Protein AF-0000000075729571 (afdb_homodimer)

Radius of gyration: 26.58 Å; Cα contacts (8 Å, |Δi|>4): 534; chains: 2; bounding box: 59×70×58 Å

Organism: Trichomonas vaginalis (strain ATCC PRA-98 / G3) (NCBI:txid412133)

Solvent-accessible surface area (backbone atoms only — not comparable to full-atom values): 22741 Å² total; per-residue (Å²): 131,53,71,37,44,52,48,18,50,52,28,42,75,31,68,35,37,69,61,11,36,52,26,44,56,55,50,44,71,50,87,68,65,67,49,75,66,40,51,50,43,45,53,55,36,47,48,50,38,50,49,49,50,53,49,24,46,51,47,48,50,53,51,32,53,54,33,51,76,70,65,38,62,69,61,30,53,54,42,51,53,48,45,50,51,49,49,51,52,46,45,52,50,40,51,50,51,43,48,35,38,65,69,28,62,66,68,39,75,66,54,69,70,55,48,38,49,49,33,39,49,42,19,52,40,41,44,56,40,36,75,75,36,97,50,67,65,62,61,29,51,49,32,37,48,55,23,44,52,52,24,66,74,73,44,57,57,28,36,48,70,42,38,43,40,34,42,54,46,17,47,42,26,40,75,70,67,63,33,56,66,62,13,49,52,43,31,49,52,40,33,54,46,16,55,62,50,34,70,80,45,56,69,73,60,24,53,56,23,46,56,50,40,50,51,35,49,52,49,49,52,63,72,69,102,131,54,70,37,44,52,50,19,49,51,28,42,74,31,68,36,36,69,61,10,35,52,26,42,57,53,48,46,72,49,87,70,65,69,49,74,66,42,50,50,42,46,54,55,36,47,48,52,39,50,48,47,51,53,49,25,46,51,47,48,48,54,51,32,53,54,33,51,77,70,65,39,62,70,60,30,55,54,42,50,54,49,44,50,52,49,49,51,52,46,45,51,51,39,52,52,51,42,49,36,36,64,70,27,63,66,67,38,75,65,56,69,70,55,50,38,50,49,34,41,49,42,18,51,41,43,45,57,41,36,75,78,35,101,51,67,65,64,60,29,51,50,34,36,47,53,24,44,53,52,25,66,74,73,44,57,57,27,36,49,68,42,38,42,41,34,43,53,45,16,47,43,25,39,73,70,67,62,33,55,66,60,12,50,52,43,30,49,53,41,34,54,46,15,54,61,49,34,69,78,44,56,69,73,62,24,52,55,25,45,57,49,40,50,52,34,49,50,50,51,54,63,73,68,103

Structure (mmCIF, N/CA/C/O backbone):
data_AF-0000000075729571-model_v1
#
loop_
_entity.id
_entity.type
_entity.pdbx_descr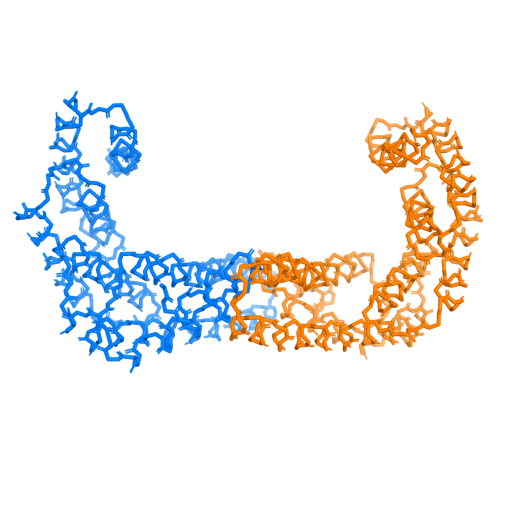iption
1 polymer '14-3-3 protein'
#
loop_
_atom_site.group_PDB
_atom_site.id
_atom_site.type_symbol
_atom_site.label_atom_id
_atom_site.label_alt_id
_atom_site.label_comp_id
_atom_site.label_asym_id
_atom_site.label_entity_id
_atom_site.label_seq_id
_atom_site.pdbx_PDB_ins_code
_atom_site.Cartn_x
_atom_site.Cartn_y
_atom_site.Cartn_z
_atom_site.occupancy
_atom_site.B_iso_or_equiv
_atom_site.auth_seq_id
_atom_site.auth_comp_id
_atom_site.auth_asym_id
_atom_site.auth_atom_id
_atom_site.pdbx_PDB_model_num
ATOM 1 N N . MET A 1 1 ? 19.75 15.914 8.508 1 77.75 1 MET A N 1
ATOM 2 C CA . MET A 1 1 ? 18.531 15.148 8.711 1 77.75 1 MET A CA 1
ATOM 3 C C . MET A 1 1 ? 18.703 14.117 9.812 1 77.75 1 MET A C 1
ATOM 5 O O . MET A 1 1 ? 19.75 13.461 9.891 1 77.75 1 MET A O 1
ATOM 9 N N . ASN A 1 2 ? 17.766 14.148 10.734 1 87 2 ASN A N 1
ATOM 10 C CA . ASN A 1 2 ? 17.734 13.219 11.852 1 87 2 ASN A CA 1
ATOM 11 C C . ASN A 1 2 ? 17.656 11.766 11.383 1 87 2 ASN A C 1
ATOM 13 O O . ASN A 1 2 ? 17.031 11.477 10.367 1 87 2 ASN A O 1
ATOM 17 N N . LYS A 1 3 ? 18.312 10.914 12.086 1 90.44 3 LYS A N 1
ATOM 18 C CA . LYS A 1 3 ? 18.359 9.5 11.727 1 90.44 3 LYS A CA 1
ATOM 19 C C . LYS A 1 3 ? 16.938 8.938 11.578 1 90.44 3 LYS A C 1
ATOM 21 O O . LYS A 1 3 ? 16.656 8.188 10.633 1 90.44 3 LYS A O 1
ATOM 26 N N . HIS A 1 4 ? 16.047 9.312 12.461 1 94.06 4 HIS A N 1
ATOM 27 C CA . HIS A 1 4 ? 14.68 8.797 12.438 1 94.06 4 HIS A CA 1
ATOM 28 C C . HIS A 1 4 ? 13.891 9.375 11.266 1 94.06 4 HIS A C 1
ATOM 30 O O . HIS A 1 4 ? 13.07 8.68 10.664 1 94.06 4 HIS A O 1
ATOM 36 N N . SER A 1 5 ? 14.195 10.594 10.922 1 95.38 5 SER A N 1
ATOM 37 C CA . SER A 1 5 ? 13.562 11.195 9.75 1 95.38 5 SER A CA 1
ATOM 38 C C . SER A 1 5 ? 14.023 10.516 8.461 1 95.38 5 SER A C 1
ATOM 40 O O . SER A 1 5 ? 13.211 10.227 7.582 1 95.38 5 SER A O 1
ATOM 42 N N . PHE A 1 6 ? 15.344 10.297 8.438 1 96.25 6 PHE A N 1
ATOM 43 C CA . PHE A 1 6 ? 15.922 9.617 7.285 1 96.25 6 PHE A CA 1
ATOM 44 C C . PHE A 1 6 ? 15.297 8.234 7.102 1 96.25 6 PHE A C 1
ATOM 46 O O . PHE A 1 6 ? 14.828 7.906 6.016 1 96.25 6 PHE A O 1
ATOM 53 N N . LEU A 1 7 ? 15.188 7.445 8.141 1 96 7 LEU A N 1
ATOM 54 C CA . LEU A 1 7 ? 14.633 6.098 8.086 1 96 7 LEU A CA 1
ATOM 55 C C . LEU A 1 7 ? 13.141 6.133 7.773 1 96 7 LEU A C 1
ATOM 57 O O . LEU A 1 7 ? 12.641 5.305 7.008 1 96 7 LEU A O 1
ATOM 61 N N . ALA A 1 8 ? 12.43 7.074 8.359 1 97.12 8 ALA A N 1
ATOM 62 C CA . ALA A 1 8 ? 11 7.223 8.086 1 97.12 8 ALA A CA 1
ATOM 63 C C . ALA A 1 8 ? 10.742 7.418 6.594 1 97.12 8 ALA A C 1
ATOM 65 O O . ALA A 1 8 ? 9.828 6.809 6.031 1 97.12 8 ALA A O 1
ATOM 66 N N . ARG A 1 9 ? 11.562 8.195 5.992 1 96.56 9 ARG A N 1
ATOM 67 C CA . ARG A 1 9 ? 11.422 8.461 4.566 1 96.56 9 ARG A CA 1
ATOM 68 C C . ARG A 1 9 ? 11.711 7.215 3.738 1 96.56 9 ARG A C 1
ATOM 70 O O . ARG A 1 9 ? 11 6.922 2.773 1 96.56 9 ARG A O 1
ATOM 77 N N . VAL A 1 10 ? 12.734 6.527 4.152 1 96.94 10 VAL A N 1
ATOM 78 C CA . VAL A 1 10 ? 13.117 5.309 3.443 1 96.94 10 VAL A CA 1
ATOM 79 C C . VAL A 1 10 ? 11.992 4.281 3.555 1 96.94 10 VAL A C 1
ATOM 81 O O . VAL A 1 10 ? 11.57 3.699 2.551 1 96.94 10 VAL A O 1
ATOM 84 N N . TYR A 1 11 ? 11.461 4.109 4.742 1 96.62 11 TYR A N 1
ATOM 85 C CA . TYR A 1 11 ? 10.398 3.133 4.961 1 96.62 11 TYR A CA 1
ATOM 86 C C . TYR A 1 11 ? 9.133 3.535 4.227 1 96.62 11 TYR A C 1
ATOM 88 O O . TYR A 1 11 ? 8.43 2.686 3.668 1 96.62 11 TYR A O 1
ATOM 96 N N . HIS A 1 12 ? 8.898 4.805 4.211 1 97.38 12 HIS A N 1
ATOM 97 C CA . HIS A 1 12 ? 7.738 5.305 3.48 1 97.38 12 HIS A CA 1
ATOM 98 C C . HIS A 1 12 ? 7.859 5.012 1.988 1 97.38 12 HIS A C 1
ATOM 100 O O . HIS A 1 12 ? 6.914 4.508 1.373 1 97.38 12 HIS A O 1
ATOM 106 N N . THR A 1 13 ? 9.031 5.27 1.463 1 96.19 13 THR A N 1
ATOM 107 C CA . THR A 1 13 ? 9.281 5.035 0.045 1 96.19 13 THR A CA 1
ATOM 108 C C . THR A 1 13 ? 9.188 3.547 -0.28 1 96.19 13 THR A C 1
ATOM 110 O O . THR A 1 13 ? 8.742 3.168 -1.367 1 96.19 13 THR A O 1
ATOM 113 N N . ALA A 1 14 ? 9.508 2.748 0.701 1 95.75 14 ALA A N 1
ATOM 114 C CA . ALA A 1 14 ? 9.5 1.297 0.532 1 95.75 14 ALA A CA 1
ATOM 115 C C . ALA A 1 14 ? 8.094 0.733 0.735 1 95.75 14 ALA A C 1
ATOM 117 O O . ALA A 1 14 ? 7.883 -0.478 0.634 1 95.75 14 ALA A O 1
ATOM 118 N N . GLY A 1 15 ? 7.141 1.57 1.052 1 94.12 15 GLY A N 1
ATOM 119 C CA . GLY A 1 15 ? 5.77 1.128 1.232 1 94.12 15 GLY A CA 1
ATOM 120 C C . GLY A 1 15 ? 5.504 0.553 2.611 1 94.12 15 GLY A C 1
ATOM 121 O O . GLY A 1 15 ? 4.496 -0.122 2.826 1 94.12 15 GLY A O 1
ATOM 122 N N . LEU A 1 16 ? 6.453 0.75 3.496 1 94.38 16 LEU A N 1
ATOM 123 C CA . LEU A 1 16 ? 6.34 0.238 4.855 1 94.38 16 LEU A CA 1
ATOM 124 C C . LEU A 1 16 ? 5.816 1.315 5.801 1 94.38 16 LEU A C 1
ATOM 126 O O . LEU A 1 16 ? 6.535 1.76 6.699 1 94.38 16 LEU A O 1
ATOM 130 N N . THR A 1 17 ? 4.543 1.588 5.715 1 95.56 17 THR A N 1
ATOM 131 C CA . THR A 1 17 ? 3.914 2.746 6.344 1 95.56 17 THR A CA 1
ATOM 132 C C . THR A 1 17 ? 3.932 2.611 7.863 1 95.56 17 THR A C 1
ATOM 134 O O . THR A 1 17 ? 4.117 3.598 8.578 1 95.56 17 THR A O 1
ATOM 137 N N . THR A 1 18 ? 3.77 1.419 8.391 1 94.44 18 THR A N 1
ATOM 138 C CA . THR A 1 18 ? 3.773 1.207 9.836 1 94.44 18 THR A CA 1
ATOM 139 C C . THR A 1 18 ? 5.145 1.528 10.43 1 94.44 18 THR A C 1
ATOM 141 O O . THR A 1 18 ? 5.246 2.279 11.398 1 94.44 18 THR A O 1
ATOM 144 N N . LYS A 1 19 ? 6.109 1.019 9.789 1 93.88 19 LYS A N 1
ATOM 145 C CA . LYS A 1 19 ? 7.469 1.254 10.258 1 93.88 19 LYS A CA 1
ATOM 146 C C . LYS A 1 19 ? 7.844 2.73 10.148 1 93.88 19 LYS A C 1
ATOM 148 O O . LYS A 1 19 ? 8.531 3.27 11.016 1 93.88 19 LYS A O 1
ATOM 153 N N . ALA A 1 20 ? 7.398 3.32 9.031 1 97 20 ALA A N 1
ATOM 154 C CA . ALA A 1 20 ? 7.66 4.746 8.844 1 97 20 ALA A CA 1
ATOM 155 C C . ALA A 1 20 ? 7.051 5.566 9.977 1 97 20 ALA A C 1
ATOM 157 O O . ALA A 1 20 ? 7.711 6.445 10.539 1 97 20 ALA A O 1
ATOM 158 N N . ALA A 1 21 ? 5.863 5.223 10.328 1 96.94 21 ALA A N 1
ATOM 159 C CA . ALA A 1 21 ? 5.172 5.938 11.391 1 96.94 21 ALA A CA 1
ATOM 160 C C . ALA A 1 21 ? 5.859 5.719 12.734 1 96.94 21 ALA A C 1
ATOM 162 O O . ALA A 1 21 ? 5.934 6.633 13.562 1 96.94 21 ALA A O 1
ATOM 163 N N . ASP A 1 22 ? 6.363 4.527 12.961 1 95.44 22 ASP A N 1
ATOM 164 C CA . ASP A 1 22 ? 7.094 4.227 14.195 1 95.44 22 ASP A CA 1
ATOM 165 C C . ASP A 1 22 ? 8.328 5.113 14.328 1 95.44 22 ASP A C 1
ATOM 167 O O . ASP A 1 22 ? 8.648 5.578 15.422 1 95.44 22 ASP A O 1
ATOM 171 N N . GLU A 1 23 ? 9.008 5.285 13.195 1 95.44 23 GLU A N 1
ATOM 172 C CA . GLU A 1 23 ? 10.195 6.141 13.219 1 95.44 23 GLU A CA 1
ATOM 173 C C . GLU A 1 23 ? 9.828 7.582 13.555 1 95.44 23 GLU A C 1
ATOM 175 O O . GLU A 1 23 ? 10.586 8.273 14.234 1 95.44 23 GLU A O 1
ATOM 180 N N . VAL A 1 24 ? 8.688 8.031 13.07 1 95.69 24 VAL A N 1
ATOM 181 C CA . VAL A 1 24 ? 8.227 9.383 13.367 1 95.69 24 VAL A CA 1
ATOM 182 C C . VAL A 1 24 ? 7.91 9.508 14.852 1 95.69 24 VAL A C 1
ATOM 184 O O . VAL A 1 24 ? 8.195 10.539 15.469 1 95.69 24 VAL A O 1
ATOM 187 N N . SER A 1 25 ? 7.375 8.484 15.445 1 94.69 25 SER A N 1
ATOM 188 C CA . SER A 1 25 ? 7.109 8.484 16.875 1 94.69 25 SER A CA 1
ATOM 189 C C . SER A 1 25 ? 8.398 8.633 17.672 1 94.69 25 SER A C 1
ATOM 191 O O . SER A 1 25 ? 8.422 9.305 18.719 1 94.69 25 SER A O 1
ATOM 193 N N . LYS A 1 26 ? 9.406 8.031 17.188 1 93.44 26 LYS A N 1
ATOM 194 C CA . LYS A 1 26 ? 10.703 8.148 17.844 1 93.44 26 LYS A CA 1
ATOM 195 C C . LYS A 1 26 ? 11.273 9.555 17.703 1 93.44 26 LYS A C 1
ATOM 197 O O . LYS A 1 26 ? 11.953 10.055 18.594 1 93.44 26 LYS A O 1
ATOM 202 N N . LEU A 1 27 ? 11 10.109 16.516 1 91.94 27 LEU A N 1
ATOM 203 C CA . LEU A 1 27 ? 11.43 11.484 16.266 1 91.94 27 LEU A CA 1
ATOM 204 C C . LEU A 1 27 ? 10.828 12.438 17.297 1 91.94 27 LEU A C 1
ATOM 206 O O . LEU A 1 27 ? 11.492 13.383 17.719 1 91.94 27 LEU A O 1
ATOM 210 N N . ALA A 1 28 ? 9.656 12.172 17.75 1 91.12 28 ALA A N 1
ATOM 211 C CA . ALA A 1 28 ? 8.945 13.016 18.719 1 91.12 28 ALA A CA 1
ATOM 212 C C . ALA A 1 28 ? 9.625 12.977 20.078 1 91.12 28 ALA A C 1
ATOM 214 O O . ALA A 1 28 ? 9.477 13.898 20.891 1 91.12 28 ALA A O 1
ATOM 215 N N . LEU A 1 29 ? 10.398 11.945 20.344 1 90.56 29 LEU A N 1
ATOM 216 C CA . LEU A 1 29 ? 11.031 11.75 21.656 1 90.56 29 LEU A CA 1
ATOM 217 C C . LEU A 1 29 ? 12.359 12.492 21.719 1 90.56 29 LEU A C 1
ATOM 219 O O . LEU A 1 29 ? 12.93 12.648 22.812 1 90.56 29 LEU A O 1
ATOM 223 N N . LEU A 1 30 ? 12.781 12.938 20.578 1 88.44 30 LEU A N 1
ATOM 224 C CA . LEU A 1 30 ? 14.062 13.641 20.562 1 88.44 30 LEU A CA 1
ATOM 225 C C . LEU A 1 30 ? 13.906 15.078 21.047 1 88.44 30 LEU A C 1
ATOM 227 O O . LEU A 1 30 ? 12.836 15.672 20.891 1 88.44 30 LEU A O 1
ATOM 231 N N . ARG A 1 31 ? 15.016 15.641 21.547 1 85.12 31 ARG A N 1
ATOM 232 C CA . ARG A 1 31 ? 14.977 16.984 22.141 1 85.12 31 ARG A CA 1
ATOM 233 C C . ARG A 1 31 ? 15.289 18.047 21.094 1 85.12 31 ARG A C 1
ATOM 235 O O . ARG A 1 31 ? 14.852 19.188 21.219 1 85.12 31 ARG A O 1
ATOM 242 N N . ASP A 1 32 ? 15.867 17.672 20.047 1 86.69 32 ASP A N 1
ATOM 243 C CA . ASP A 1 32 ? 16.344 18.625 19.047 1 86.69 32 ASP A CA 1
ATOM 244 C C . ASP A 1 32 ? 15.18 19.219 18.25 1 86.69 32 ASP A C 1
ATOM 246 O O . ASP A 1 32 ? 14.141 18.562 18.078 1 86.69 32 ASP A O 1
ATOM 250 N N . ALA A 1 33 ? 15.43 20.438 17.797 1 87.81 33 ALA A N 1
ATOM 251 C CA . ALA A 1 33 ? 14.469 21.062 16.891 1 87.81 33 ALA A CA 1
ATOM 252 C C . ALA A 1 33 ? 14.391 20.312 15.57 1 87.81 33 ALA A C 1
ATOM 254 O O . ALA A 1 33 ? 15.383 19.75 15.102 1 87.81 33 ALA A O 1
ATOM 255 N N . LEU A 1 34 ? 13.156 20.391 15.031 1 89.75 34 LEU A N 1
ATOM 256 C CA . LEU A 1 34 ? 12.961 19.75 13.742 1 89.75 34 LEU A CA 1
ATOM 257 C C . LEU A 1 34 ? 13.367 20.672 12.602 1 89.75 34 LEU A C 1
ATOM 259 O O . LEU A 1 34 ? 13.117 21.875 12.648 1 89.75 34 LEU A O 1
ATOM 263 N N . THR A 1 35 ? 14.047 20.062 11.664 1 89.81 35 THR A N 1
ATOM 264 C CA . THR A 1 35 ? 14.305 20.797 10.43 1 89.81 35 THR A CA 1
ATOM 265 C C . THR A 1 35 ? 13.07 20.812 9.539 1 89.81 35 THR A C 1
ATOM 267 O O . THR A 1 35 ? 12.141 20.031 9.742 1 89.81 35 THR A O 1
ATOM 270 N N . PRO A 1 36 ? 13.023 21.672 8.547 1 87.88 36 PRO A N 1
ATOM 271 C CA . PRO A 1 36 ? 11.898 21.656 7.602 1 87.88 36 PRO A CA 1
ATOM 272 C C . PRO A 1 36 ? 11.711 20.297 6.938 1 87.88 36 PRO A C 1
ATOM 274 O O . PRO A 1 36 ? 10.57 19.875 6.695 1 87.88 36 PRO A O 1
ATOM 277 N N . GLU A 1 37 ? 12.758 19.656 6.754 1 90.81 37 GLU A N 1
ATOM 278 C CA . GLU A 1 37 ? 12.688 18.328 6.156 1 90.81 37 GLU A CA 1
ATOM 279 C C . GLU A 1 37 ? 12.078 17.328 7.125 1 90.81 37 GLU A C 1
ATOM 281 O O . GLU A 1 37 ? 11.305 16.453 6.719 1 90.81 37 GLU A O 1
ATOM 286 N N . ASP A 1 38 ? 12.43 17.469 8.367 1 93.31 38 ASP A N 1
ATOM 287 C CA . ASP A 1 38 ? 11.852 16.609 9.398 1 93.31 38 ASP A CA 1
ATOM 288 C C . ASP A 1 38 ? 10.336 16.812 9.5 1 93.31 38 ASP A C 1
ATOM 290 O O . ASP A 1 38 ? 9.578 15.844 9.555 1 93.31 38 ASP A O 1
ATOM 294 N N . GLU A 1 39 ? 9.992 18.062 9.438 1 91.38 39 GLU A N 1
ATOM 295 C CA . GLU A 1 39 ? 8.586 18.406 9.555 1 91.38 39 GLU A CA 1
ATOM 296 C C . GLU A 1 39 ? 7.781 17.844 8.383 1 91.38 39 GLU A C 1
ATOM 298 O O . GLU A 1 39 ? 6.695 17.297 8.578 1 91.38 39 GLU A O 1
ATOM 303 N N . ALA A 1 40 ? 8.344 17.984 7.266 1 91.56 40 ALA A N 1
ATOM 304 C CA . ALA A 1 40 ? 7.707 17.438 6.074 1 91.56 40 ALA A CA 1
ATOM 305 C C . ALA A 1 40 ? 7.562 15.922 6.172 1 91.56 40 ALA A C 1
ATOM 307 O O . ALA A 1 40 ? 6.535 15.359 5.785 1 91.56 40 ALA A O 1
ATOM 308 N N . THR A 1 41 ? 8.594 15.273 6.688 1 95.31 41 THR A N 1
ATOM 309 C CA . THR A 1 41 ? 8.578 13.828 6.863 1 95.31 41 THR A CA 1
ATOM 310 C C . THR A 1 41 ? 7.477 13.414 7.836 1 95.31 41 THR A C 1
ATOM 312 O O . THR A 1 41 ? 6.727 12.477 7.566 1 95.31 41 THR A O 1
ATOM 315 N N . VAL A 1 42 ? 7.359 14.172 8.906 1 95.38 42 VAL A N 1
ATOM 316 C CA . VAL A 1 42 ? 6.328 13.883 9.891 1 95.38 42 VAL A CA 1
ATOM 317 C C . VAL A 1 42 ? 4.949 13.969 9.234 1 95.38 42 VAL A C 1
ATOM 319 O O . VAL A 1 42 ? 4.137 13.047 9.367 1 95.38 42 VAL A O 1
ATOM 322 N N . SER A 1 43 ? 4.762 14.984 8.516 1 95.5 43 SER A N 1
ATOM 323 C CA . SER A 1 43 ? 3.465 15.242 7.898 1 95.5 43 SER A CA 1
ATOM 324 C C . SER A 1 43 ? 3.121 14.156 6.879 1 95.5 43 SER A C 1
ATOM 326 O O . SER A 1 43 ? 2.037 13.578 6.926 1 95.5 43 SER A O 1
ATOM 328 N N . VAL A 1 44 ? 4.047 13.828 6.023 1 96.5 44 VAL A N 1
ATOM 329 C CA . VAL A 1 44 ? 3.807 12.906 4.918 1 96.5 44 VAL A CA 1
ATOM 330 C C . VAL A 1 44 ? 3.604 11.492 5.453 1 96.5 44 VAL A C 1
ATOM 332 O O . VAL A 1 44 ? 2.674 10.797 5.043 1 96.5 44 VAL A O 1
ATOM 335 N N . VAL A 1 45 ? 4.402 11.07 6.363 1 97.69 45 VAL A N 1
ATOM 336 C CA . VAL A 1 45 ? 4.422 9.695 6.852 1 97.69 45 VAL A CA 1
ATOM 337 C C . VAL A 1 45 ? 3.189 9.438 7.715 1 97.69 45 VAL A C 1
ATOM 339 O O . VAL A 1 45 ? 2.525 8.406 7.566 1 97.69 45 VAL A O 1
ATOM 342 N N . THR A 1 46 ? 2.898 10.383 8.609 1 97.38 46 THR A N 1
ATOM 343 C CA . THR A 1 46 ? 1.734 10.195 9.469 1 97.38 46 THR A CA 1
ATOM 344 C C . THR A 1 46 ? 0.45 10.195 8.641 1 97.38 46 THR A C 1
ATOM 346 O O . THR A 1 46 ? -0.437 9.367 8.875 1 97.38 46 THR A O 1
ATOM 349 N N . LYS A 1 47 ? 0.417 11.047 7.719 1 96.94 47 LYS A N 1
ATOM 350 C CA . LYS A 1 47 ? -0.75 11.102 6.844 1 96.94 47 LYS A CA 1
ATOM 351 C C . LYS A 1 47 ? -0.941 9.781 6.102 1 96.94 47 LYS A C 1
ATOM 353 O O . LYS A 1 47 ? -2.061 9.273 6.008 1 96.94 47 LYS A O 1
ATOM 358 N N . ALA A 1 48 ? 0.113 9.25 5.602 1 97.31 48 ALA A N 1
ATOM 359 C CA . ALA A 1 48 ? 0.038 8.008 4.832 1 97.31 48 ALA A CA 1
ATOM 360 C C . ALA A 1 48 ? -0.489 6.863 5.688 1 97.31 48 ALA A C 1
ATOM 362 O O . ALA A 1 48 ? -1.327 6.078 5.234 1 97.31 48 ALA A O 1
ATOM 363 N N . ARG A 1 49 ? 0.007 6.75 6.871 1 97.62 49 ARG A N 1
ATOM 364 C CA . ARG A 1 49 ? -0.404 5.672 7.766 1 97.62 49 ARG A CA 1
ATOM 365 C C . ARG A 1 49 ? -1.87 5.816 8.156 1 97.62 49 ARG A C 1
ATOM 367 O O . ARG A 1 49 ? -2.623 4.84 8.141 1 97.62 49 ARG A O 1
ATOM 374 N N . ILE A 1 50 ? -2.236 6.984 8.461 1 97.88 50 ILE A N 1
ATOM 375 C CA . ILE A 1 50 ? -3.609 7.258 8.875 1 97.88 50 ILE A CA 1
ATOM 376 C C . ILE A 1 50 ? -4.555 7.02 7.695 1 97.88 50 ILE A C 1
ATOM 378 O O . ILE A 1 50 ? -5.598 6.379 7.848 1 97.88 50 ILE A O 1
ATOM 382 N N . ASP A 1 51 ? -4.141 7.492 6.57 1 97.06 51 ASP A N 1
ATOM 383 C CA . ASP A 1 51 ? -4.961 7.316 5.379 1 97.06 51 ASP A CA 1
ATOM 384 C C . ASP A 1 51 ? -5.156 5.836 5.055 1 97.06 51 ASP A C 1
ATOM 386 O O . ASP A 1 51 ? -6.234 5.43 4.621 1 97.06 51 ASP A O 1
ATOM 390 N N . GLN A 1 52 ? -4.133 5.09 5.234 1 96.75 52 GLN A N 1
ATOM 391 C CA . GLN A 1 52 ? -4.227 3.652 4.996 1 96.75 52 GLN A CA 1
ATOM 392 C C . GLN A 1 52 ? -5.297 3.016 5.875 1 96.75 52 GLN A C 1
ATOM 394 O O . GLN A 1 52 ? -6.113 2.227 5.395 1 96.75 52 GLN A O 1
ATOM 399 N N . LEU A 1 53 ? -5.34 3.344 7.125 1 97.25 53 LEU A N 1
ATOM 400 C CA . LEU A 1 53 ? -6.297 2.764 8.062 1 97.25 53 LEU A CA 1
ATOM 401 C C . LEU A 1 53 ? -7.707 3.279 7.785 1 97.25 53 LEU A C 1
ATOM 403 O O . LEU A 1 53 ? -8.672 2.516 7.848 1 97.25 53 LEU A O 1
ATOM 407 N N . ARG A 1 54 ? -7.801 4.523 7.434 1 97.56 54 ARG A N 1
ATOM 408 C CA . ARG A 1 54 ? -9.109 5.102 7.129 1 97.56 54 ARG A CA 1
ATOM 409 C C . ARG A 1 54 ? -9.695 4.484 5.863 1 97.56 54 ARG A C 1
ATOM 411 O O . ARG A 1 54 ? -10.891 4.191 5.809 1 97.56 54 ARG A O 1
ATOM 418 N N . LYS A 1 55 ? -8.836 4.328 4.91 1 97.12 55 LYS A N 1
ATOM 419 C CA . LYS A 1 55 ? -9.281 3.682 3.682 1 97.12 55 LYS A CA 1
ATOM 420 C C . LYS A 1 55 ? -9.75 2.254 3.949 1 97.12 55 LYS A C 1
ATOM 422 O O . LYS A 1 55 ? -10.805 1.841 3.457 1 97.12 55 LYS A O 1
ATOM 427 N N . ALA A 1 56 ? -8.992 1.51 4.715 1 97.06 56 ALA A N 1
ATOM 428 C CA . ALA A 1 56 ? -9.367 0.143 5.07 1 97.06 56 ALA A CA 1
ATOM 429 C C . ALA A 1 56 ? -10.719 0.111 5.781 1 97.06 56 ALA A C 1
ATOM 431 O O . ALA A 1 56 ? -11.578 -0.712 5.453 1 97.06 56 ALA A O 1
ATOM 432 N N . ARG A 1 57 ? -10.898 1 6.691 1 97.25 57 ARG A N 1
ATOM 433 C CA . ARG A 1 57 ? -12.156 1.082 7.434 1 97.25 57 ARG A CA 1
ATOM 434 C C . ARG A 1 57 ? -13.336 1.302 6.492 1 97.25 57 ARG A C 1
ATOM 436 O O . ARG A 1 57 ? -14.367 0.644 6.621 1 97.25 57 ARG A O 1
ATOM 443 N N . ARG A 1 58 ? -13.164 2.166 5.598 1 97.06 58 ARG A N 1
ATOM 444 C CA . ARG A 1 58 ? -14.234 2.504 4.672 1 97.06 58 ARG A CA 1
ATOM 445 C C . ARG A 1 58 ? -14.586 1.314 3.781 1 97.06 58 ARG A C 1
ATOM 447 O O . ARG A 1 58 ? -15.766 1.014 3.572 1 97.06 58 ARG A O 1
ATOM 454 N N . ILE A 1 59 ? -13.57 0.656 3.297 1 97.5 59 ILE A N 1
ATOM 455 C CA . ILE A 1 59 ? -13.797 -0.486 2.416 1 97.5 59 ILE A CA 1
ATOM 456 C C . ILE A 1 59 ? -14.523 -1.592 3.178 1 97.5 59 ILE A C 1
ATOM 458 O O . ILE A 1 59 ? -15.484 -2.172 2.672 1 97.5 59 ILE A O 1
ATOM 462 N N . ILE A 1 60 ? -14.078 -1.848 4.379 1 97.38 60 ILE A N 1
ATOM 463 C CA . ILE A 1 60 ? -14.688 -2.902 5.18 1 97.38 60 ILE A CA 1
ATOM 464 C C . ILE A 1 60 ? -16.141 -2.545 5.484 1 97.38 60 ILE A C 1
ATOM 466 O O . ILE A 1 60 ? -17.016 -3.414 5.469 1 97.38 60 ILE A O 1
ATOM 470 N N . GLN A 1 61 ? -16.359 -1.298 5.703 1 96.75 61 GLN A N 1
ATOM 471 C CA . GLN A 1 61 ? -17.719 -0.837 5.977 1 96.75 61 GLN A CA 1
ATOM 472 C C . GLN A 1 61 ? -18.625 -1.075 4.781 1 96.75 61 GLN A C 1
ATOM 474 O O . GLN A 1 61 ? -19.766 -1.525 4.941 1 96.75 61 GLN A O 1
ATOM 479 N N . VAL A 1 62 ? -18.172 -0.745 3.629 1 97.12 62 VAL A N 1
ATOM 480 C CA . VAL A 1 62 ? -18.953 -0.922 2.406 1 97.12 62 VAL A CA 1
ATOM 481 C C . VAL A 1 62 ? -19.281 -2.402 2.207 1 97.12 62 VAL A C 1
ATOM 483 O O . VAL A 1 62 ? -20.406 -2.76 1.891 1 97.12 62 VAL A O 1
ATOM 486 N N . VAL A 1 63 ? -18.297 -3.299 2.412 1 97.5 63 VAL A N 1
ATOM 487 C CA . VAL A 1 63 ? -18.484 -4.734 2.23 1 97.5 63 VAL A CA 1
ATOM 488 C C . VAL A 1 63 ? -19.438 -5.27 3.307 1 97.5 63 VAL A C 1
ATOM 490 O O . VAL A 1 63 ? -20.281 -6.121 3.029 1 97.5 63 VAL A O 1
ATOM 493 N N . GLU A 1 64 ? -19.25 -4.793 4.52 1 97.31 64 GLU A N 1
ATOM 494 C CA . GLU A 1 64 ? -20.141 -5.184 5.617 1 97.31 64 GLU A CA 1
ATOM 495 C C . GLU A 1 64 ? -21.594 -4.906 5.273 1 97.31 64 GLU A C 1
ATOM 497 O O . GLU A 1 64 ? -22.453 -5.773 5.445 1 97.31 64 GLU A O 1
ATOM 502 N N . GLU A 1 65 ? -21.859 -3.74 4.758 1 97.44 65 GLU A N 1
ATOM 503 C CA . GLU A 1 65 ? -23.219 -3.348 4.387 1 97.44 65 GLU A CA 1
ATOM 504 C C . GLU A 1 65 ? -23.75 -4.215 3.252 1 97.44 65 GLU A C 1
ATOM 506 O O . GLU A 1 65 ? -24.922 -4.617 3.268 1 97.44 65 GLU A O 1
ATOM 511 N N . ARG A 1 66 ? -22.922 -4.457 2.291 1 97.44 66 ARG A N 1
ATOM 512 C CA . ARG A 1 66 ? -23.312 -5.305 1.167 1 97.44 66 ARG A CA 1
ATOM 513 C C . ARG A 1 66 ? -23.672 -6.707 1.639 1 97.44 66 ARG A C 1
ATOM 515 O O . ARG A 1 66 ? -24.703 -7.25 1.229 1 97.44 66 ARG A O 1
ATOM 522 N N . GLU A 1 67 ? -22.875 -7.285 2.557 1 97.25 67 GLU A N 1
ATOM 523 C CA . GLU A 1 67 ? -23.141 -8.625 3.07 1 97.25 67 GLU A CA 1
ATOM 524 C C . GLU A 1 67 ? -24.359 -8.648 3.984 1 97.25 67 GLU A C 1
ATOM 526 O O . GLU A 1 67 ? -25.094 -9.641 4.031 1 97.25 67 GLU A O 1
ATOM 531 N N . GLU A 1 68 ? -24.547 -7.586 4.688 1 97.12 68 GLU A N 1
ATOM 532 C CA . GLU A 1 68 ? -25.734 -7.453 5.516 1 97.12 68 GLU A CA 1
ATOM 533 C C . GLU A 1 68 ? -27 -7.488 4.668 1 97.12 68 GLU A C 1
ATOM 535 O O . GLU A 1 68 ? -27.969 -8.18 5.012 1 97.12 68 GLU A O 1
ATOM 540 N N . ASN A 1 69 ? -26.984 -6.809 3.537 1 97.69 69 ASN A N 1
ATOM 541 C CA . ASN A 1 69 ? -28.109 -6.766 2.617 1 97.69 69 ASN A CA 1
ATOM 542 C C . ASN A 1 69 ? -28.375 -8.133 1.999 1 97.69 69 ASN A C 1
ATOM 544 O O . ASN A 1 69 ? -29.516 -8.445 1.639 1 97.69 69 ASN A O 1
ATOM 548 N N . LYS A 1 70 ? -27.406 -9.023 1.924 1 96.69 70 LYS A N 1
ATOM 549 C CA . LYS A 1 70 ? -27.531 -10.375 1.373 1 96.69 70 LYS A CA 1
ATOM 550 C C . LYS A 1 70 ? -27.922 -11.375 2.457 1 96.69 70 LYS A C 1
ATOM 552 O O . LYS A 1 70 ? -28.125 -12.555 2.174 1 96.69 70 LYS A O 1
ATOM 557 N N . GLY A 1 71 ? -27.969 -10.961 3.654 1 95.88 71 GLY A N 1
ATOM 558 C CA . GLY A 1 71 ? -28.359 -11.812 4.766 1 95.88 71 GLY A CA 1
ATOM 559 C C . GLY A 1 71 ? -27.266 -12.766 5.203 1 95.88 71 GLY A C 1
ATOM 560 O O . GLY A 1 71 ? -27.547 -13.812 5.785 1 95.88 71 GLY A O 1
ATOM 561 N N . LYS A 1 72 ? -26.031 -12.438 4.895 1 95 72 LYS A N 1
ATOM 562 C CA . LYS A 1 72 ? -24.906 -13.297 5.281 1 95 72 LYS A CA 1
ATOM 563 C C . LYS A 1 72 ? -24.422 -12.961 6.691 1 95 72 LYS A C 1
ATOM 565 O O . LYS A 1 72 ? -23.359 -12.352 6.859 1 95 72 LYS A O 1
ATOM 570 N N . VAL A 1 73 ? -24.969 -13.484 7.68 1 94.94 73 VAL A N 1
ATOM 571 C CA . VAL A 1 73 ? -24.844 -13.109 9.086 1 94.94 73 VAL A CA 1
ATOM 572 C C . VAL A 1 73 ? -23.422 -13.391 9.57 1 94.94 73 VAL A C 1
ATOM 574 O O . VAL A 1 73 ? -22.812 -12.547 10.219 1 94.94 73 VAL A O 1
ATOM 577 N N . ASN A 1 74 ? -22.859 -14.484 9.234 1 94.5 74 ASN A N 1
ATOM 578 C CA . ASN A 1 74 ? -21.531 -14.859 9.703 1 94.5 74 ASN A CA 1
ATOM 579 C C . ASN A 1 74 ? -20.453 -13.945 9.133 1 94.5 74 ASN A C 1
ATOM 581 O O . ASN A 1 74 ? -19.531 -13.547 9.844 1 94.5 74 ASN A O 1
ATOM 585 N N . ARG A 1 75 ? -20.578 -13.609 7.895 1 94.81 75 ARG A N 1
ATOM 586 C CA . ARG A 1 75 ? -19.641 -12.688 7.27 1 94.81 75 ARG A CA 1
ATOM 587 C C . ARG A 1 75 ? -19.703 -11.305 7.91 1 94.81 75 ARG A C 1
ATOM 589 O O . ARG A 1 75 ? -18.672 -10.68 8.156 1 94.81 75 ARG A O 1
ATOM 596 N N . VAL A 1 76 ? -20.922 -10.906 8.219 1 96.88 76 VAL A N 1
ATOM 597 C CA . VAL A 1 76 ? -21.141 -9.586 8.812 1 96.88 76 VAL A CA 1
ATOM 598 C C . VAL A 1 76 ? -20.469 -9.531 10.188 1 96.88 76 VAL A C 1
ATOM 600 O O . VAL A 1 76 ? -19.812 -8.539 10.516 1 96.88 76 VAL A O 1
ATOM 603 N N . ILE A 1 77 ? -20.547 -10.555 10.953 1 96.62 77 ILE A N 1
ATOM 604 C CA . ILE A 1 77 ? -19.953 -10.609 12.281 1 96.62 77 ILE A CA 1
ATOM 605 C C . ILE A 1 77 ? -18.438 -10.508 12.18 1 96.62 77 ILE A C 1
ATOM 607 O O . ILE A 1 77 ? -17.812 -9.727 12.898 1 96.62 77 ILE A O 1
ATOM 611 N N . SER A 1 78 ? -17.828 -11.227 11.234 1 95.06 78 SER A N 1
ATOM 612 C CA . SER A 1 78 ? -16.391 -11.211 11.039 1 95.06 78 SER A CA 1
ATOM 613 C C . SER A 1 78 ? -15.906 -9.836 10.594 1 95.06 78 SER A C 1
ATOM 615 O O . SER A 1 78 ? -14.883 -9.344 11.086 1 95.06 78 SER A O 1
ATOM 617 N N . LEU A 1 79 ? -16.641 -9.289 9.719 1 96.81 79 LEU A N 1
ATOM 618 C CA . LEU A 1 79 ? -16.266 -7.984 9.188 1 96.81 79 LEU A CA 1
ATOM 619 C C . LEU A 1 79 ? -16.375 -6.91 10.266 1 96.81 79 LEU A C 1
ATOM 621 O O . LEU A 1 79 ? -15.523 -6.023 10.359 1 96.81 79 LEU A O 1
ATOM 625 N N . ARG A 1 80 ? -17.375 -6.992 11.086 1 96.44 80 ARG A N 1
ATOM 626 C CA . ARG A 1 80 ? -17.562 -6.035 12.172 1 96.44 80 ARG A CA 1
ATOM 627 C C . ARG A 1 80 ? -16.438 -6.145 13.195 1 96.44 80 ARG A C 1
ATOM 629 O O . ARG A 1 80 ? -15.93 -5.129 13.68 1 96.44 80 ARG A O 1
ATOM 636 N N . ASP A 1 81 ? -16.094 -7.32 13.453 1 95.62 81 ASP A N 1
ATOM 637 C CA . ASP A 1 81 ? -14.977 -7.543 14.375 1 95.62 81 ASP A CA 1
ATOM 638 C C . ASP A 1 81 ? -13.688 -6.938 13.836 1 95.62 81 ASP A C 1
ATOM 640 O O . ASP A 1 81 ? -12.922 -6.316 14.578 1 95.62 81 ASP A O 1
ATOM 644 N N . PHE A 1 82 ? -13.516 -7.121 12.656 1 93.75 82 PHE A N 1
ATOM 645 C CA . PHE A 1 82 ? -12.297 -6.605 12.039 1 93.75 82 PHE A CA 1
ATOM 646 C C . PHE A 1 82 ? -12.336 -5.082 11.961 1 93.75 82 PHE A C 1
ATOM 648 O O . PHE A 1 82 ? -11.32 -4.418 12.18 1 93.75 82 PHE A O 1
ATOM 655 N N . LYS A 1 83 ? -13.469 -4.574 11.57 1 96.31 83 LYS A N 1
ATOM 656 C CA . LYS A 1 83 ? -13.641 -3.125 11.531 1 96.31 83 LYS A CA 1
ATOM 657 C C . LYS A 1 83 ? -13.328 -2.498 12.883 1 96.31 83 LYS A C 1
ATOM 659 O O . LYS A 1 83 ? -12.641 -1.474 12.961 1 96.31 83 LYS A O 1
ATOM 664 N N . ASN A 1 84 ? -13.75 -3.15 13.914 1 96.81 84 ASN A N 1
ATOM 665 C CA . ASN A 1 84 ? -13.477 -2.67 15.266 1 96.81 84 ASN A CA 1
ATOM 666 C C . ASN A 1 84 ? -11.984 -2.674 15.578 1 96.81 84 ASN A C 1
ATOM 668 O O . ASN A 1 84 ? -11.477 -1.749 16.219 1 96.81 84 ASN A O 1
ATOM 672 N N . LYS A 1 85 ? -11.328 -3.682 15.125 1 95.38 85 LYS A N 1
ATOM 673 C CA . LYS A 1 85 ? -9.883 -3.758 15.344 1 95.38 85 LYS A CA 1
ATOM 674 C C . LYS A 1 85 ? -9.156 -2.633 14.609 1 95.38 85 LYS A C 1
ATOM 676 O O . LYS A 1 85 ? -8.227 -2.033 15.156 1 95.38 85 LYS A O 1
ATOM 681 N N . ILE A 1 86 ? -9.594 -2.344 13.43 1 96.62 86 ILE A N 1
ATOM 682 C CA . ILE A 1 86 ? -9.008 -1.263 12.641 1 96.62 86 ILE A CA 1
ATOM 683 C C . ILE A 1 86 ? -9.273 0.074 13.336 1 96.62 86 ILE A C 1
ATOM 685 O O . ILE A 1 86 ? -8.375 0.915 13.43 1 96.62 86 ILE A O 1
ATOM 689 N N . GLU A 1 87 ? -10.461 0.251 13.812 1 97.12 87 GLU A N 1
ATOM 690 C CA . GLU A 1 87 ? -10.812 1.491 14.5 1 97.12 87 GLU A CA 1
ATOM 691 C C . GLU A 1 87 ? -10.008 1.668 15.781 1 97.12 87 GLU A C 1
ATOM 693 O O . GLU A 1 87 ? -9.586 2.779 16.109 1 97.12 87 GLU A O 1
ATOM 698 N N . ASP A 1 88 ? -9.781 0.583 16.438 1 97.19 88 ASP A N 1
ATOM 699 C CA . ASP A 1 88 ? -8.961 0.639 17.641 1 97.19 88 ASP A CA 1
ATOM 700 C C . ASP A 1 88 ? -7.527 1.042 17.312 1 97.19 88 ASP A C 1
ATOM 702 O O . ASP A 1 88 ? -6.934 1.867 18.016 1 97.19 88 ASP A O 1
ATOM 706 N N . GLU A 1 89 ? -7.027 0.435 16.312 1 96.12 89 GLU A N 1
ATOM 707 C CA . GLU A 1 89 ? -5.672 0.772 15.875 1 96.12 89 GLU A CA 1
ATOM 708 C C . GLU A 1 89 ? -5.582 2.23 15.438 1 96.12 89 GLU A C 1
ATOM 710 O O . GLU A 1 89 ? -4.629 2.932 15.781 1 96.12 89 GLU A O 1
ATOM 715 N N . LEU A 1 90 ? -6.562 2.668 14.719 1 97.06 90 LEU A N 1
ATOM 716 C CA . LEU A 1 90 ? -6.617 4.047 14.242 1 97.06 90 LEU A CA 1
ATOM 717 C C . LEU A 1 90 ? -6.703 5.023 15.406 1 97.06 90 LEU A C 1
ATOM 719 O O . LEU A 1 90 ? -5.969 6.012 15.453 1 97.06 90 LEU A O 1
ATOM 723 N N . ALA A 1 91 ? -7.52 4.734 16.344 1 96.62 91 ALA A N 1
ATOM 724 C CA . ALA A 1 91 ? -7.684 5.598 17.516 1 96.62 91 ALA A CA 1
ATOM 725 C C . ALA A 1 91 ? -6.387 5.707 18.297 1 96.62 91 ALA A C 1
ATOM 727 O O . ALA A 1 91 ? -5.996 6.797 18.734 1 96.62 91 ALA A O 1
ATOM 728 N N . THR A 1 92 ? -5.754 4.578 18.453 1 96.88 92 THR A N 1
ATOM 729 C CA . THR A 1 92 ? -4.484 4.555 19.172 1 96.88 92 THR A CA 1
ATOM 730 C C . THR A 1 92 ? -3.443 5.418 18.469 1 96.88 92 THR A C 1
ATOM 732 O O . THR A 1 92 ? -2.76 6.223 19.094 1 96.88 92 THR A O 1
ATOM 735 N N . LEU A 1 93 ? -3.412 5.273 17.172 1 96.88 93 LEU A N 1
ATOM 736 C CA . LEU A 1 93 ? -2.449 6.016 16.375 1 96.88 93 LEU A CA 1
ATOM 737 C C . LEU A 1 93 ? -2.734 7.512 16.422 1 96.88 93 LEU A C 1
ATOM 739 O O . LEU A 1 93 ? -1.818 8.32 16.594 1 96.88 93 LEU A O 1
ATOM 743 N N . LEU A 1 94 ? -3.971 7.859 16.297 1 97 94 LEU A N 1
ATOM 744 C CA . LEU A 1 94 ? -4.375 9.258 16.312 1 97 94 LEU A CA 1
ATOM 745 C C . LEU A 1 94 ? -4.043 9.906 17.656 1 97 94 LEU A C 1
ATOM 747 O O . LEU A 1 94 ? -3.465 10.992 17.703 1 97 94 LEU A O 1
ATOM 751 N N . ASN A 1 95 ? -4.32 9.188 18.688 1 96.06 95 ASN A N 1
ATOM 752 C CA . ASN A 1 95 ? -4.012 9.711 20.016 1 96.06 95 ASN A CA 1
ATOM 753 C C . ASN A 1 95 ? -2.51 9.883 20.219 1 96.06 95 ASN A C 1
ATOM 755 O O . ASN A 1 95 ? -2.064 10.867 20.812 1 96.06 95 ASN A O 1
ATOM 759 N N . GLN A 1 96 ? -1.83 8.961 19.734 1 96.56 96 GLN A N 1
ATOM 760 C CA . GLN A 1 96 ? -0.375 9.023 19.844 1 96.56 96 GLN A CA 1
ATOM 761 C C . GLN A 1 96 ? 0.174 10.25 19.109 1 96.56 96 GLN A C 1
ATOM 763 O O . GLN A 1 96 ? 1.023 10.961 19.641 1 96.56 96 GLN A O 1
ATOM 768 N N . PHE A 1 97 ? -0.322 10.555 17.938 1 96.81 97 PHE A N 1
ATOM 769 C CA . PHE A 1 97 ? 0.207 11.664 17.141 1 96.81 97 PHE A CA 1
ATOM 770 C C . PHE A 1 97 ? -0.285 12.992 17.688 1 96.81 97 PHE A C 1
ATOM 772 O O . PHE A 1 97 ? 0.45 13.984 17.688 1 96.81 97 PHE A O 1
ATOM 779 N N . ILE A 1 98 ? -1.505 13.016 18.203 1 96.5 98 ILE A N 1
ATOM 780 C CA . ILE A 1 98 ? -2.006 14.234 18.828 1 96.5 98 ILE A CA 1
ATOM 781 C C . ILE A 1 98 ? -1.154 14.57 20.047 1 96.5 98 ILE A C 1
ATOM 783 O O . ILE A 1 98 ? -0.749 15.727 20.234 1 96.5 98 ILE A O 1
ATOM 787 N N . THR A 1 99 ? -0.853 13.555 20.797 1 96.69 99 THR A N 1
ATOM 788 C CA . THR A 1 99 ? -0.026 13.742 21.984 1 96.69 99 THR A CA 1
ATOM 789 C C . THR A 1 99 ? 1.377 14.203 21.609 1 96.69 99 THR A C 1
ATOM 791 O O . THR A 1 99 ? 1.932 15.109 22.219 1 96.69 99 THR A O 1
ATOM 794 N N . ALA A 1 100 ? 1.923 13.617 20.578 1 95.62 100 ALA A N 1
ATOM 795 C CA . ALA A 1 100 ? 3.246 14.008 20.109 1 95.62 100 ALA A CA 1
ATOM 796 C C . ALA A 1 100 ? 3.252 15.453 19.625 1 95.62 100 ALA A C 1
ATOM 798 O O . ALA A 1 100 ? 4.207 16.188 19.859 1 95.62 100 ALA A O 1
ATOM 799 N N . ILE A 1 101 ? 2.197 15.852 18.969 1 96.06 101 ILE A N 1
ATOM 800 C CA . ILE A 1 101 ? 2.086 17.219 18.484 1 96.06 101 ILE A CA 1
ATOM 801 C C . ILE A 1 101 ? 2.045 18.188 19.656 1 96.06 101 ILE A C 1
ATOM 803 O O . ILE A 1 101 ? 2.812 19.156 19.703 1 96.06 101 ILE A O 1
ATOM 807 N N . ASP A 1 102 ? 1.324 17.875 20.625 1 95.5 102 ASP A N 1
ATOM 808 C CA . ASP A 1 102 ? 1.122 18.781 21.766 1 95.5 102 ASP A CA 1
ATOM 809 C C . ASP A 1 102 ? 2.375 18.844 22.641 1 95.5 102 ASP A C 1
ATOM 811 O O . ASP A 1 102 ? 2.758 19.922 23.094 1 95.5 102 ASP A O 1
ATOM 815 N N . ASN A 1 103 ? 3.023 17.719 22.766 1 93.75 103 ASN A N 1
ATOM 816 C CA . ASN A 1 103 ? 4.043 17.641 23.812 1 93.75 103 ASN A CA 1
ATOM 817 C C . ASN A 1 103 ? 5.449 17.75 23.234 1 93.75 103 ASN A C 1
ATOM 819 O O . ASN A 1 103 ? 6.41 18.016 23.953 1 93.75 103 ASN A O 1
ATOM 823 N N . ALA A 1 104 ? 5.469 17.609 21.969 1 92.5 104 ALA A N 1
ATOM 824 C CA . ALA A 1 104 ? 6.816 17.594 21.406 1 92.5 104 ALA A CA 1
ATOM 825 C C . ALA A 1 104 ? 6.93 18.562 20.234 1 92.5 104 ALA A C 1
ATOM 827 O O . ALA A 1 104 ? 7.684 19.531 20.297 1 92.5 104 ALA A O 1
ATOM 828 N N . PHE A 1 105 ? 6.098 18.5 19.297 1 93.19 105 PHE A N 1
ATOM 829 C CA . PHE A 1 105 ? 6.305 19.219 18.047 1 93.19 105 PHE A CA 1
ATOM 830 C C . PHE A 1 105 ? 5.941 20.688 18.219 1 93.19 105 PHE A C 1
ATOM 832 O O . PHE A 1 105 ? 6.609 21.562 17.656 1 93.19 105 PHE A O 1
ATOM 839 N N . LEU A 1 106 ? 4.965 20.984 19.062 1 94 106 LEU A N 1
ATOM 840 C CA . LEU A 1 106 ? 4.535 22.375 19.25 1 94 106 LEU A CA 1
ATOM 841 C C . LEU A 1 106 ? 5.336 23.047 20.359 1 94 106 LEU A C 1
ATOM 843 O O . LEU A 1 106 ? 5.289 24.266 20.5 1 94 106 LEU A O 1
ATOM 847 N N . THR A 1 107 ? 6.086 22.266 21.062 1 91.94 107 THR A N 1
ATOM 848 C CA . THR A 1 107 ? 6.82 22.844 22.188 1 91.94 107 THR A CA 1
ATOM 849 C C . THR A 1 107 ? 8.258 23.156 21.781 1 91.94 107 THR A C 1
ATOM 851 O O . THR A 1 107 ? 8.953 23.906 22.484 1 91.94 107 THR A O 1
ATOM 854 N N . LYS A 1 108 ? 8.664 22.703 20.641 1 87.38 108 LYS A N 1
ATOM 855 C CA . LYS A 1 108 ? 10 22.984 20.125 1 87.38 108 LYS A CA 1
ATOM 856 C C . LYS A 1 108 ? 10.008 24.234 19.266 1 87.38 108 LYS A C 1
ATOM 858 O O . LYS A 1 108 ? 8.984 24.594 18.672 1 87.38 108 LYS A O 1
ATOM 863 N N . PRO A 1 109 ? 11.148 24.938 19.281 1 85.19 109 PRO A N 1
ATOM 864 C CA . PRO A 1 109 ? 11.234 26.094 18.375 1 85.19 109 PRO A CA 1
ATOM 865 C C . PRO A 1 109 ? 11.031 25.719 16.906 1 85.19 109 PRO A C 1
ATOM 867 O O . PRO A 1 109 ? 11.648 24.766 16.438 1 85.19 109 PRO A O 1
ATOM 870 N N . THR A 1 110 ? 10.086 26.375 16.281 1 85.88 110 THR A N 1
ATOM 871 C CA . THR A 1 110 ? 9.797 26.094 14.883 1 85.88 110 THR A CA 1
ATOM 872 C C . THR A 1 110 ? 9.336 27.375 14.172 1 85.88 110 THR A C 1
ATOM 874 O O . THR A 1 110 ? 9.031 28.375 14.82 1 85.88 110 THR A O 1
ATOM 877 N N . SER A 1 111 ? 9.461 27.359 12.844 1 90.12 111 SER A N 1
ATOM 878 C CA . SER A 1 111 ? 8.945 28.469 12.047 1 90.12 111 SER A CA 1
ATOM 879 C C . SER A 1 111 ? 7.426 28.562 12.172 1 90.12 111 SER A C 1
ATOM 881 O O . SER A 1 111 ? 6.762 27.609 12.562 1 90.12 111 SER A O 1
ATOM 883 N N . GLU A 1 112 ? 6.941 29.703 11.867 1 93.38 112 GLU A N 1
ATOM 884 C CA . GLU A 1 112 ? 5.504 29.922 11.984 1 93.38 112 GLU A CA 1
ATOM 885 C C . GLU A 1 112 ? 4.727 29 11.047 1 93.38 112 GLU A C 1
ATOM 887 O O . GLU A 1 112 ? 3.744 28.375 11.453 1 93.38 112 GLU A O 1
ATOM 892 N N . PRO A 1 113 ? 5.145 28.781 9.781 1 94.31 113 PRO A N 1
ATOM 893 C CA . PRO A 1 113 ? 4.438 27.844 8.914 1 94.31 113 PRO A CA 1
ATOM 894 C C . PRO A 1 113 ? 4.441 26.422 9.469 1 94.31 113 PRO A C 1
ATOM 896 O O . PRO A 1 113 ? 3.445 25.703 9.352 1 94.31 113 PRO A O 1
ATOM 899 N N . SER A 1 114 ? 5.488 26.109 10.109 1 93.38 114 SER A N 1
ATOM 900 C CA . SER A 1 114 ? 5.582 24.781 10.703 1 93.38 114 SER A CA 1
ATOM 901 C C . SER A 1 114 ? 4.637 24.625 11.891 1 93.38 114 SER A C 1
ATOM 903 O O . SER A 1 114 ? 3.984 23.594 12.047 1 93.38 114 SER A O 1
ATOM 905 N N . ARG A 1 115 ? 4.625 25.641 12.641 1 95.38 115 ARG A N 1
ATOM 906 C CA . ARG A 1 115 ? 3.701 25.641 13.773 1 95.38 115 ARG A CA 1
ATOM 907 C C . ARG A 1 115 ? 2.258 25.484 13.305 1 95.38 115 ARG A C 1
ATOM 909 O O . ARG A 1 115 ? 1.503 24.688 13.859 1 95.38 115 ARG A O 1
ATOM 916 N N . ILE A 1 116 ? 1.915 26.172 12.281 1 97.56 116 ILE A N 1
ATOM 917 C CA . ILE A 1 116 ? 0.564 26.125 11.734 1 97.56 116 ILE A CA 1
ATOM 918 C C . ILE A 1 116 ? 0.279 24.75 11.156 1 97.56 116 ILE A C 1
ATOM 920 O O . ILE A 1 116 ? -0.833 24.234 11.289 1 97.56 116 ILE A O 1
ATOM 924 N N . LEU A 1 117 ? 1.293 24.203 10.57 1 97.12 117 LEU A N 1
ATOM 925 C CA . LEU A 1 117 ? 1.164 22.844 10.039 1 97.12 117 LEU A CA 1
ATOM 926 C C . LEU A 1 117 ? 0.794 21.859 11.141 1 97.12 117 LEU A C 1
ATOM 928 O O . LEU A 1 117 ? -0.121 21.047 10.977 1 97.12 117 LEU A O 1
ATOM 932 N N . PHE A 1 118 ? 1.415 21.938 12.234 1 97.19 118 PHE A N 1
ATOM 933 C CA . PHE A 1 118 ? 1.158 21.016 13.336 1 97.19 118 PHE A CA 1
ATOM 934 C C . PHE A 1 118 ? -0.217 21.266 13.945 1 97.19 118 PHE A C 1
ATOM 936 O O . PHE A 1 118 ? -0.899 20.328 14.359 1 97.19 118 PHE A O 1
ATOM 943 N N . LEU A 1 119 ? -0.596 22.5 13.977 1 98 119 LEU A N 1
ATOM 944 C CA . LEU A 1 119 ? -1.94 22.812 14.445 1 98 119 LEU A CA 1
ATOM 945 C C . LEU A 1 119 ? -2.994 22.219 13.523 1 98 119 LEU A C 1
ATOM 947 O O . LEU A 1 119 ? -4 21.672 13.992 1 98 119 LEU A O 1
ATOM 951 N N . LYS A 1 120 ? -2.76 22.328 12.242 1 98.38 120 LYS A N 1
ATOM 952 C CA . LYS A 1 120 ? -3.664 21.719 11.266 1 98.38 120 LYS A CA 1
ATOM 953 C C . LYS A 1 120 ? -3.756 20.203 11.469 1 98.38 120 LYS A C 1
ATOM 955 O O . LYS A 1 120 ? -4.852 19.641 11.477 1 98.38 120 LYS A O 1
ATOM 960 N N . MET A 1 121 ? -2.633 19.594 11.641 1 98 121 MET A N 1
ATOM 961 C CA . MET A 1 121 ? -2.582 18.141 11.844 1 98 121 MET A CA 1
ATOM 962 C C . MET A 1 121 ? -3.377 17.734 13.078 1 98 121 MET A C 1
ATOM 964 O O . MET A 1 121 ? -4.129 16.766 13.039 1 98 121 MET A O 1
ATOM 968 N N . LYS A 1 122 ? -3.152 18.469 14.133 1 97.62 122 LYS A N 1
ATOM 969 C CA . LYS A 1 122 ? -3.887 18.188 15.359 1 97.62 122 LYS A CA 1
ATOM 970 C C . LYS A 1 122 ? -5.395 18.266 15.133 1 97.62 122 LYS A C 1
ATOM 972 O O . LYS A 1 122 ? -6.137 17.391 15.578 1 97.62 122 LYS A O 1
ATOM 977 N N . ALA A 1 123 ? -5.82 19.266 14.422 1 98.25 123 ALA A N 1
ATOM 978 C CA . ALA A 1 123 ? -7.242 19.438 14.125 1 98.25 123 ALA A CA 1
ATOM 979 C C . ALA A 1 123 ? -7.75 18.281 13.258 1 98.25 123 ALA A C 1
ATOM 981 O O . ALA A 1 123 ? -8.789 17.688 13.547 1 98.25 123 ALA A O 1
ATOM 982 N N . ASP A 1 124 ? -7.012 17.969 12.258 1 97.88 124 ASP A N 1
ATOM 983 C CA . ASP A 1 124 ? -7.395 16.891 11.359 1 97.88 124 ASP A CA 1
ATOM 984 C C . ASP A 1 124 ? -7.5 15.555 12.102 1 97.88 124 ASP A C 1
ATOM 986 O O . ASP A 1 124 ? -8.484 14.836 11.953 1 97.88 124 ASP A O 1
ATOM 990 N N . TYR A 1 125 ? -6.508 15.281 12.891 1 97.25 125 TYR A N 1
ATOM 991 C CA . TYR A 1 125 ? -6.473 14 13.594 1 97.25 125 TYR A CA 1
ATOM 992 C C . TYR A 1 125 ? -7.555 13.938 14.664 1 97.25 125 TYR A C 1
ATOM 994 O O . TYR A 1 125 ? -8.133 12.875 14.906 1 97.25 125 TYR A O 1
ATOM 1002 N N . SER A 1 126 ? -7.852 15.062 15.25 1 96.12 126 SER A N 1
ATOM 1003 C CA . SER A 1 126 ? -8.969 15.133 16.188 1 96.12 126 SER A CA 1
ATOM 1004 C C . SER A 1 126 ? -10.297 14.852 15.484 1 96.12 126 SER A C 1
ATOM 1006 O O . SER A 1 126 ? -11.164 14.18 16.031 1 96.12 126 SER A O 1
ATOM 1008 N N . ARG A 1 127 ? -10.398 15.375 14.344 1 96.5 127 ARG A N 1
ATOM 1009 C CA . ARG A 1 127 ? -11.609 15.133 13.57 1 96.5 127 ARG A CA 1
ATOM 1010 C C . ARG A 1 127 ? -11.766 13.648 13.242 1 96.5 127 ARG A C 1
ATOM 1012 O O . ARG A 1 127 ? -12.852 13.086 13.391 1 96.5 127 ARG A O 1
ATOM 1019 N N . TYR A 1 128 ? -10.664 13.023 12.805 1 96.19 128 TYR A N 1
ATOM 1020 C CA . TYR A 1 128 ? -10.711 11.609 12.484 1 96.19 128 TYR A CA 1
ATOM 1021 C C . TYR A 1 128 ? -11.07 10.781 13.711 1 96.19 128 TYR A C 1
ATOM 1023 O O . TYR A 1 128 ? -11.828 9.805 13.609 1 96.19 128 TYR A O 1
ATOM 1031 N N . LEU A 1 129 ? -10.523 11.188 14.828 1 94.88 129 LEU A N 1
ATOM 1032 C CA . LEU A 1 129 ? -10.828 10.508 16.078 1 94.88 129 LEU A CA 1
ATOM 1033 C C . LEU A 1 129 ? -12.305 10.633 16.422 1 94.88 129 LEU A C 1
ATOM 1035 O O . LEU A 1 129 ? -12.938 9.664 16.859 1 94.88 129 LEU A O 1
ATOM 1039 N N . ALA A 1 130 ? -12.891 11.742 16.156 1 93 130 ALA A N 1
ATOM 1040 C CA . ALA A 1 130 ? -14.297 12 16.453 1 93 130 ALA A CA 1
ATOM 1041 C C . ALA A 1 130 ? -15.203 11.148 15.57 1 93 130 ALA A C 1
ATOM 1043 O O . ALA A 1 130 ? -16.312 10.789 15.977 1 93 130 ALA A O 1
ATOM 1044 N N . GLU A 1 131 ? -14.758 10.812 14.43 1 90.69 131 GLU A N 1
ATOM 1045 C CA . GLU A 1 131 ? -15.539 10 13.5 1 90.69 131 GLU A CA 1
ATOM 1046 C C . GLU A 1 131 ? -15.695 8.57 14.016 1 90.69 131 GLU A C 1
ATOM 1048 O O . GLU A 1 131 ? -16.656 7.887 13.68 1 90.69 131 GLU A O 1
ATOM 1053 N N . ILE A 1 132 ? -14.695 8.172 14.789 1 91.62 132 ILE A N 1
ATOM 1054 C CA . ILE A 1 132 ? -14.75 6.762 15.172 1 91.62 132 ILE A CA 1
ATOM 1055 C C . ILE A 1 132 ? -15.078 6.645 16.656 1 91.62 132 ILE A C 1
ATOM 1057 O O . ILE A 1 132 ? -15.445 5.566 17.141 1 91.62 132 ILE A O 1
ATOM 1061 N N . SER A 1 133 ? -14.641 7.707 17.328 1 84.31 133 SER A N 1
ATOM 1062 C CA . SER A 1 133 ? -14.875 7.684 18.766 1 84.31 133 SER A CA 1
ATOM 1063 C C . SER A 1 133 ? -15.891 8.742 19.188 1 84.31 133 SER A C 1
ATOM 1065 O O . SER A 1 133 ? -16.062 9.75 18.484 1 84.31 133 SER A O 1
ATOM 1067 N N . LYS A 1 134 ? -17.062 8.531 19.594 1 72.25 134 LYS A N 1
ATOM 1068 C CA . LYS A 1 134 ? -18.047 9.5 20.062 1 72.25 134 LYS A CA 1
ATOM 1069 C C . LYS A 1 134 ? -17.391 10.617 20.859 1 72.25 134 LYS A C 1
ATOM 1071 O O . LYS A 1 134 ? -17.734 10.859 22.016 1 72.25 134 LYS A O 1
ATOM 1076 N N . MET A 1 135 ? -16.188 11.203 20.266 1 72.31 135 MET A N 1
ATOM 1077 C CA . MET A 1 135 ? -15.477 12.289 20.938 1 72.31 135 MET A CA 1
ATOM 1078 C C . MET A 1 135 ? -16.234 13.602 20.797 1 72.31 135 MET A C 1
ATOM 1080 O O . MET A 1 135 ? -17.109 13.727 19.938 1 72.31 135 MET A O 1
ATOM 1084 N N . ASN A 1 136 ? -15.719 14.539 21.625 1 81.25 136 ASN A N 1
ATOM 1085 C CA . ASN A 1 136 ? -16.297 15.875 21.766 1 81.25 136 ASN A CA 1
ATOM 1086 C C . ASN A 1 136 ? -16.062 16.719 20.516 1 81.25 136 ASN A C 1
ATOM 1088 O O . ASN A 1 136 ? -14.938 17.141 20.266 1 81.25 136 ASN A O 1
ATOM 1092 N N . VAL A 1 137 ? -16.938 16.984 19.797 1 91.81 137 VAL A N 1
ATOM 1093 C CA . VAL A 1 137 ? -16.969 17.734 18.547 1 91.81 137 VAL A CA 1
ATOM 1094 C C . VAL A 1 137 ? -16.516 19.156 18.797 1 91.81 137 VAL A C 1
ATOM 1096 O O . VAL A 1 137 ? -15.891 19.781 17.938 1 91.81 137 VAL A O 1
ATOM 1099 N N . GLN A 1 138 ? -16.688 19.609 19.984 1 94.38 138 GLN A N 1
ATOM 1100 C CA . GLN A 1 138 ? -16.297 20.969 20.312 1 94.38 138 GLN A CA 1
ATOM 1101 C C . GLN A 1 138 ? -14.773 21.109 20.344 1 94.38 138 GLN A C 1
ATOM 1103 O O . GLN A 1 138 ? -14.234 22.156 19.953 1 94.38 138 GLN A O 1
ATOM 1108 N N . SER A 1 139 ? -14.156 20.156 20.844 1 94.19 139 SER A N 1
ATOM 1109 C CA . SER A 1 139 ? -12.695 20.188 20.891 1 94.19 139 SER A CA 1
ATOM 1110 C C . SER A 1 139 ? -12.102 20.219 19.484 1 94.19 139 SER A C 1
ATOM 1112 O O . SER A 1 139 ? -11.078 20.859 19.25 1 94.19 139 SER A O 1
ATOM 1114 N N . VAL A 1 140 ? -12.742 19.531 18.578 1 96.81 140 VAL A N 1
ATOM 1115 C CA . VAL A 1 140 ? -12.312 19.531 17.188 1 96.81 140 VAL A CA 1
ATOM 1116 C C . VAL A 1 140 ? -12.477 20.938 16.594 1 96.81 140 VAL A C 1
ATOM 1118 O O . VAL A 1 140 ? -11.562 21.453 15.953 1 96.81 140 VAL A O 1
ATOM 1121 N N . GLU A 1 141 ? -13.602 21.5 16.875 1 97.38 141 GLU A N 1
ATOM 1122 C CA . GLU A 1 141 ? -13.883 22.844 16.375 1 97.38 141 GLU A CA 1
ATOM 1123 C C . GLU A 1 141 ? -12.844 23.844 16.875 1 97.38 141 GLU A C 1
ATOM 1125 O O . GLU A 1 141 ? -12.344 24.672 16.094 1 97.38 141 GLU A O 1
ATOM 1130 N N . ASN A 1 142 ? -12.586 23.703 18.125 1 97.69 142 ASN A N 1
ATOM 1131 C CA . ASN A 1 142 ? -11.602 24.594 18.719 1 97.69 142 ASN A CA 1
ATOM 1132 C C . ASN A 1 142 ? -10.227 24.422 18.078 1 97.69 142 ASN A C 1
ATOM 1134 O O . ASN A 1 142 ? -9.516 25.406 17.844 1 97.69 142 ASN A O 1
ATOM 1138 N N . ALA A 1 143 ? -9.875 23.203 17.812 1 97.62 143 ALA A N 1
ATOM 1139 C CA . ALA A 1 143 ? -8.586 22.938 17.188 1 97.62 143 ALA A CA 1
ATOM 1140 C C . ALA A 1 143 ? -8.492 23.562 15.805 1 97.62 143 ALA A C 1
ATOM 1142 O 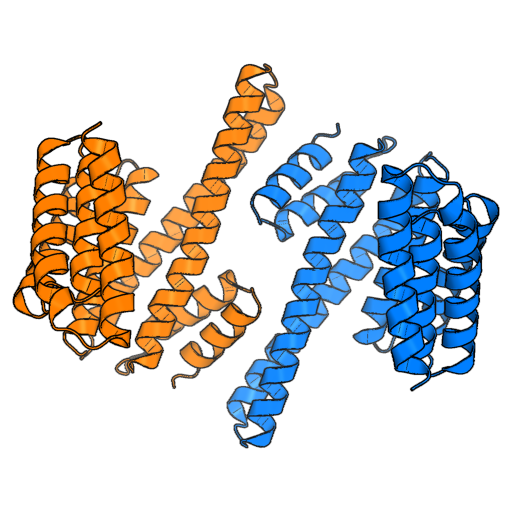O . ALA A 1 143 ? -7.48 24.172 15.461 1 97.62 143 ALA A O 1
ATOM 1143 N N . TYR A 1 144 ? -9.562 23.438 15.055 1 98.56 144 TYR A N 1
ATOM 1144 C CA . TYR A 1 144 ? -9.586 24.047 13.734 1 98.56 144 TYR A CA 1
ATOM 1145 C C . TYR A 1 144 ? -9.555 25.578 13.836 1 98.56 144 TYR A C 1
ATOM 1147 O O . TYR A 1 144 ? -8.891 26.25 13.047 1 98.56 144 TYR A O 1
ATOM 1155 N N . GLN A 1 145 ? -10.273 26.109 14.805 1 98.38 145 GLN A N 1
ATOM 1156 C CA . GLN A 1 145 ? -10.32 27.547 14.984 1 98.38 145 GLN A CA 1
ATOM 1157 C C . GLN A 1 145 ? -8.938 28.109 15.297 1 98.38 145 GLN A C 1
ATOM 1159 O O . GLN A 1 145 ? -8.531 29.125 14.711 1 98.38 145 GLN A O 1
ATOM 1164 N N . VAL A 1 146 ? -8.266 27.484 16.141 1 98.44 146 VAL A N 1
ATOM 1165 C CA . VAL A 1 146 ? -6.93 27.906 16.531 1 98.44 146 VAL A CA 1
ATOM 1166 C C . VAL A 1 146 ? -6 27.844 15.32 1 98.44 146 VAL A C 1
ATOM 1168 O O . VAL A 1 146 ? -5.27 28.812 15.039 1 98.44 146 VAL A O 1
ATOM 1171 N N . ALA A 1 147 ? -6.035 26.781 14.57 1 98.69 147 ALA A N 1
ATOM 1172 C CA . ALA A 1 147 ? -5.191 26.609 13.391 1 98.69 147 ALA A CA 1
ATOM 1173 C C . ALA A 1 147 ? -5.516 27.672 12.336 1 98.69 147 ALA A C 1
ATOM 1175 O O . ALA A 1 147 ? -4.613 28.281 11.766 1 98.69 147 ALA A O 1
ATOM 1176 N N . TYR A 1 148 ? -6.785 27.875 12.133 1 98.62 148 TYR A N 1
ATOM 1177 C CA . TYR A 1 148 ? -7.219 28.781 11.078 1 98.62 148 TYR A CA 1
ATOM 1178 C C . TYR A 1 148 ? -6.875 30.219 11.422 1 98.62 148 TYR A C 1
ATOM 1180 O O . TYR A 1 148 ? -6.422 30.984 10.562 1 98.62 148 TYR A O 1
ATOM 1188 N N . GLU A 1 149 ? -7.074 30.594 12.656 1 98.44 149 GLU A N 1
ATOM 1189 C CA . GLU A 1 149 ? -6.73 31.953 13.086 1 98.44 149 GLU A CA 1
ATOM 1190 C C . GLU A 1 149 ? -5.23 32.219 12.969 1 98.44 149 GLU A C 1
ATOM 1192 O O . GLU A 1 149 ? -4.812 33.25 12.492 1 98.44 149 GLU A O 1
ATOM 1197 N N . ALA A 1 150 ? -4.473 31.25 13.352 1 98.31 150 ALA A N 1
ATOM 1198 C CA . ALA A 1 150 ? -3.025 31.375 13.219 1 98.31 150 ALA A CA 1
ATOM 1199 C C . ALA A 1 150 ? -2.627 31.531 11.75 1 98.31 150 ALA A C 1
ATOM 1201 O O . ALA A 1 150 ? -1.771 32.344 11.422 1 98.31 150 ALA A O 1
ATOM 1202 N N . ALA A 1 151 ? -3.248 30.797 10.914 1 98.62 151 ALA A N 1
ATOM 1203 C CA . ALA A 1 151 ? -2.945 30.844 9.484 1 98.62 151 ALA A CA 1
ATOM 1204 C C . ALA A 1 151 ? -3.346 32.188 8.898 1 98.62 151 ALA A C 1
ATOM 1206 O O . ALA A 1 151 ? -2.607 32.781 8.094 1 98.62 151 ALA A O 1
ATOM 1207 N N . ARG A 1 152 ? -4.457 32.719 9.289 1 98.19 152 ARG A N 1
ATOM 1208 C CA . ARG A 1 152 ? -4.953 33.969 8.758 1 98.19 152 ARG A CA 1
ATOM 1209 C C . ARG A 1 152 ? -4.062 35.125 9.188 1 98.19 152 ARG A C 1
ATOM 1211 O O . ARG A 1 152 ? -3.928 36.125 8.461 1 98.19 152 ARG A O 1
ATOM 1218 N N . GLN A 1 153 ? -3.426 34.969 10.273 1 97.94 153 GLN A N 1
ATOM 1219 C CA . GLN A 1 153 ? -2.578 36.031 10.805 1 97.94 153 GLN A CA 1
ATOM 1220 C C . GLN A 1 153 ? -1.198 36 10.156 1 97.94 153 GLN A C 1
ATOM 1222 O O . GLN A 1 153 ? -0.575 37.062 9.984 1 97.94 153 GLN A O 1
ATOM 1227 N N . SER A 1 154 ? -0.789 34.844 9.711 1 97.62 154 SER A N 1
ATOM 1228 C CA . SER A 1 154 ? 0.632 34.75 9.398 1 97.62 154 SER A CA 1
ATOM 1229 C C . SER A 1 154 ? 0.853 34.406 7.926 1 97.62 154 SER A C 1
ATOM 1231 O O . SER A 1 154 ? 1.96 34.562 7.406 1 97.62 154 SER A O 1
ATOM 1233 N N . LEU A 1 155 ? -0.13 33.906 7.266 1 97.69 155 LEU A N 1
ATOM 1234 C CA . LEU A 1 155 ? 0.059 33.438 5.898 1 97.69 155 LEU A CA 1
ATOM 1235 C C . LEU A 1 155 ? -0.837 34.188 4.926 1 97.69 155 LEU A C 1
ATOM 1237 O O . LEU A 1 155 ? -1.934 34.625 5.293 1 97.69 155 LEU A O 1
ATOM 1241 N N . GLY A 1 156 ? -0.38 34.312 3.705 1 97.19 156 GLY A N 1
ATOM 1242 C CA . GLY A 1 156 ? -1.192 34.938 2.662 1 97.19 156 GLY A CA 1
ATOM 1243 C C . GLY A 1 156 ? -2.451 34.156 2.352 1 97.19 156 GLY A C 1
ATOM 1244 O O . GLY A 1 156 ? -2.502 32.938 2.574 1 97.19 156 GLY A O 1
ATOM 1245 N N . PRO A 1 157 ? -3.406 34.812 1.8 1 97.94 157 PRO A N 1
ATOM 1246 C CA . PRO A 1 157 ? -4.707 34.188 1.575 1 97.94 157 PRO A CA 1
ATOM 1247 C C . PRO A 1 157 ? -4.641 33.031 0.587 1 97.94 157 PRO A C 1
ATOM 1249 O O . PRO A 1 157 ? -5.48 32.125 0.628 1 97.94 157 PRO A O 1
ATOM 1252 N N . ALA A 1 158 ? -3.668 33 -0.248 1 98.12 158 ALA A N 1
ATOM 1253 C CA . ALA A 1 158 ? -3.58 31.938 -1.251 1 98.12 158 ALA A CA 1
ATOM 1254 C C . ALA A 1 158 ? -2.645 30.828 -0.792 1 98.12 158 ALA A C 1
ATOM 1256 O O . ALA A 1 158 ? -2.502 29.812 -1.474 1 98.12 158 ALA A O 1
ATOM 1257 N N . HIS A 1 159 ? -2.01 31.031 0.284 1 97.31 159 HIS A N 1
ATOM 1258 C CA . HIS A 1 159 ? -1.071 30.016 0.743 1 97.31 159 HIS A CA 1
ATOM 1259 C C . HIS A 1 159 ? -1.767 28.672 0.936 1 97.31 159 HIS A C 1
ATOM 1261 O O . HIS A 1 159 ? -2.783 28.594 1.629 1 97.31 159 HIS A O 1
ATOM 1267 N N . PRO A 1 160 ? -1.198 27.656 0.446 1 96.88 160 PRO A N 1
ATOM 1268 C CA . PRO A 1 160 ? -1.893 26.375 0.453 1 96.88 160 PRO A CA 1
ATOM 1269 C C . PRO A 1 160 ? -2.189 25.859 1.864 1 96.88 160 PRO A C 1
ATOM 1271 O O . PRO A 1 160 ? -3.211 25.219 2.088 1 96.88 160 PRO A O 1
ATOM 1274 N N . LEU A 1 161 ? -1.404 26.125 2.795 1 97.38 161 LEU A N 1
ATOM 1275 C CA . LEU A 1 161 ? -1.641 25.719 4.176 1 97.38 161 LEU A CA 1
ATOM 1276 C C . LEU A 1 161 ? -2.871 26.406 4.746 1 97.38 161 LEU A C 1
ATOM 1278 O O . LEU A 1 161 ? -3.68 25.781 5.438 1 97.38 161 LEU A O 1
ATOM 1282 N N . ARG A 1 162 ? -3.006 27.688 4.492 1 98.5 162 ARG A N 1
ATOM 1283 C CA . ARG A 1 162 ? -4.152 28.453 4.961 1 98.5 162 ARG A CA 1
ATOM 1284 C C . ARG A 1 162 ? -5.441 27.984 4.301 1 98.5 162 ARG A C 1
ATOM 1286 O O . ARG A 1 162 ? -6.434 27.703 4.98 1 98.5 162 ARG A O 1
ATOM 1293 N N . THR A 1 163 ? -5.332 27.844 2.951 1 98.62 163 THR A N 1
ATOM 1294 C CA . THR A 1 163 ? -6.523 27.391 2.238 1 98.62 163 THR A CA 1
ATOM 1295 C C . THR A 1 163 ? -6.852 25.938 2.592 1 98.62 163 THR A C 1
ATOM 1297 O O . THR A 1 163 ? -8.023 25.562 2.637 1 98.62 163 THR A O 1
ATOM 1300 N N . GLY A 1 164 ? -5.828 25.188 2.859 1 98.44 164 GLY A N 1
ATOM 1301 C CA . GLY A 1 164 ? -6.039 23.797 3.25 1 98.44 164 GLY A CA 1
ATOM 1302 C C . GLY A 1 164 ? -6.754 23.656 4.582 1 98.44 164 GLY A C 1
ATOM 1303 O O . GLY A 1 164 ? -7.605 22.781 4.746 1 98.44 164 GLY A O 1
ATOM 1304 N N . ILE A 1 165 ? -6.426 24.453 5.531 1 98.75 165 ILE A N 1
ATOM 1305 C CA . ILE A 1 165 ? -7.102 24.469 6.824 1 98.75 165 ILE A CA 1
ATOM 1306 C C . ILE A 1 165 ? -8.57 24.844 6.637 1 98.75 165 ILE A C 1
ATOM 1308 O O . ILE A 1 165 ? -9.461 24.219 7.199 1 98.75 165 ILE A O 1
ATOM 1312 N N . ALA A 1 166 ? -8.781 25.859 5.828 1 98.75 166 ALA A N 1
ATOM 1313 C CA . ALA A 1 166 ? -10.148 26.297 5.562 1 98.75 166 ALA A CA 1
ATOM 1314 C C . ALA A 1 166 ? -10.969 25.188 4.922 1 98.75 166 ALA A C 1
ATOM 1316 O O . ALA A 1 166 ? -12.133 24.984 5.273 1 98.75 166 ALA A O 1
ATOM 1317 N N . LEU A 1 167 ? -10.336 24.531 4.016 1 98.69 167 LEU A N 1
ATOM 1318 C CA . LEU A 1 167 ? -11 23.422 3.346 1 98.69 167 LEU A CA 1
ATOM 1319 C C . LEU A 1 167 ? -11.461 22.375 4.359 1 98.69 167 LEU A C 1
ATOM 1321 O O . LEU A 1 167 ? -12.641 22.031 4.402 1 98.69 167 LEU A O 1
ATOM 1325 N N . ASN A 1 168 ? -10.578 21.922 5.164 1 98.44 168 ASN A N 1
ATOM 1326 C CA . ASN A 1 168 ? -10.883 20.875 6.121 1 98.44 168 ASN A CA 1
ATOM 1327 C C . ASN A 1 168 ? -11.852 21.359 7.199 1 98.44 168 ASN A C 1
ATOM 1329 O O . ASN A 1 168 ? -12.719 20.609 7.648 1 98.44 168 ASN A O 1
ATOM 1333 N N . PHE A 1 169 ? -11.695 22.562 7.605 1 98.69 169 PHE A N 1
ATOM 1334 C CA . PHE A 1 169 ? -12.594 23.172 8.586 1 98.69 169 PHE A CA 1
ATOM 1335 C C . PHE A 1 169 ? -14.016 23.234 8.055 1 98.69 169 PHE A C 1
ATOM 1337 O O . PHE A 1 169 ? -14.969 22.891 8.758 1 98.69 169 PHE A O 1
ATOM 1344 N N . SER A 1 170 ? -14.117 23.609 6.793 1 98.62 170 SER A N 1
ATOM 1345 C CA . SER A 1 170 ? -15.438 23.641 6.168 1 98.62 170 SER A CA 1
ATOM 1346 C C . SER A 1 170 ? -16.047 22.25 6.078 1 98.62 170 SER A C 1
ATOM 1348 O O . SER A 1 170 ? -17.25 22.078 6.27 1 98.62 170 SER A O 1
ATOM 1350 N N . VAL A 1 171 ? -15.266 21.297 5.789 1 97.62 171 VAL A N 1
ATOM 1351 C CA . VAL A 1 171 ? -15.75 19.922 5.727 1 97.62 171 VAL A CA 1
ATOM 1352 C C . VAL A 1 171 ? -16.219 19.484 7.109 1 97.62 171 VAL A C 1
ATOM 1354 O O . VAL A 1 171 ? -17.234 18.797 7.234 1 97.62 171 VAL A O 1
ATOM 1357 N N . PHE A 1 172 ? -15.492 19.812 8.148 1 97.5 172 PHE A N 1
ATOM 1358 C CA . PHE A 1 172 ? -15.898 19.516 9.516 1 97.5 172 PHE A CA 1
ATOM 1359 C C . PHE A 1 172 ? -17.297 20.062 9.797 1 97.5 172 PHE A C 1
ATOM 1361 O O . PHE A 1 172 ? -18.156 19.344 10.297 1 97.5 172 PHE A O 1
ATOM 1368 N N . TYR A 1 173 ? -17.5 21.328 9.422 1 97.5 173 TYR A N 1
ATOM 1369 C CA . TYR A 1 173 ? -18.812 21.938 9.664 1 97.5 173 TYR A CA 1
ATOM 1370 C C . TYR A 1 173 ? -19.891 21.234 8.867 1 97.5 173 TYR A C 1
ATOM 1372 O O . TYR A 1 173 ? -21 21.016 9.375 1 97.5 173 TYR A O 1
ATOM 1380 N N . TYR A 1 174 ? -19.578 20.828 7.727 1 96.38 174 TYR A N 1
ATOM 1381 C CA . TYR A 1 174 ? -20.578 20.219 6.863 1 96.38 174 TYR A CA 1
ATOM 1382 C C . TYR A 1 174 ? -20.891 18.797 7.32 1 96.38 174 TYR A C 1
ATOM 1384 O O . TYR A 1 174 ? -22.062 18.438 7.5 1 96.38 174 TYR A O 1
ATOM 1392 N N . GLU A 1 175 ? -19.875 18.031 7.574 1 92.69 175 GLU A N 1
ATOM 1393 C CA . GLU A 1 175 ? -20.047 16.578 7.738 1 92.69 175 GLU A CA 1
ATOM 1394 C C . GLU A 1 175 ? -20.266 16.219 9.203 1 92.69 175 GLU A C 1
ATOM 1396 O O . GLU A 1 175 ? -20.969 15.25 9.516 1 92.69 175 GLU A O 1
ATOM 1401 N N . ILE A 1 176 ? -19.672 16.938 10.055 1 92.31 176 ILE A N 1
ATOM 1402 C CA . ILE A 1 176 ? -19.656 16.516 11.453 1 92.31 176 ILE A CA 1
ATOM 1403 C C . ILE A 1 176 ? -20.625 17.359 12.266 1 92.31 17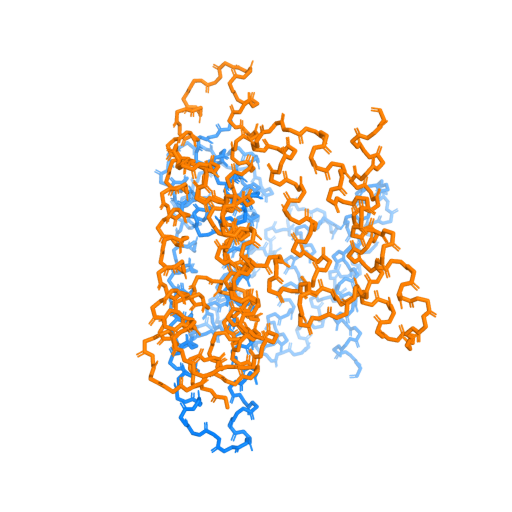6 ILE A C 1
ATOM 1405 O O . ILE A 1 176 ? -21.484 16.828 12.984 1 92.31 176 ILE A O 1
ATOM 1409 N N . ARG A 1 177 ? -20.484 18.703 12.133 1 92.38 177 ARG A N 1
ATOM 1410 C CA . ARG A 1 177 ? -21.344 19.609 12.891 1 92.38 177 ARG A CA 1
ATOM 1411 C C . ARG A 1 177 ? -22.719 19.75 12.227 1 92.38 177 ARG A C 1
ATOM 1413 O O . ARG A 1 177 ? -23.641 20.281 12.828 1 92.38 177 ARG A O 1
ATOM 1420 N N . ALA A 1 178 ? -22.859 19.328 10.984 1 92.75 178 ALA A N 1
ATOM 1421 C CA . ALA A 1 178 ? -24.094 19.438 10.203 1 92.75 178 ALA A CA 1
ATOM 1422 C C . ALA A 1 178 ? -24.547 20.891 10.102 1 92.75 178 ALA A C 1
ATOM 1424 O O . ALA A 1 178 ? -25.734 21.188 10.258 1 92.75 178 ALA A O 1
ATOM 1425 N N . ASN A 1 179 ? -23.672 21.75 10.031 1 96.19 179 ASN A N 1
ATOM 1426 C CA . ASN A 1 179 ? -23.906 23.188 9.836 1 96.19 179 ASN A CA 1
ATOM 1427 C C . ASN A 1 179 ? -23.484 23.625 8.438 1 96.19 179 ASN A C 1
ATOM 1429 O O . ASN A 1 179 ? -22.391 24.172 8.25 1 96.19 179 ASN A O 1
ATOM 1433 N N . ARG A 1 180 ? -24.359 23.453 7.547 1 96.94 180 ARG A N 1
ATOM 1434 C CA . ARG A 1 180 ? -24.125 23.719 6.133 1 96.94 180 ARG A CA 1
ATOM 1435 C C . ARG A 1 180 ? -23.781 25.188 5.906 1 96.94 180 ARG A C 1
ATOM 1437 O O . ARG A 1 180 ? -22.891 25.516 5.125 1 96.94 180 ARG A O 1
ATOM 1444 N N . GLU A 1 181 ? -24.453 26.031 6.594 1 97.62 181 GLU A N 1
ATOM 1445 C CA . GLU A 1 181 ? -24.266 27.469 6.418 1 97.62 181 GLU A CA 1
ATOM 1446 C C . GLU A 1 181 ? -22.844 27.891 6.82 1 97.62 181 GLU A C 1
ATOM 1448 O O . GLU A 1 181 ? -22.188 28.625 6.086 1 97.62 181 GLU A O 1
ATOM 1453 N N . ALA A 1 182 ? -22.453 27.438 7.934 1 97.69 182 ALA A N 1
ATOM 1454 C CA . ALA A 1 182 ? -21.109 27.75 8.391 1 97.69 182 ALA A CA 1
ATOM 1455 C C . ALA A 1 182 ? -20.062 27.172 7.449 1 97.69 182 ALA A C 1
ATOM 1457 O O . ALA A 1 182 ? -19.031 27.812 7.184 1 97.69 182 ALA A O 1
ATOM 1458 N N . ALA A 1 183 ? -20.281 25.953 6.945 1 98.44 183 ALA A N 1
ATOM 1459 C CA . ALA A 1 183 ? -19.375 25.312 5.996 1 98.44 183 ALA A CA 1
ATOM 1460 C C . ALA A 1 183 ? -19.203 26.156 4.734 1 98.44 183 ALA A C 1
ATOM 1462 O O . ALA A 1 183 ? -18.078 26.453 4.316 1 98.44 183 ALA A O 1
ATOM 1463 N N . ILE A 1 184 ? -20.344 26.562 4.266 1 98.38 184 ILE A N 1
ATOM 1464 C CA . ILE A 1 184 ? -20.344 27.344 3.025 1 98.38 184 ILE A CA 1
ATOM 1465 C C . ILE A 1 184 ? -19.672 28.688 3.256 1 98.38 184 ILE A C 1
ATOM 1467 O O . ILE A 1 184 ? -18.906 29.156 2.408 1 98.38 184 ILE A O 1
ATOM 1471 N N . ALA A 1 185 ? -19.906 29.328 4.371 1 98.44 185 ALA A N 1
ATOM 1472 C CA . ALA A 1 185 ? -19.328 30.641 4.68 1 98.44 185 ALA A CA 1
ATOM 1473 C C . ALA A 1 185 ? -17.812 30.578 4.711 1 98.44 185 ALA A C 1
ATOM 1475 O O . ALA A 1 185 ? -17.141 31.406 4.098 1 98.44 185 ALA A O 1
ATOM 1476 N N . ILE A 1 186 ? -17.266 29.578 5.355 1 98.31 186 ILE A N 1
ATOM 1477 C CA . ILE A 1 186 ? -15.82 29.422 5.477 1 98.31 186 ILE A CA 1
ATOM 1478 C C . ILE A 1 186 ? -15.227 29.094 4.109 1 98.31 186 ILE A C 1
ATOM 1480 O O . ILE A 1 186 ? -14.227 29.688 3.701 1 98.31 186 ILE A O 1
ATOM 1484 N N . ALA A 1 187 ? -15.812 28.188 3.43 1 98.62 187 ALA A N 1
ATOM 1485 C CA . ALA A 1 187 ? -15.32 27.766 2.121 1 98.62 187 ALA A CA 1
ATOM 1486 C C . ALA A 1 187 ? -15.344 28.922 1.124 1 98.62 187 ALA A C 1
ATOM 1488 O O . ALA A 1 187 ? -14.375 29.125 0.385 1 98.62 187 ALA A O 1
ATOM 1489 N N . LYS A 1 188 ? -16.422 29.641 1.147 1 98.5 188 LYS A N 1
ATOM 1490 C CA . LYS A 1 188 ? -16.578 30.75 0.206 1 98.5 188 LYS A CA 1
ATOM 1491 C C . LYS A 1 188 ? -15.547 31.844 0.47 1 98.5 188 LYS A C 1
ATOM 1493 O O . LYS A 1 188 ? -14.922 32.344 -0.463 1 98.5 188 LYS A O 1
ATOM 1498 N N . SER A 1 189 ? -15.422 32.219 1.677 1 98.38 189 SER A N 1
ATOM 1499 C CA . SER A 1 189 ? -14.43 33.219 2.039 1 98.38 189 SER A CA 1
ATOM 1500 C C . SER A 1 189 ? -13.023 32.812 1.626 1 98.38 189 SER A C 1
ATOM 1502 O O . SER A 1 189 ? -12.289 33.562 1.021 1 98.38 189 SER A O 1
ATOM 1504 N N . ALA A 1 190 ? -12.664 31.578 1.956 1 98.5 190 ALA A N 1
ATOM 1505 C CA . ALA A 1 190 ? -11.344 31.047 1.613 1 98.5 190 ALA A CA 1
ATOM 1506 C C . ALA A 1 190 ? -11.148 31 0.101 1 98.5 190 ALA A C 1
ATOM 1508 O O . ALA A 1 190 ? -10.078 31.344 -0.407 1 98.5 190 ALA A O 1
ATOM 1509 N N . HIS A 1 191 ? -12.172 30.562 -0.595 1 98.62 191 HIS A N 1
ATOM 1510 C CA . HIS A 1 191 ? -12.109 30.484 -2.051 1 98.62 191 HIS A CA 1
ATOM 1511 C C . HIS A 1 191 ? -11.891 31.875 -2.666 1 98.62 191 HIS A C 1
ATOM 1513 O O . HIS A 1 191 ? -10.969 32.062 -3.461 1 98.62 191 HIS A O 1
ATOM 1519 N N . ASP A 1 192 ? -12.75 32.812 -2.264 1 98.38 192 ASP A N 1
ATOM 1520 C CA . ASP A 1 192 ? -12.727 34.125 -2.879 1 98.38 192 ASP A CA 1
ATOM 1521 C C . ASP A 1 192 ? -11.414 34.844 -2.582 1 98.38 192 ASP A C 1
ATOM 1523 O O . ASP A 1 192 ? -10.773 35.375 -3.49 1 98.38 192 ASP A O 1
ATOM 1527 N N . GLU A 1 193 ? -11.008 34.812 -1.36 1 98.31 193 GLU A N 1
ATOM 1528 C CA . GLU A 1 193 ? -9.758 35.469 -0.98 1 98.31 193 GLU A CA 1
ATOM 1529 C C . GLU A 1 193 ? -8.562 34.781 -1.613 1 98.31 193 GLU A C 1
ATOM 1531 O O . GLU A 1 193 ? -7.637 35.438 -2.1 1 98.31 193 GLU A O 1
ATOM 1536 N N . GLY A 1 194 ? -8.578 33.469 -1.562 1 98.25 194 GLY A N 1
ATOM 1537 C CA . GLY A 1 194 ? -7.484 32.688 -2.125 1 98.25 194 GLY A CA 1
ATOM 1538 C C . GLY A 1 194 ? -7.332 32.875 -3.623 1 98.25 194 GLY A C 1
ATOM 1539 O O . GLY A 1 194 ? -6.227 33.094 -4.117 1 98.25 194 GLY A O 1
ATOM 1540 N N . ALA A 1 195 ? -8.477 32.812 -4.281 1 97.81 195 ALA A N 1
ATOM 1541 C CA . ALA A 1 195 ? -8.461 32.969 -5.734 1 97.81 195 ALA A CA 1
ATOM 1542 C C . ALA A 1 195 ? -7.973 34.375 -6.137 1 97.81 195 ALA A C 1
ATOM 1544 O O . ALA A 1 195 ? -7.195 34.5 -7.086 1 97.81 195 ALA A O 1
ATOM 1545 N N . SER A 1 196 ? -8.477 35.312 -5.453 1 97.69 196 SER A N 1
ATOM 1546 C CA . SER A 1 196 ? -8.07 36.688 -5.73 1 97.69 196 SER A CA 1
ATOM 1547 C C . SER A 1 196 ? -6.57 36.875 -5.516 1 97.69 196 SER A C 1
ATOM 1549 O O . SER A 1 196 ? -5.891 37.5 -6.344 1 97.69 196 SER A O 1
ATOM 1551 N N . ALA A 1 197 ? -6.055 36.312 -4.496 1 97.75 197 ALA A N 1
ATOM 1552 C CA . ALA A 1 197 ? -4.645 36.438 -4.156 1 97.75 197 ALA A CA 1
ATOM 1553 C C . ALA A 1 197 ? -3.766 35.625 -5.09 1 97.75 197 ALA A C 1
ATOM 1555 O O . ALA A 1 197 ? -2.621 36 -5.367 1 97.75 197 ALA A O 1
ATOM 1556 N N . ALA A 1 198 ? -4.266 34.562 -5.574 1 96.94 198 ALA A N 1
ATOM 1557 C CA . ALA A 1 198 ? -3.5 33.625 -6.422 1 96.94 198 ALA A CA 1
ATOM 1558 C C . ALA A 1 198 ? -3.195 34.281 -7.777 1 96.94 198 ALA A C 1
ATOM 1560 O O . ALA A 1 198 ? -2.234 33.875 -8.445 1 96.94 198 ALA A O 1
ATOM 1561 N N . LYS A 1 199 ? -3.898 35.281 -8.141 1 95.06 199 LYS A N 1
ATOM 1562 C CA . LYS A 1 199 ? -3.787 35.906 -9.453 1 95.06 199 LYS A CA 1
ATOM 1563 C C . LYS A 1 199 ? -2.42 36.531 -9.641 1 95.06 199 LYS A C 1
ATOM 1565 O O . LYS A 1 199 ? -1.918 36.625 -10.758 1 95.06 199 LYS A O 1
ATOM 1570 N N . VAL A 1 200 ? -1.786 36.938 -8.578 1 94.44 200 VAL A N 1
ATOM 1571 C CA . VAL A 1 200 ? -0.562 37.719 -8.711 1 94.44 200 VAL A CA 1
ATOM 1572 C C . VAL A 1 200 ? 0.647 36.812 -8.391 1 94.44 200 VAL A C 1
ATOM 1574 O O . VAL A 1 200 ? 1.778 37.312 -8.336 1 94.44 200 VAL A O 1
ATOM 1577 N N . LEU A 1 201 ? 0.393 35.562 -8.125 1 95.06 201 LEU A N 1
ATOM 1578 C CA . LEU A 1 201 ? 1.489 34.656 -7.812 1 95.06 201 LEU A CA 1
ATOM 1579 C C . LEU A 1 201 ? 2.199 34.188 -9.078 1 95.06 201 LEU A C 1
ATOM 1581 O O . LEU A 1 201 ? 1.618 34.25 -10.172 1 95.06 201 LEU A O 1
ATOM 1585 N N . GLN A 1 202 ? 3.48 33.812 -8.859 1 93.62 202 GLN A N 1
ATOM 1586 C CA . GLN A 1 202 ? 4.203 33.188 -9.953 1 93.62 202 GLN A CA 1
ATOM 1587 C C . GLN A 1 202 ? 3.574 31.828 -10.312 1 93.62 202 GLN A C 1
ATOM 1589 O O . GLN A 1 202 ? 2.898 31.219 -9.484 1 93.62 202 GLN A O 1
ATOM 1594 N N . GLN A 1 203 ? 3.883 31.359 -11.461 1 92.69 203 GLN A N 1
ATOM 1595 C CA . GLN A 1 203 ? 3.168 30.219 -12.039 1 92.69 203 GLN A CA 1
ATOM 1596 C C . GLN A 1 203 ? 3.256 29 -11.125 1 92.69 203 GLN A C 1
ATOM 1598 O O . GLN A 1 203 ? 2.24 28.375 -10.82 1 92.69 203 GLN A O 1
ATOM 1603 N N . GLU A 1 204 ? 4.43 28.656 -10.648 1 90.5 204 GLU A N 1
ATOM 1604 C CA . GLU A 1 204 ? 4.586 27.469 -9.812 1 90.5 204 GLU A CA 1
ATOM 1605 C C . GLU A 1 204 ? 3.791 27.609 -8.516 1 90.5 204 GLU A C 1
ATOM 1607 O O . GLU A 1 204 ? 3.078 26.672 -8.125 1 90.5 204 GLU A O 1
ATOM 1612 N N . ASP A 1 205 ? 3.869 28.766 -7.875 1 91.94 205 ASP A N 1
ATOM 1613 C CA . ASP A 1 205 ? 3.135 29.031 -6.641 1 91.94 205 ASP A CA 1
ATOM 1614 C C . ASP A 1 205 ? 1.631 29.094 -6.902 1 91.94 205 ASP A C 1
ATOM 1616 O O . ASP A 1 205 ? 0.832 28.641 -6.078 1 91.94 205 ASP A O 1
ATOM 1620 N N . LYS A 1 206 ? 1.369 29.578 -8.039 1 95.38 206 LYS A N 1
ATOM 1621 C CA . LYS A 1 206 ? -0.037 29.672 -8.422 1 95.38 206 LYS A CA 1
ATOM 1622 C C . LYS A 1 206 ? -0.667 28.297 -8.594 1 95.38 206 LYS A C 1
ATOM 1624 O O . LYS A 1 206 ? -1.801 28.078 -8.172 1 95.38 206 LYS A O 1
ATOM 1629 N N . ASP A 1 207 ? 0.012 27.422 -9.211 1 94.62 207 ASP A N 1
ATOM 1630 C CA . ASP A 1 207 ? -0.492 26.062 -9.414 1 94.62 207 ASP A CA 1
ATOM 1631 C C . ASP A 1 207 ? -0.757 25.375 -8.078 1 94.62 207 ASP A C 1
ATOM 1633 O O . ASP A 1 207 ? -1.804 24.75 -7.895 1 94.62 207 ASP A O 1
ATOM 1637 N N . ASP A 1 208 ? 0.119 25.5 -7.203 1 93.44 208 ASP A N 1
ATOM 1638 C CA . ASP A 1 208 ? -0.028 24.906 -5.875 1 93.44 208 ASP A CA 1
ATOM 1639 C C . ASP A 1 208 ? -1.238 25.484 -5.145 1 93.44 208 ASP A C 1
ATOM 1641 O O . ASP A 1 208 ? -2.025 24.75 -4.551 1 93.44 208 ASP A O 1
ATOM 1645 N N . ALA A 1 209 ? -1.346 26.781 -5.215 1 95.5 209 ALA A N 1
ATOM 1646 C CA . ALA A 1 209 ? -2.455 27.469 -4.562 1 95.5 209 ALA A CA 1
ATOM 1647 C C . ALA A 1 209 ? -3.793 27.031 -5.156 1 95.5 209 ALA A C 1
ATOM 1649 O O . ALA A 1 209 ? -4.73 26.703 -4.422 1 95.5 209 ALA A O 1
ATOM 1650 N N . MET A 1 210 ? -3.793 26.922 -6.449 1 97.12 210 MET A N 1
ATOM 1651 C CA . MET A 1 210 ? -5.059 26.672 -7.137 1 97.12 210 MET A CA 1
ATOM 1652 C C . MET A 1 210 ? -5.523 25.234 -6.926 1 97.12 210 MET A C 1
ATOM 1654 O O . MET A 1 210 ? -6.723 24.953 -6.973 1 97.12 210 MET A O 1
ATOM 1658 N N . GLU A 1 211 ? -4.652 24.344 -6.699 1 97.19 211 GLU A N 1
ATOM 1659 C CA . GLU A 1 211 ? -5.043 22.969 -6.43 1 97.19 211 GLU A CA 1
ATOM 1660 C C . GLU A 1 211 ? -6 22.891 -5.242 1 97.19 211 GLU A C 1
ATOM 1662 O O . GLU A 1 211 ? -7.062 22.266 -5.336 1 97.19 211 GLU A O 1
ATOM 1667 N N . VAL A 1 212 ? -5.707 23.531 -4.156 1 97.69 212 VAL A N 1
ATOM 1668 C CA . VAL A 1 212 ? -6.527 23.484 -2.949 1 97.69 212 VAL A CA 1
ATOM 1669 C C . VAL A 1 212 ? -7.793 24.312 -3.156 1 97.69 212 VAL A C 1
ATOM 1671 O O . VAL A 1 212 ? -8.883 23.891 -2.771 1 97.69 212 VAL A O 1
ATOM 1674 N N . ILE A 1 213 ? -7.59 25.438 -3.795 1 98.25 213 ILE A N 1
ATOM 1675 C CA . ILE A 1 213 ? -8.703 26.344 -4.039 1 98.25 213 ILE A CA 1
ATOM 1676 C C . ILE A 1 213 ? -9.758 25.641 -4.902 1 98.25 213 ILE A C 1
ATOM 1678 O O . ILE A 1 213 ? -10.961 25.797 -4.672 1 98.25 213 ILE A O 1
ATOM 1682 N N . ASN A 1 214 ? -9.297 24.906 -5.84 1 98.38 214 ASN A N 1
ATOM 1683 C CA . ASN A 1 214 ? -10.211 24.172 -6.707 1 98.38 214 ASN A CA 1
ATOM 1684 C C . ASN A 1 214 ? -10.977 23.094 -5.938 1 98.38 214 ASN A C 1
ATOM 1686 O O . ASN A 1 214 ? -12.133 22.812 -6.242 1 98.38 214 ASN A O 1
ATOM 1690 N N . LEU A 1 215 ? -10.32 22.547 -5.004 1 98.12 215 LEU A N 1
ATOM 1691 C CA . LEU A 1 215 ? -11.016 21.594 -4.156 1 98.12 215 LEU A CA 1
ATOM 1692 C C . LEU A 1 215 ? -12.125 22.266 -3.355 1 98.12 215 LEU A C 1
ATOM 1694 O O . LEU A 1 215 ? -13.211 21.703 -3.193 1 98.12 215 LEU A O 1
ATOM 1698 N N . ILE A 1 216 ? -11.836 23.406 -2.879 1 98.5 216 ILE A N 1
ATOM 1699 C CA . ILE A 1 216 ? -12.844 24.172 -2.158 1 98.5 216 ILE A CA 1
ATOM 1700 C C . ILE A 1 216 ? -14.016 24.484 -3.084 1 98.5 216 ILE A C 1
ATOM 1702 O O . ILE A 1 216 ? -15.18 24.312 -2.701 1 98.5 216 ILE A O 1
ATOM 1706 N N . ALA A 1 217 ? -13.656 24.875 -4.266 1 98.25 217 ALA A N 1
ATOM 1707 C CA . ALA A 1 217 ? -14.68 25.188 -5.262 1 98.25 217 ALA A CA 1
ATOM 1708 C C . ALA A 1 217 ? -15.57 23.984 -5.535 1 98.25 217 ALA A C 1
ATOM 1710 O O . ALA A 1 217 ? -16.781 24.125 -5.672 1 98.25 217 ALA A O 1
ATOM 1711 N N . GLN A 1 218 ? -15.008 22.906 -5.621 1 98.19 218 GLN A N 1
ATOM 1712 C CA . GLN A 1 218 ? -15.766 21.672 -5.871 1 98.19 218 GLN A CA 1
ATOM 1713 C C . GLN A 1 218 ? -16.734 21.391 -4.734 1 98.19 218 GLN A C 1
ATOM 1715 O O . GLN A 1 218 ? -17.891 21.031 -4.977 1 98.19 218 GLN A O 1
ATOM 1720 N N . ASN A 1 219 ? -16.25 21.547 -3.527 1 97.81 219 ASN A N 1
ATOM 1721 C CA . ASN A 1 219 ? -17.141 21.344 -2.389 1 97.81 219 ASN A CA 1
ATOM 1722 C C . ASN A 1 219 ? -18.297 22.328 -2.406 1 97.81 219 ASN A C 1
ATOM 1724 O O . ASN A 1 219 ? -19.453 21.953 -2.154 1 97.81 219 ASN A O 1
ATOM 1728 N N . LEU A 1 220 ? -17.969 23.547 -2.711 1 97.81 220 LEU A N 1
ATOM 1729 C CA . LEU A 1 220 ? -19 24.594 -2.756 1 97.81 220 LEU A CA 1
ATOM 1730 C C . LEU A 1 220 ? -20.062 24.25 -3.789 1 97.81 220 LEU A C 1
ATOM 1732 O O . LEU A 1 220 ? -21.266 24.406 -3.523 1 97.81 220 LEU A O 1
ATOM 1736 N N . LYS A 1 221 ? -19.625 23.766 -4.871 1 97.44 221 LYS A N 1
ATOM 1737 C CA . LYS A 1 221 ? -20.562 23.375 -5.914 1 97.44 221 LYS A CA 1
ATOM 1738 C C . LYS A 1 221 ? -21.469 22.234 -5.434 1 97.44 221 LYS A C 1
ATOM 1740 O O . LYS A 1 221 ? -22.688 22.266 -5.645 1 97.44 221 LYS A O 1
ATOM 1745 N N . SER A 1 222 ? -20.859 21.359 -4.734 1 96.62 222 SER A N 1
ATOM 1746 C CA . SER A 1 222 ? -21.609 20.203 -4.25 1 96.62 222 SER A CA 1
ATOM 1747 C C . SER A 1 222 ? -22.578 20.594 -3.137 1 96.62 222 SER A C 1
ATOM 1749 O O . SER A 1 222 ? -23.656 20 -3.01 1 96.62 222 SER A O 1
ATOM 1751 N N . TRP A 1 223 ? -22.219 21.547 -2.283 1 96.94 223 TRP A N 1
ATOM 1752 C CA . TRP A 1 223 ? -22.984 21.875 -1.095 1 96.94 223 TRP A CA 1
ATOM 1753 C C . TRP A 1 223 ? -24.109 22.859 -1.435 1 96.94 223 TRP A C 1
ATOM 1755 O O . TRP A 1 223 ? -25.031 23.047 -0.64 1 96.94 223 TRP A O 1
ATOM 1765 N N . THR A 1 224 ? -23.938 23.453 -2.529 1 92.81 224 THR A N 1
ATOM 1766 C CA . THR A 1 224 ? -24.922 24.453 -2.893 1 92.81 224 THR A CA 1
ATOM 1767 C C . THR A 1 224 ? -25.828 23.953 -4.012 1 92.81 224 THR A C 1
ATOM 1769 O O . THR A 1 224 ? -26.734 24.656 -4.457 1 92.81 224 THR A O 1
ATOM 1772 N N . ALA A 1 225 ? -25.656 22.766 -4.523 1 76.38 225 ALA A N 1
ATOM 1773 C CA . ALA A 1 225 ? -26.547 22.141 -5.504 1 76.38 225 ALA A CA 1
ATOM 1774 C C . ALA A 1 225 ? -27.812 21.609 -4.844 1 76.38 225 ALA A C 1
ATOM 1776 O O . ALA A 1 225 ? -27.812 21.312 -3.646 1 76.38 225 ALA A O 1
ATOM 1777 N N . MET B 1 1 ? -17.969 -19.672 -1.686 1 77.56 1 MET B N 1
ATOM 1778 C CA . MET B 1 1 ? -16.641 -19.172 -1.329 1 77.56 1 MET B CA 1
ATOM 1779 C C . MET B 1 1 ? -16.359 -19.375 0.157 1 77.56 1 MET B C 1
ATOM 1781 O O . MET B 1 1 ? -17.25 -19.156 0.992 1 77.56 1 MET B O 1
ATOM 1785 N N . ASN B 1 2 ? -15.203 -19.969 0.41 1 87.06 2 ASN B N 1
ATOM 1786 C CA . ASN B 1 2 ? -14.734 -20.219 1.769 1 87.06 2 ASN B CA 1
ATOM 1787 C C . ASN B 1 2 ? -14.602 -18.922 2.564 1 87.06 2 ASN B C 1
ATOM 1789 O O . ASN B 1 2 ? -14.25 -17.875 2.008 1 87.06 2 ASN B O 1
ATOM 1793 N N . LYS B 1 3 ? -14.914 -19 3.822 1 90.5 3 LYS B N 1
ATOM 1794 C CA . LYS B 1 3 ? -14.852 -17.828 4.695 1 90.5 3 LYS B CA 1
ATOM 1795 C C . LYS B 1 3 ? -13.484 -17.156 4.633 1 90.5 3 LYS B C 1
ATOM 1797 O O . LYS B 1 3 ? -13.383 -15.938 4.566 1 90.5 3 LYS B O 1
ATOM 1802 N N . HIS B 1 4 ? -12.43 -17.953 4.609 1 94.19 4 HIS B N 1
ATOM 1803 C CA . HIS B 1 4 ? -11.07 -17.422 4.598 1 94.19 4 HIS B CA 1
ATOM 1804 C C . HIS B 1 4 ? -10.734 -16.797 3.248 1 94.19 4 HIS B C 1
ATOM 1806 O O . HIS B 1 4 ? -10.039 -15.773 3.186 1 94.19 4 HIS B O 1
ATOM 1812 N N . SER B 1 5 ? -11.281 -17.344 2.201 1 95.44 5 SER B N 1
ATOM 1813 C CA . SER B 1 5 ? -11.102 -16.75 0.877 1 95.44 5 SER B CA 1
ATOM 1814 C C . SER B 1 5 ? -11.812 -15.414 0.764 1 95.44 5 SER B C 1
ATOM 1816 O O . SER B 1 5 ? -11.258 -14.453 0.232 1 95.44 5 SER B O 1
ATOM 1818 N N . PHE B 1 6 ? -13.047 -15.438 1.3 1 96.25 6 PHE B N 1
ATOM 1819 C CA . PHE B 1 6 ? -13.828 -14.211 1.299 1 96.25 6 PHE B CA 1
ATOM 1820 C C . PHE B 1 6 ? -13.102 -13.102 2.057 1 96.25 6 PHE B C 1
ATOM 1822 O O . PHE B 1 6 ? -12.922 -12 1.535 1 96.25 6 PHE B O 1
ATOM 1829 N N . LEU B 1 7 ? -12.586 -13.367 3.238 1 96 7 LEU B N 1
ATOM 1830 C CA . LEU B 1 7 ? -11.898 -12.383 4.066 1 96 7 LEU B CA 1
ATOM 1831 C C . LEU B 1 7 ? -10.578 -11.969 3.434 1 96 7 LEU B C 1
ATOM 1833 O O . LEU B 1 7 ? -10.211 -10.789 3.469 1 96 7 LEU B O 1
ATOM 1837 N N . ALA B 1 8 ? -9.867 -12.906 2.855 1 97.19 8 ALA B N 1
ATOM 1838 C CA . ALA B 1 8 ? -8.609 -12.602 2.174 1 97.19 8 ALA B CA 1
ATOM 1839 C C . ALA B 1 8 ? -8.82 -11.562 1.078 1 97.19 8 ALA B C 1
ATOM 1841 O O . ALA B 1 8 ? -8.039 -10.625 0.947 1 97.19 8 ALA B O 1
ATOM 1842 N N . ARG B 1 9 ? -9.875 -11.719 0.374 1 96.56 9 ARG B N 1
ATOM 1843 C CA . ARG B 1 9 ? -10.18 -10.797 -0.709 1 96.56 9 ARG B CA 1
ATOM 1844 C C . ARG B 1 9 ? -10.523 -9.414 -0.166 1 96.56 9 ARG B C 1
ATOM 1846 O O . ARG B 1 9 ? -10.086 -8.398 -0.717 1 96.56 9 ARG B O 1
ATOM 1853 N N . VAL B 1 10 ? -11.289 -9.422 0.896 1 96.88 10 VAL B N 1
ATOM 1854 C CA . VAL B 1 10 ? -11.68 -8.156 1.512 1 96.88 10 VAL B CA 1
ATOM 1855 C C . VAL B 1 10 ? -10.445 -7.43 2.035 1 96.88 10 VAL B C 1
ATOM 1857 O O . VAL B 1 10 ? -10.258 -6.238 1.769 1 96.88 10 VAL B O 1
ATOM 1860 N N . TYR B 1 11 ? -9.578 -8.148 2.709 1 96.62 11 TYR B N 1
ATOM 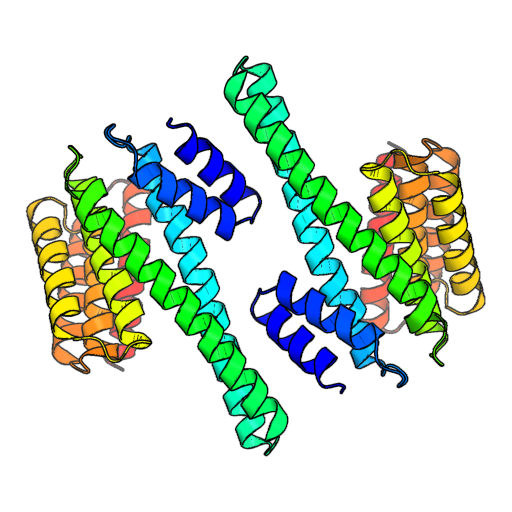1861 C CA . TYR B 1 11 ? -8.375 -7.543 3.275 1 96.62 11 TYR B CA 1
ATOM 1862 C C . TYR B 1 11 ? -7.438 -7.07 2.174 1 96.62 11 TYR B C 1
ATOM 1864 O O . TYR B 1 11 ? -6.82 -6.008 2.289 1 96.62 11 TYR B O 1
ATOM 1872 N N . HIS B 1 12 ? -7.395 -7.828 1.134 1 97.38 12 HIS B N 1
ATOM 1873 C CA . HIS B 1 12 ? -6.574 -7.438 -0.007 1 97.38 12 HIS B CA 1
ATOM 1874 C C . HIS B 1 12 ? -7.074 -6.141 -0.627 1 97.38 12 HIS B C 1
ATOM 1876 O O . HIS B 1 12 ? -6.289 -5.223 -0.88 1 97.38 12 HIS B O 1
ATOM 1882 N N . THR B 1 13 ? -8.367 -6.066 -0.794 1 96.19 13 THR B N 1
ATOM 1883 C CA . THR B 1 13 ? -8.977 -4.879 -1.381 1 96.19 13 THR B CA 1
ATOM 1884 C C . THR B 1 13 ? -8.781 -3.666 -0.472 1 96.19 13 THR B C 1
ATOM 1886 O O . THR B 1 13 ? -8.625 -2.543 -0.953 1 96.19 13 THR B O 1
ATOM 1889 N N . ALA B 1 14 ? -8.695 -3.953 0.799 1 95.75 14 ALA B N 1
ATOM 1890 C CA . ALA B 1 14 ? -8.531 -2.895 1.795 1 95.75 14 ALA B CA 1
ATOM 1891 C C . ALA B 1 14 ? -7.07 -2.496 1.941 1 95.75 14 ALA B C 1
ATOM 1893 O O . ALA B 1 14 ? -6.734 -1.617 2.738 1 95.75 14 ALA B O 1
ATOM 1894 N N . GLY B 1 15 ? -6.184 -3.135 1.227 1 94.12 15 GLY B N 1
ATOM 1895 C CA . GLY B 1 15 ? -4.77 -2.801 1.279 1 94.12 15 GLY B CA 1
ATOM 1896 C C . GLY B 1 15 ? -4.047 -3.441 2.449 1 94.12 15 GLY B C 1
ATOM 1897 O O . GLY B 1 15 ? -2.936 -3.035 2.799 1 94.12 15 GLY B O 1
ATOM 1898 N N . LEU B 1 16 ? -4.723 -4.359 3.096 1 94.31 16 LEU B N 1
ATOM 1899 C CA . LEU B 1 16 ? -4.156 -5.047 4.25 1 94.31 16 LEU B CA 1
ATOM 1900 C C . LEU B 1 16 ? -3.543 -6.383 3.842 1 94.31 16 LEU B C 1
ATOM 1902 O O . LEU B 1 16 ? -4.02 -7.441 4.25 1 94.31 16 LEU B O 1
ATOM 1906 N N . THR B 1 17 ? -2.402 -6.309 3.211 1 95.62 17 THR B N 1
ATOM 1907 C CA . THR B 1 17 ? -1.788 -7.441 2.525 1 95.62 17 THR B CA 1
ATOM 1908 C C . THR B 1 17 ? -1.35 -8.508 3.527 1 95.62 17 THR B C 1
ATOM 1910 O O . THR B 1 17 ? -1.458 -9.703 3.254 1 95.62 17 THR B O 1
ATOM 1913 N N . THR B 1 18 ? -0.874 -8.133 4.688 1 94.5 18 THR B N 1
ATOM 1914 C CA . THR B 1 18 ? -0.435 -9.086 5.695 1 94.5 18 THR B CA 1
ATOM 1915 C C . THR B 1 18 ? -1.608 -9.93 6.191 1 94.5 18 THR B C 1
ATOM 1917 O O . THR B 1 18 ? -1.527 -11.156 6.227 1 94.5 18 THR B O 1
ATOM 1920 N N . LYS B 1 19 ? -2.639 -9.25 6.477 1 93.88 19 LYS B N 1
ATOM 1921 C CA . LYS B 1 19 ? -3.826 -9.945 6.965 1 93.88 19 LYS B CA 1
ATOM 1922 C C . LYS B 1 19 ? -4.41 -10.859 5.891 1 93.88 19 LYS B C 1
ATOM 1924 O O . LYS B 1 19 ? -4.887 -11.953 6.191 1 93.88 19 LYS B O 1
ATOM 1929 N N . ALA B 1 20 ? -4.398 -10.336 4.664 1 97.06 20 ALA B N 1
ATOM 1930 C CA . ALA B 1 20 ? -4.895 -11.133 3.549 1 97.06 20 ALA B CA 1
ATOM 1931 C C . ALA B 1 20 ? -4.105 -12.438 3.418 1 97.06 20 ALA B C 1
ATOM 1933 O O . ALA B 1 20 ? -4.691 -13.516 3.277 1 97.06 20 ALA B O 1
ATOM 1934 N N . ALA B 1 21 ? -2.826 -12.312 3.543 1 97 21 ALA B N 1
ATOM 1935 C CA . ALA B 1 21 ? -1.963 -13.484 3.428 1 97 21 ALA B CA 1
ATOM 1936 C C . ALA B 1 21 ? -2.199 -14.461 4.582 1 97 21 ALA B C 1
ATOM 1938 O O . ALA B 1 21 ? -2.16 -15.68 4.395 1 97 21 ALA B O 1
ATOM 1939 N N . ASP B 1 22 ? -2.447 -13.938 5.77 1 95.5 22 ASP B N 1
ATOM 1940 C CA . ASP B 1 22 ? -2.744 -14.781 6.926 1 95.5 22 ASP B CA 1
ATOM 1941 C C . ASP B 1 22 ? -4 -15.617 6.688 1 95.5 22 ASP B C 1
ATOM 1943 O O . ASP B 1 22 ? -4.051 -16.781 7.066 1 95.5 22 ASP B O 1
ATOM 1947 N N . GLU B 1 23 ? -4.996 -14.969 6.086 1 95.56 23 GLU B N 1
ATOM 1948 C CA . GLU B 1 23 ? -6.23 -15.688 5.797 1 95.56 23 GLU B CA 1
ATOM 1949 C C . GLU B 1 23 ? -5.984 -16.812 4.801 1 95.56 23 GLU B C 1
ATOM 1951 O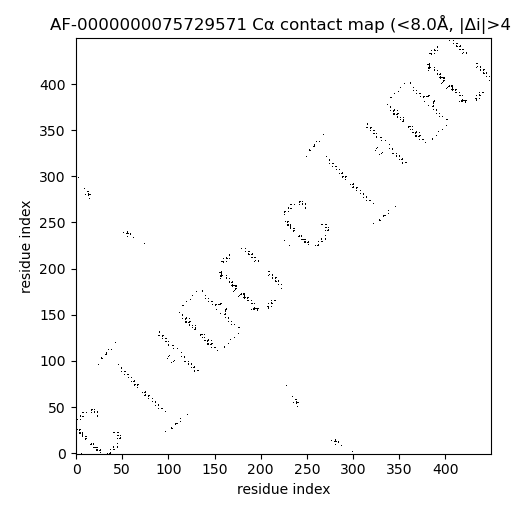 O . GLU B 1 23 ? -6.602 -17.875 4.891 1 95.56 23 GLU B O 1
ATOM 1956 N N . VAL B 1 24 ? -5.109 -16.578 3.838 1 95.75 24 VAL B N 1
ATOM 1957 C CA . VAL B 1 24 ? -4.773 -17.594 2.855 1 95.75 24 VAL B CA 1
ATOM 1958 C C . VAL B 1 24 ? -4.066 -18.766 3.547 1 95.75 24 VAL B C 1
ATOM 1960 O O . VAL B 1 24 ? -4.297 -19.922 3.207 1 95.75 24 VAL B O 1
ATOM 1963 N N . SER B 1 25 ? -3.248 -18.484 4.504 1 94.75 25 SER B N 1
ATOM 1964 C CA . SER B 1 25 ? -2.59 -19.547 5.27 1 94.75 25 SER B CA 1
ATOM 1965 C C . SER B 1 25 ? -3.607 -20.406 6 1 94.75 25 SER B C 1
ATOM 1967 O O . SER B 1 25 ? -3.426 -21.625 6.105 1 94.75 25 SER B O 1
ATOM 1969 N N . LYS B 1 26 ? -4.617 -19.797 6.465 1 93.56 26 LYS B N 1
ATOM 1970 C CA . LYS B 1 26 ? -5.676 -20.547 7.133 1 93.56 26 LYS B CA 1
ATOM 1971 C C . LYS B 1 26 ? -6.445 -21.406 6.141 1 93.56 26 LYS B C 1
ATOM 1973 O O . LYS B 1 26 ? -6.906 -22.5 6.484 1 93.56 26 LYS B O 1
ATOM 1978 N N . LEU B 1 27 ? -6.602 -20.828 4.953 1 92 27 LEU B N 1
ATOM 1979 C CA . LEU B 1 27 ? -7.27 -21.578 3.889 1 92 27 LEU B CA 1
ATOM 1980 C C . LEU B 1 27 ? -6.543 -22.875 3.604 1 92 27 LEU B C 1
ATOM 1982 O O . LEU B 1 27 ? -7.18 -23.906 3.326 1 92 27 LEU B O 1
ATOM 1986 N N . ALA B 1 28 ? -5.266 -22.906 3.723 1 91.12 28 ALA B N 1
ATOM 1987 C CA . ALA B 1 28 ? -4.438 -24.078 3.445 1 91.12 28 ALA B CA 1
ATOM 1988 C C . ALA B 1 28 ? -4.68 -25.172 4.477 1 91.12 28 ALA B C 1
ATOM 1990 O O . ALA B 1 28 ? -4.434 -26.344 4.203 1 91.12 28 ALA B O 1
ATOM 1991 N N . LEU B 1 29 ? -5.188 -24.812 5.633 1 90.56 29 LEU B N 1
ATOM 1992 C CA . LEU B 1 29 ? -5.387 -25.766 6.727 1 90.56 29 LEU B CA 1
ATOM 1993 C C . LEU B 1 29 ? -6.727 -26.484 6.586 1 90.56 29 LEU B C 1
ATOM 1995 O O . LEU B 1 29 ? -6.977 -27.484 7.27 1 90.56 29 LEU B O 1
ATOM 1999 N N . LEU B 1 30 ? -7.523 -25.969 5.695 1 88.44 30 LEU B N 1
ATOM 2000 C CA . LEU B 1 30 ? -8.836 -26.562 5.516 1 88.44 30 LEU B CA 1
ATOM 2001 C C . LEU B 1 30 ? -8.742 -27.828 4.668 1 88.44 30 LEU B C 1
ATOM 2003 O O . LEU B 1 30 ? -7.848 -27.953 3.828 1 88.44 30 LEU B O 1
ATOM 2007 N N . ARG B 1 31 ? -9.727 -28.734 4.848 1 85.06 31 ARG B N 1
ATOM 2008 C CA . ARG B 1 31 ? -9.703 -30.016 4.168 1 85.06 31 ARG B CA 1
ATOM 2009 C C . ARG B 1 31 ? -10.445 -29.953 2.834 1 85.06 31 ARG B C 1
ATOM 2011 O O . ARG B 1 31 ? -10.148 -30.719 1.915 1 85.06 31 ARG B O 1
ATOM 2018 N N . ASP B 1 32 ? -11.242 -29 2.666 1 86.75 32 ASP B N 1
ATOM 2019 C CA . ASP B 1 32 ? -12.102 -28.922 1.491 1 86.75 32 ASP B CA 1
ATOM 2020 C C . ASP B 1 32 ? -11.305 -28.516 0.25 1 86.75 32 ASP B C 1
ATOM 2022 O O . ASP B 1 32 ? -10.289 -27.844 0.351 1 86.75 32 ASP B O 1
ATOM 2026 N N . ALA B 1 33 ? -11.828 -29 -0.874 1 87.88 33 ALA B N 1
ATOM 2027 C CA . ALA B 1 33 ? -11.266 -28.594 -2.156 1 87.88 33 ALA B CA 1
ATOM 2028 C C . ALA B 1 33 ? -11.469 -27.094 -2.387 1 87.88 33 ALA B C 1
ATOM 2030 O O . ALA B 1 33 ? -12.469 -26.516 -1.949 1 87.88 33 ALA B O 1
ATOM 2031 N N . LEU B 1 34 ? -10.469 -26.578 -3.117 1 89.88 34 LEU B N 1
ATOM 2032 C CA . LEU B 1 34 ? -10.562 -25.156 -3.436 1 89.88 34 LEU B CA 1
ATOM 2033 C C . LEU B 1 34 ? -11.398 -24.922 -4.691 1 89.88 34 LEU B C 1
ATOM 2035 O O . LEU B 1 34 ? -11.312 -25.703 -5.645 1 89.88 34 LEU B O 1
ATOM 2039 N N . THR B 1 35 ? -12.234 -23.938 -4.582 1 89.81 35 THR B N 1
ATOM 2040 C CA . THR B 1 35 ? -12.938 -23.5 -5.785 1 89.81 35 THR B CA 1
ATOM 2041 C C . THR B 1 35 ? -12.016 -22.656 -6.672 1 89.81 35 THR B C 1
ATOM 2043 O O . THR B 1 35 ? -10.969 -22.188 -6.223 1 89.81 35 THR B O 1
ATOM 2046 N N . PRO B 1 36 ? -12.367 -22.453 -7.918 1 87.88 36 PRO B N 1
ATOM 2047 C CA . PRO B 1 36 ? -11.578 -21.578 -8.781 1 87.88 36 PRO B CA 1
ATOM 2048 C C . PRO B 1 36 ? -11.398 -20.188 -8.188 1 87.88 36 PRO B C 1
ATOM 2050 O O . PRO B 1 36 ? -10.328 -19.578 -8.336 1 87.88 36 PRO B O 1
ATOM 2053 N N . GLU B 1 37 ? -12.367 -19.781 -7.516 1 90.81 37 GLU B N 1
ATOM 2054 C CA . GLU B 1 37 ? -12.289 -18.469 -6.875 1 90.81 37 GLU B CA 1
ATOM 2055 C C . GLU B 1 37 ? -11.297 -18.469 -5.719 1 90.81 37 GLU B C 1
ATOM 2057 O O . GLU B 1 37 ? -10.562 -17.5 -5.516 1 90.81 37 GLU B O 1
ATOM 2062 N N . ASP B 1 38 ? -11.289 -19.562 -5.012 1 93.31 38 ASP B N 1
ATOM 2063 C CA . ASP B 1 38 ? -10.328 -19.719 -3.922 1 93.31 38 ASP B CA 1
ATOM 2064 C C . ASP B 1 38 ? -8.898 -19.719 -4.449 1 93.31 38 ASP B C 1
ATOM 2066 O O . ASP B 1 38 ? -8.031 -19.031 -3.896 1 93.31 38 ASP B O 1
ATOM 2070 N N . GLU B 1 39 ? -8.75 -20.406 -5.523 1 91.38 39 GLU B N 1
ATOM 2071 C CA . GLU B 1 39 ? -7.43 -20.531 -6.129 1 91.38 39 GLU B CA 1
ATOM 2072 C C . GLU B 1 39 ? -6.926 -19.172 -6.617 1 91.38 39 GLU B C 1
ATOM 2074 O O . GLU B 1 39 ? -5.766 -18.812 -6.395 1 91.38 39 GLU B O 1
ATOM 2079 N N . ALA B 1 40 ? -7.797 -18.484 -7.211 1 91.56 40 ALA B N 1
ATOM 2080 C CA . ALA B 1 40 ? -7.457 -17.141 -7.68 1 91.56 40 ALA B CA 1
ATOM 2081 C C . ALA B 1 40 ? -7.086 -16.234 -6.512 1 91.56 40 ALA B C 1
ATOM 2083 O O . ALA B 1 40 ? -6.145 -15.438 -6.609 1 91.56 40 ALA B O 1
ATOM 2084 N N . THR B 1 41 ? -7.828 -16.359 -5.426 1 95.38 41 THR B N 1
ATOM 2085 C CA . THR B 1 41 ? -7.562 -15.562 -4.23 1 95.38 41 THR B CA 1
ATOM 2086 C C . THR B 1 41 ? -6.184 -15.883 -3.66 1 95.38 41 THR B C 1
ATOM 2088 O O . THR B 1 41 ? -5.422 -14.984 -3.318 1 95.38 41 THR B O 1
ATOM 2091 N N . VAL B 1 42 ? -5.875 -17.156 -3.639 1 95.38 42 VAL B N 1
ATOM 2092 C CA . VAL B 1 42 ? -4.574 -17.594 -3.137 1 95.38 42 VAL B CA 1
ATOM 2093 C C . VAL B 1 42 ? -3.463 -16.969 -3.977 1 95.38 42 VAL B C 1
ATOM 2095 O O . VAL B 1 42 ? -2.527 -16.359 -3.436 1 95.38 42 VAL B O 1
ATOM 2098 N N . SER B 1 43 ? -3.631 -17.047 -5.227 1 95.5 43 SER B N 1
ATOM 2099 C CA . SER B 1 43 ? -2.609 -16.562 -6.148 1 95.5 43 SER B CA 1
ATOM 2100 C C . SER B 1 43 ? -2.428 -15.047 -6.031 1 95.5 43 SER B C 1
ATOM 2102 O O . SER B 1 43 ? -1.306 -14.562 -5.875 1 95.5 43 SER B O 1
ATOM 2104 N N . VAL B 1 44 ? -3.506 -14.32 -6.012 1 96.5 44 VAL B N 1
ATOM 2105 C CA . VAL B 1 44 ? -3.469 -12.859 -6.035 1 96.5 44 VAL B CA 1
ATOM 2106 C C . VAL B 1 44 ? -2.928 -12.336 -4.711 1 96.5 44 VAL B C 1
ATOM 2108 O O . VAL B 1 44 ? -2.064 -11.453 -4.688 1 96.5 44 VAL B O 1
ATOM 2111 N N . VAL B 1 45 ? -3.367 -12.859 -3.621 1 97.69 45 VAL B N 1
ATOM 2112 C CA . VAL B 1 45 ? -3.057 -12.352 -2.289 1 97.69 45 VAL B CA 1
ATOM 2113 C C . VAL B 1 45 ? -1.605 -12.672 -1.938 1 97.69 45 VAL B C 1
ATOM 2115 O O . VAL B 1 45 ? -0.875 -11.812 -1.438 1 97.69 45 VAL B O 1
ATOM 2118 N N . THR B 1 46 ? -1.208 -13.914 -2.219 1 97.38 46 THR B N 1
ATOM 2119 C CA . THR B 1 46 ? 0.167 -14.289 -1.907 1 97.38 46 THR B CA 1
ATOM 2120 C C . THR B 1 46 ? 1.15 -13.484 -2.756 1 97.38 46 THR B C 1
ATOM 2122 O O . THR B 1 46 ? 2.17 -13.016 -2.25 1 97.38 46 THR B O 1
ATOM 2125 N N . LYS B 1 47 ? 0.803 -13.32 -3.957 1 96.94 47 LYS B N 1
ATOM 2126 C CA . LYS B 1 47 ? 1.652 -12.539 -4.848 1 96.94 47 LYS B CA 1
ATOM 2127 C C . LYS B 1 47 ? 1.8 -11.102 -4.34 1 96.94 47 LYS B C 1
ATOM 2129 O O . LYS B 1 47 ? 2.902 -10.555 -4.328 1 96.94 47 LYS B O 1
ATOM 2134 N N . ALA B 1 48 ? 0.728 -10.531 -3.924 1 97.31 48 ALA B N 1
ATOM 2135 C CA . ALA B 1 48 ? 0.744 -9.148 -3.459 1 97.31 48 ALA B CA 1
ATOM 2136 C C . ALA B 1 48 ? 1.646 -8.984 -2.238 1 97.31 48 ALA B C 1
ATOM 2138 O O . ALA B 1 48 ? 2.416 -8.023 -2.148 1 97.31 48 ALA B O 1
ATOM 2139 N N . ARG B 1 49 ? 1.534 -9.883 -1.321 1 97.69 49 ARG B N 1
ATOM 2140 C CA . ARG B 1 49 ? 2.324 -9.82 -0.096 1 97.69 49 ARG B CA 1
ATOM 2141 C C . ARG B 1 49 ? 3.809 -10.008 -0.39 1 97.69 49 ARG B C 1
ATOM 2143 O O . ARG B 1 49 ? 4.648 -9.266 0.122 1 97.69 49 ARG B O 1
ATOM 2150 N N . ILE B 1 50 ? 4.082 -10.93 -1.201 1 97.94 50 ILE B N 1
ATOM 2151 C CA . ILE B 1 50 ? 5.465 -11.227 -1.561 1 97.94 50 ILE B CA 1
ATOM 2152 C C . ILE B 1 50 ? 6.059 -10.062 -2.344 1 97.94 50 ILE B C 1
ATOM 2154 O O . ILE B 1 50 ? 7.18 -9.625 -2.064 1 97.94 50 ILE B O 1
ATOM 2158 N N . ASP B 1 51 ? 5.281 -9.57 -3.238 1 97.12 51 ASP B N 1
ATOM 2159 C CA . ASP B 1 51 ? 5.742 -8.445 -4.043 1 97.12 51 ASP B CA 1
ATOM 2160 C C . ASP B 1 51 ? 6.035 -7.227 -3.17 1 97.12 51 ASP B C 1
ATOM 2162 O O . ASP B 1 51 ? 6.988 -6.488 -3.426 1 97.12 51 ASP B O 1
ATOM 2166 N N . GLN B 1 52 ? 5.219 -7.027 -2.203 1 96.81 52 GLN B N 1
ATOM 2167 C CA . GLN B 1 52 ? 5.434 -5.918 -1.284 1 96.81 52 GLN B CA 1
ATOM 2168 C C . GLN B 1 52 ? 6.789 -6.023 -0.592 1 96.81 52 GLN B C 1
ATOM 2170 O O . GLN B 1 52 ? 7.527 -5.043 -0.51 1 96.81 52 GLN B O 1
ATOM 2175 N N . LEU B 1 53 ? 7.137 -7.176 -0.121 1 97.25 53 LEU B N 1
ATOM 2176 C CA . LEU B 1 53 ? 8.391 -7.383 0.595 1 97.25 53 LEU B CA 1
ATOM 2177 C C . LEU B 1 53 ? 9.578 -7.312 -0.358 1 97.25 53 LEU B C 1
ATOM 2179 O O . LEU B 1 53 ? 10.617 -6.738 -0.021 1 97.25 53 LEU B O 1
ATOM 2183 N N . ARG B 1 54 ? 9.406 -7.828 -1.535 1 97.62 54 ARG B N 1
ATOM 2184 C CA . ARG B 1 54 ? 10.477 -7.789 -2.525 1 97.62 54 ARG B CA 1
ATOM 2185 C C . ARG B 1 54 ? 10.758 -6.359 -2.971 1 97.62 54 ARG B C 1
ATOM 2187 O O . ARG B 1 54 ? 11.914 -5.969 -3.127 1 97.62 54 ARG B O 1
ATOM 2194 N N . LYS B 1 55 ? 9.688 -5.648 -3.16 1 97.19 55 LYS B N 1
ATOM 2195 C CA . LYS B 1 55 ? 9.852 -4.246 -3.525 1 97.19 55 LYS B CA 1
ATOM 2196 C C . LYS B 1 55 ? 10.57 -3.469 -2.424 1 97.19 55 LYS B C 1
ATOM 2198 O O . LYS B 1 55 ? 11.477 -2.688 -2.703 1 97.19 55 LYS B O 1
ATOM 2203 N N . ALA B 1 56 ? 10.172 -3.684 -1.192 1 97.12 56 ALA B N 1
ATOM 2204 C CA . ALA B 1 56 ? 10.812 -3.025 -0.057 1 97.12 56 ALA B CA 1
ATOM 2205 C C . ALA B 1 56 ? 12.297 -3.359 0.003 1 97.12 56 ALA B C 1
ATOM 2207 O O . ALA B 1 56 ? 13.133 -2.471 0.192 1 97.12 56 ALA B O 1
ATOM 2208 N N . ARG B 1 57 ? 12.609 -4.59 -0.184 1 97.25 57 ARG B N 1
ATOM 2209 C CA . ARG B 1 57 ? 14 -5.031 -0.167 1 97.25 57 ARG B CA 1
ATOM 2210 C C . ARG B 1 57 ? 14.82 -4.305 -1.225 1 97.25 57 ARG B C 1
ATOM 2212 O O . ARG B 1 57 ? 15.93 -3.838 -0.947 1 97.25 57 ARG B O 1
ATOM 2219 N N . ARG B 1 58 ? 14.273 -4.199 -2.359 1 97.06 58 ARG B N 1
ATOM 2220 C CA . ARG B 1 58 ? 14.984 -3.568 -3.469 1 97.06 58 ARG B CA 1
ATOM 2221 C C . ARG B 1 58 ? 15.227 -2.088 -3.193 1 97.06 58 ARG B C 1
ATOM 2223 O O . ARG B 1 58 ? 16.328 -1.578 -3.43 1 97.06 58 ARG B O 1
ATOM 2230 N N . ILE B 1 59 ? 14.219 -1.444 -2.695 1 97.56 59 ILE B N 1
ATOM 2231 C CA . ILE B 1 59 ? 14.328 -0.018 -2.416 1 97.56 59 ILE B CA 1
ATOM 2232 C C . ILE B 1 59 ? 15.383 0.214 -1.339 1 97.56 59 ILE B C 1
ATOM 2234 O O . ILE B 1 59 ? 16.234 1.098 -1.474 1 97.56 59 ILE B O 1
ATOM 2238 N N . ILE B 1 60 ? 15.352 -0.6 -0.313 1 97.44 60 ILE B N 1
ATOM 2239 C CA . ILE B 1 60 ? 16.297 -0.45 0.785 1 97.44 60 ILE B CA 1
ATOM 2240 C C . ILE B 1 60 ? 17.719 -0.713 0.28 1 97.44 60 ILE B C 1
ATOM 2242 O O . ILE B 1 60 ? 18.656 -0.027 0.679 1 97.44 60 ILE B O 1
ATOM 2246 N N . GLN B 1 61 ? 17.812 -1.633 -0.609 1 96.75 61 GLN B N 1
ATOM 2247 C CA . GLN B 1 61 ? 19.109 -1.955 -1.183 1 96.75 61 GLN B CA 1
ATOM 2248 C C . GLN B 1 61 ? 19.672 -0.775 -1.971 1 96.75 61 GLN B C 1
ATOM 2250 O O . GLN B 1 61 ? 20.859 -0.455 -1.859 1 96.75 61 GLN B O 1
ATOM 2255 N N . VAL B 1 62 ? 18.875 -0.182 -2.758 1 97.12 62 VAL B N 1
ATOM 2256 C CA . VAL B 1 62 ? 19.281 0.959 -3.568 1 97.12 62 VAL B CA 1
ATOM 2257 C C . VAL B 1 62 ? 19.734 2.102 -2.66 1 97.12 62 VAL B C 1
ATOM 2259 O O . VAL B 1 62 ? 20.766 2.725 -2.9 1 97.12 62 VAL B O 1
ATOM 2262 N N . VAL B 1 63 ? 18.984 2.389 -1.583 1 97.5 63 VAL B N 1
ATOM 2263 C CA . VAL B 1 63 ? 19.312 3.471 -0.661 1 97.5 63 VAL B CA 1
ATOM 2264 C C . VAL B 1 63 ? 20.578 3.127 0.11 1 97.5 63 VAL B C 1
ATOM 2266 O O . VAL B 1 63 ? 21.422 3.996 0.351 1 97.5 63 VAL B O 1
ATOM 2269 N N . GLU B 1 64 ? 20.703 1.88 0.518 1 97.38 64 GLU B N 1
ATOM 2270 C CA . GLU B 1 64 ? 21.906 1.42 1.206 1 97.38 64 GLU B CA 1
ATOM 2271 C C . GLU B 1 64 ? 23.156 1.696 0.377 1 97.38 64 GLU B C 1
ATOM 2273 O O . GLU B 1 64 ? 24.141 2.236 0.888 1 97.38 64 GLU B O 1
ATOM 2278 N N . GLU B 1 65 ? 23.094 1.374 -0.887 1 97.44 65 GLU B N 1
ATOM 2279 C CA . GLU B 1 65 ? 24.219 1.585 -1.79 1 97.44 65 GLU B CA 1
ATOM 2280 C C . GLU B 1 65 ? 24.516 3.07 -1.957 1 97.44 65 GLU B C 1
ATOM 2282 O O . GLU B 1 65 ? 25.688 3.473 -1.979 1 97.44 65 GLU B O 1
ATOM 2287 N N . ARG B 1 66 ? 23.5 3.834 -2.098 1 97.5 66 ARG B N 1
ATOM 2288 C CA . ARG B 1 66 ? 23.656 5.277 -2.23 1 97.5 66 ARG B CA 1
ATOM 2289 C C . ARG B 1 66 ? 24.344 5.867 -1 1 97.5 66 ARG B C 1
ATOM 2291 O O . ARG B 1 66 ? 25.266 6.668 -1.122 1 97.5 66 ARG B O 1
ATOM 2298 N N . GLU B 1 67 ? 23.922 5.441 0.205 1 97.25 67 GLU B N 1
ATOM 2299 C CA . GLU B 1 67 ? 24.484 5.945 1.45 1 97.25 67 GLU B CA 1
ATOM 2300 C C . GLU B 1 67 ? 25.906 5.43 1.654 1 97.25 67 GLU B C 1
ATOM 2302 O O . GLU B 1 67 ? 26.75 6.129 2.225 1 97.25 67 GLU B O 1
ATOM 2307 N N . GLU B 1 68 ? 26.141 4.25 1.215 1 97.12 68 GLU B N 1
ATOM 2308 C CA . GLU B 1 68 ? 27.5 3.697 1.262 1 97.12 68 GLU B CA 1
ATOM 2309 C C . GLU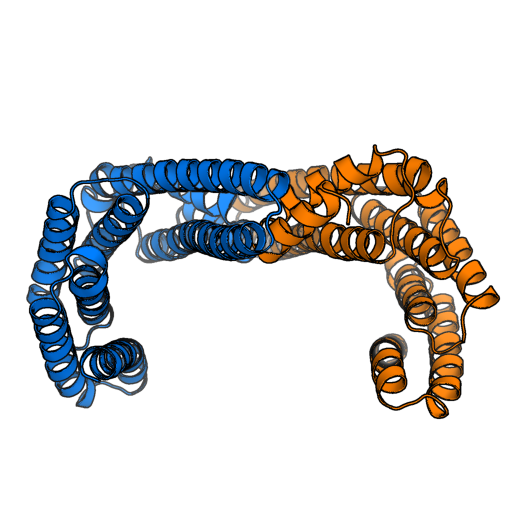 B 1 68 ? 28.453 4.535 0.429 1 97.12 68 GLU B C 1
ATOM 2311 O O . GLU B 1 68 ? 29.562 4.848 0.879 1 97.12 68 GLU B O 1
ATOM 2316 N N . ASN B 1 69 ? 28.016 4.945 -0.756 1 97.69 69 ASN B N 1
ATOM 2317 C CA . ASN B 1 69 ? 28.828 5.77 -1.65 1 97.69 69 ASN B CA 1
ATOM 2318 C C . ASN B 1 69 ? 29.094 7.148 -1.053 1 97.69 69 ASN B C 1
ATOM 2320 O O . ASN B 1 69 ? 30.109 7.773 -1.353 1 97.69 69 ASN B O 1
ATOM 2324 N N . LYS B 1 70 ? 28.266 7.648 -0.138 1 96.69 70 LYS B N 1
ATOM 2325 C CA . LYS B 1 70 ? 28.422 8.938 0.521 1 96.69 70 LYS B CA 1
ATOM 2326 C C . LYS B 1 70 ? 29.234 8.812 1.804 1 96.69 70 LYS B C 1
ATOM 2328 O O . LYS B 1 70 ? 29.5 9.812 2.477 1 96.69 70 LYS B O 1
ATOM 2333 N N . GLY B 1 71 ? 29.562 7.641 2.193 1 95.88 71 GLY B N 1
ATOM 2334 C CA . GLY B 1 71 ? 30.375 7.395 3.377 1 95.88 71 GLY B CA 1
ATOM 2335 C C . GLY B 1 71 ? 29.578 7.527 4.672 1 95.88 71 GLY B C 1
ATOM 2336 O O . GLY B 1 71 ? 30.156 7.801 5.727 1 95.88 71 GLY B O 1
ATOM 2337 N N . LYS B 1 72 ? 28.266 7.395 4.598 1 95 72 LYS B N 1
ATOM 2338 C CA . LYS B 1 72 ? 27.438 7.496 5.793 1 95 72 LYS B CA 1
ATOM 2339 C C . LYS B 1 72 ? 27.328 6.148 6.504 1 95 72 LYS B C 1
ATOM 2341 O O . LYS B 1 72 ? 26.281 5.488 6.441 1 95 72 LYS B O 1
ATOM 2346 N N . VAL B 1 73 ? 28.203 5.812 7.324 1 95 73 VAL B N 1
ATOM 2347 C CA . VAL B 1 73 ? 28.438 4.488 7.902 1 95 73 VAL B CA 1
ATOM 2348 C C . VAL B 1 73 ? 27.266 4.113 8.805 1 95 73 VAL B C 1
ATOM 2350 O O . VAL B 1 73 ? 26.734 3 8.719 1 95 73 VAL B O 1
ATOM 2353 N N . ASN B 1 74 ? 26.766 4.992 9.609 1 94.5 74 ASN B N 1
ATOM 2354 C CA . ASN B 1 74 ? 25.688 4.703 10.547 1 94.5 74 ASN B CA 1
ATOM 2355 C C . ASN B 1 74 ? 24.375 4.41 9.82 1 94.5 74 ASN B C 1
ATOM 2357 O O . ASN B 1 74 ? 23.656 3.492 10.203 1 94.5 74 ASN B O 1
ATOM 2361 N N . ARG B 1 75 ? 24.109 5.145 8.789 1 94.75 75 ARG B N 1
ATOM 2362 C CA . ARG B 1 75 ? 22.906 4.906 7.996 1 94.75 75 ARG B CA 1
ATOM 2363 C C . ARG B 1 75 ? 22.969 3.547 7.309 1 94.75 75 ARG B C 1
ATOM 2365 O O . ARG B 1 75 ? 21.984 2.818 7.27 1 94.75 75 ARG B O 1
ATOM 2372 N N . VAL B 1 76 ? 24.156 3.219 6.844 1 96.94 76 VAL B N 1
ATOM 2373 C CA . VAL B 1 76 ? 24.359 1.955 6.137 1 96.94 76 VAL B CA 1
ATOM 2374 C C . VAL B 1 76 ? 24.109 0.788 7.09 1 96.94 76 VAL B C 1
ATOM 2376 O O . VAL B 1 76 ? 23.438 -0.184 6.727 1 96.94 76 VAL B O 1
ATOM 2379 N N . ILE B 1 77 ? 24.531 0.872 8.297 1 96.62 77 ILE B N 1
ATOM 2380 C CA . ILE B 1 77 ? 24.359 -0.182 9.289 1 96.62 77 ILE B CA 1
ATOM 2381 C C . ILE B 1 77 ? 22.859 -0.37 9.586 1 96.62 77 ILE B C 1
ATOM 2383 O O . ILE B 1 77 ? 22.375 -1.498 9.602 1 96.62 77 ILE B O 1
ATOM 2387 N N . SER B 1 78 ? 22.125 0.729 9.742 1 95.12 78 SER B N 1
ATOM 2388 C CA . SER B 1 78 ? 20.703 0.674 10.031 1 95.12 78 SER B CA 1
ATOM 2389 C C . SER B 1 78 ? 19.922 0.063 8.859 1 95.12 78 SER B C 1
ATOM 2391 O O . SER B 1 78 ? 19.031 -0.762 9.062 1 95.12 78 SER B O 1
ATOM 2393 N N . LEU B 1 79 ? 20.297 0.48 7.727 1 96.88 79 LEU B N 1
ATOM 2394 C CA . LEU B 1 79 ? 19.609 -0.01 6.535 1 96.88 79 LEU B CA 1
ATOM 2395 C C . LEU B 1 79 ? 19.875 -1.496 6.324 1 96.88 79 LEU B C 1
ATOM 2397 O O . LEU B 1 79 ? 18.984 -2.25 5.949 1 96.88 79 LEU B O 1
ATOM 2401 N N . ARG B 1 80 ? 21.094 -1.925 6.574 1 96.5 80 ARG B N 1
ATOM 2402 C CA . ARG B 1 80 ? 21.438 -3.334 6.438 1 96.5 80 ARG B CA 1
ATOM 2403 C C . ARG B 1 80 ? 20.688 -4.191 7.441 1 96.5 80 ARG B C 1
ATOM 2405 O O . ARG B 1 80 ? 20.203 -5.277 7.102 1 96.5 80 ARG B O 1
ATOM 2412 N N . ASP B 1 81 ? 20.578 -3.678 8.586 1 95.62 81 ASP B N 1
ATOM 2413 C CA . ASP B 1 81 ? 19.812 -4.383 9.617 1 95.62 81 ASP B CA 1
ATOM 2414 C C . ASP B 1 81 ? 18.359 -4.535 9.203 1 95.62 81 ASP B C 1
ATOM 2416 O O . ASP B 1 81 ? 17.766 -5.602 9.391 1 95.62 81 ASP B O 1
ATOM 2420 N N . PHE B 1 82 ? 17.891 -3.549 8.703 1 93.88 82 PHE B N 1
ATOM 2421 C CA . PHE B 1 82 ? 16.484 -3.586 8.305 1 93.88 82 PHE B CA 1
ATOM 2422 C C . PHE B 1 82 ? 16.297 -4.492 7.094 1 93.88 82 PHE B C 1
ATOM 2424 O O . PHE B 1 82 ? 15.305 -5.223 7.008 1 93.88 82 PHE B O 1
ATOM 2431 N N . LYS B 1 83 ? 17.188 -4.367 6.156 1 96.44 83 LYS B N 1
ATOM 2432 C CA . LYS B 1 83 ? 17.141 -5.242 4.988 1 96.44 83 LYS B CA 1
ATOM 2433 C C . LYS B 1 83 ? 17.141 -6.711 5.402 1 96.44 83 LYS B C 1
ATOM 2435 O O . LYS B 1 83 ? 16.375 -7.516 4.867 1 96.44 83 LYS B O 1
ATOM 2440 N N . ASN B 1 84 ? 17.938 -7.02 6.383 1 96.88 84 ASN B N 1
ATOM 2441 C CA . ASN B 1 84 ? 18 -8.391 6.895 1 96.88 84 ASN B CA 1
ATOM 2442 C C . ASN B 1 84 ? 16.672 -8.82 7.504 1 96.88 84 ASN B C 1
ATOM 2444 O O . ASN B 1 84 ? 16.25 -9.961 7.324 1 96.88 84 ASN B O 1
ATOM 2448 N N . LYS B 1 85 ? 16.047 -7.914 8.188 1 95.44 85 LYS B N 1
ATOM 2449 C CA . LYS B 1 85 ? 14.758 -8.227 8.781 1 95.44 85 LYS B CA 1
ATOM 2450 C C . LYS B 1 85 ? 13.703 -8.492 7.707 1 95.44 85 LYS B C 1
ATOM 2452 O O . LYS B 1 85 ? 12.898 -9.414 7.84 1 95.44 85 LYS B O 1
ATOM 2457 N N . ILE B 1 86 ? 13.742 -7.723 6.664 1 96.69 86 ILE B N 1
ATOM 2458 C CA . ILE B 1 86 ? 12.82 -7.906 5.551 1 96.69 86 ILE B CA 1
ATOM 2459 C C . ILE B 1 86 ? 13.078 -9.25 4.875 1 96.69 86 ILE B C 1
ATOM 2461 O O . ILE B 1 86 ? 12.141 -9.984 4.555 1 96.69 86 ILE B O 1
ATOM 2465 N N . GLU B 1 87 ? 14.32 -9.562 4.684 1 97.12 87 GLU B N 1
ATOM 2466 C CA . GLU B 1 87 ? 14.688 -10.82 4.047 1 97.12 87 GLU B CA 1
ATOM 2467 C C . GLU B 1 87 ? 14.258 -12.016 4.898 1 97.12 87 GLU B C 1
ATOM 2469 O O . GLU B 1 87 ? 13.797 -13.031 4.371 1 97.12 87 GLU B O 1
ATOM 2474 N N . ASP B 1 88 ? 14.375 -11.852 6.176 1 97.25 88 ASP B N 1
ATOM 2475 C CA . ASP B 1 88 ? 13.938 -12.914 7.078 1 97.25 88 ASP B CA 1
ATOM 2476 C C . ASP B 1 88 ? 12.422 -13.117 6.988 1 97.25 88 ASP B C 1
ATOM 2478 O O . ASP B 1 88 ? 11.945 -14.25 6.945 1 97.25 88 ASP B O 1
ATOM 2482 N N . GLU B 1 89 ? 11.742 -12.031 7 1 96.25 89 GLU B N 1
ATOM 2483 C CA . GLU B 1 89 ? 10.289 -12.109 6.875 1 96.25 89 GLU B CA 1
ATOM 2484 C C . GLU B 1 89 ? 9.883 -12.719 5.539 1 96.25 89 GLU B C 1
ATOM 2486 O O . GLU B 1 89 ? 8.984 -13.562 5.484 1 96.25 89 GLU B O 1
ATOM 2491 N N . LEU B 1 90 ? 10.547 -12.32 4.504 1 97.12 90 LEU B N 1
ATOM 2492 C CA . LEU B 1 90 ? 10.273 -12.836 3.168 1 97.12 90 LEU B CA 1
ATOM 2493 C C . LEU B 1 90 ? 10.555 -14.328 3.094 1 97.12 90 LEU B C 1
ATOM 2495 O O . LEU B 1 90 ? 9.734 -15.094 2.582 1 97.12 90 LEU B O 1
ATOM 2499 N N . ALA B 1 91 ? 11.641 -14.734 3.627 1 96.69 91 ALA B N 1
ATOM 2500 C CA . ALA B 1 91 ? 12.008 -16.141 3.611 1 96.69 91 ALA B CA 1
ATOM 2501 C C . ALA B 1 91 ? 10.984 -16.984 4.367 1 96.69 91 ALA B C 1
ATOM 2503 O O . ALA B 1 91 ? 10.594 -18.062 3.906 1 96.69 91 ALA B O 1
ATOM 2504 N N . THR B 1 92 ? 10.578 -16.469 5.488 1 96.94 92 THR B N 1
ATOM 2505 C CA . THR B 1 92 ? 9.586 -17.172 6.293 1 96.94 92 THR B CA 1
ATOM 2506 C C . THR B 1 92 ? 8.281 -17.328 5.52 1 96.94 92 THR B C 1
ATOM 2508 O O . THR B 1 92 ? 7.703 -18.422 5.48 1 96.94 92 THR B O 1
ATOM 2511 N N . LEU B 1 93 ? 7.902 -16.281 4.879 1 96.94 93 LEU B N 1
ATOM 2512 C CA . LEU B 1 93 ? 6.656 -16.266 4.121 1 96.94 93 LEU B CA 1
ATOM 2513 C C . LEU B 1 93 ? 6.742 -17.219 2.932 1 96.94 93 LEU B C 1
ATOM 2515 O O . LEU B 1 93 ? 5.812 -18 2.684 1 96.94 93 LEU B O 1
ATOM 2519 N N . LEU B 1 94 ? 7.832 -17.188 2.25 1 97.06 94 LEU B N 1
ATOM 2520 C CA . LEU B 1 94 ? 8.031 -18.031 1.086 1 97.06 94 LEU B CA 1
ATOM 2521 C C . LEU B 1 94 ? 8.008 -19.516 1.482 1 97.06 94 LEU B C 1
ATOM 2523 O O . LEU B 1 94 ? 7.324 -20.312 0.848 1 97.06 94 LEU B O 1
ATOM 2527 N N . ASN B 1 95 ? 8.672 -19.797 2.551 1 96.12 95 ASN B N 1
ATOM 2528 C CA . ASN B 1 95 ? 8.688 -21.188 3.023 1 96.12 95 ASN B CA 1
ATOM 2529 C C . ASN B 1 95 ? 7.293 -21.641 3.443 1 96.12 95 ASN B C 1
ATOM 2531 O O . ASN B 1 95 ? 6.906 -22.781 3.17 1 96.12 95 ASN B O 1
ATOM 2535 N N . GLN B 1 96 ? 6.633 -20.781 4.055 1 96.56 96 GLN B N 1
ATOM 2536 C CA . GLN B 1 96 ? 5.273 -21.094 4.48 1 96.56 96 GLN B CA 1
ATOM 2537 C C . GLN B 1 96 ? 4.379 -21.406 3.283 1 96.56 96 GLN B C 1
ATOM 2539 O O . GLN B 1 96 ? 3.631 -22.391 3.297 1 96.56 96 GLN B O 1
ATOM 2544 N N . PHE B 1 97 ? 4.469 -20.641 2.217 1 96.88 97 PHE B N 1
ATOM 2545 C CA . PHE B 1 97 ? 3.594 -20.828 1.067 1 96.88 97 PHE B CA 1
ATOM 2546 C C . PHE B 1 97 ? 4.035 -22.031 0.237 1 96.88 97 PHE B C 1
ATOM 2548 O O . PHE B 1 97 ? 3.199 -22.75 -0.308 1 96.88 97 PHE B O 1
ATOM 2555 N N . ILE B 1 98 ? 5.336 -22.266 0.166 1 96.56 98 ILE B N 1
ATOM 2556 C CA . ILE B 1 98 ? 5.828 -23.438 -0.531 1 96.56 98 ILE B CA 1
ATOM 2557 C C . ILE B 1 98 ? 5.32 -24.703 0.171 1 96.56 98 ILE B C 1
ATOM 2559 O O . ILE B 1 98 ? 4.828 -25.625 -0.48 1 96.56 98 ILE B O 1
ATOM 2563 N N . THR B 1 99 ? 5.391 -24.672 1.479 1 96.75 99 THR B N 1
ATOM 2564 C CA . THR B 1 99 ? 4.918 -25.797 2.268 1 96.75 99 THR B CA 1
ATOM 2565 C C . THR B 1 99 ? 3.416 -26 2.092 1 96.75 99 THR B C 1
ATOM 2567 O O . THR B 1 99 ? 2.943 -27.125 1.927 1 96.75 99 THR B O 1
ATOM 2570 N N . ALA B 1 100 ? 2.684 -24.922 2.09 1 95.62 100 ALA B N 1
ATOM 2571 C CA . ALA B 1 100 ? 1.238 -24.984 1.891 1 95.62 100 ALA B CA 1
ATOM 2572 C C . ALA B 1 100 ? 0.9 -25.547 0.513 1 95.62 100 ALA B C 1
ATOM 2574 O O . ALA B 1 100 ? -0.039 -26.344 0.37 1 95.62 100 ALA B O 1
ATOM 2575 N N . ILE B 1 101 ? 1.648 -25.172 -0.476 1 96.12 101 ILE B N 1
ATOM 2576 C CA . ILE B 1 101 ? 1.427 -25.656 -1.833 1 96.12 101 ILE B CA 1
ATOM 2577 C C . ILE B 1 101 ? 1.67 -27.156 -1.886 1 96.12 101 ILE B C 1
ATOM 2579 O O . ILE B 1 101 ? 0.823 -27.922 -2.369 1 96.12 101 ILE B O 1
ATOM 2583 N N . ASP B 1 102 ? 2.684 -27.594 -1.286 1 95.56 102 ASP B N 1
ATOM 2584 C CA . ASP B 1 102 ? 3.076 -29 -1.352 1 95.56 102 ASP B CA 1
ATOM 2585 C C . ASP B 1 102 ? 2.125 -29.875 -0.539 1 95.56 102 ASP B C 1
ATOM 2587 O O . ASP B 1 102 ? 1.743 -30.969 -0.979 1 95.56 102 ASP B O 1
ATOM 2591 N N . ASN B 1 103 ? 1.706 -29.344 0.591 1 93.75 103 ASN B N 1
ATOM 2592 C CA . ASN B 1 103 ? 1.045 -30.234 1.548 1 93.75 103 ASN B CA 1
ATOM 2593 C C . ASN B 1 103 ? -0.47 -30.047 1.527 1 93.75 103 ASN B C 1
ATOM 2595 O O . ASN B 1 103 ? -1.21 -30.891 2.033 1 93.75 103 ASN B O 1
ATOM 2599 N N . ALA B 1 104 ? -0.835 -29.016 0.894 1 92.5 104 ALA B N 1
ATOM 2600 C CA . ALA B 1 104 ? -2.271 -28.75 0.963 1 92.5 104 ALA B CA 1
ATOM 2601 C C . ALA B 1 104 ? -2.852 -28.5 -0.426 1 92.5 104 ALA B C 1
ATOM 2603 O O . ALA B 1 104 ? -3.688 -29.266 -0.905 1 92.5 104 ALA B O 1
ATOM 2604 N N . PHE B 1 105 ? -2.316 -27.641 -1.164 1 93.19 105 PHE B N 1
ATOM 2605 C CA . PHE B 1 105 ? -2.969 -27.188 -2.389 1 93.19 105 PHE B CA 1
ATOM 2606 C C . PHE B 1 105 ? -2.779 -28.203 -3.508 1 93.19 105 PHE B C 1
ATOM 2608 O O . PHE B 1 105 ? -3.689 -28.438 -4.309 1 93.19 105 PHE B O 1
ATOM 2615 N N . LEU B 1 106 ? -1.647 -28.891 -3.518 1 94 106 LEU B N 1
ATOM 2616 C CA . LEU B 1 106 ? -1.377 -29.859 -4.578 1 94 106 LEU B CA 1
ATOM 2617 C C . LEU B 1 106 ? -1.913 -31.234 -4.211 1 94 106 LEU B C 1
ATOM 2619 O O . LEU B 1 106 ? -2 -32.125 -5.066 1 94 106 LEU B O 1
ATOM 2623 N N . THR B 1 107 ? -2.301 -31.375 -2.986 1 91.94 107 THR B N 1
ATOM 2624 C CA . THR B 1 107 ? -2.756 -32.688 -2.547 1 91.94 107 THR B CA 1
ATOM 2625 C C . THR B 1 107 ? -4.277 -32.781 -2.619 1 91.94 107 THR B C 1
ATOM 2627 O O . THR B 1 107 ? -4.836 -33.906 -2.574 1 91.94 107 THR B O 1
ATOM 2630 N N . LYS B 1 108 ? -4.93 -31.688 -2.83 1 87.38 108 LYS B N 1
ATOM 2631 C CA . LYS B 1 108 ? -6.383 -31.656 -2.965 1 87.38 108 LYS B CA 1
ATOM 2632 C C . LYS B 1 108 ? -6.805 -31.828 -4.422 1 87.38 108 LYS B C 1
ATOM 2634 O O . LYS B 1 108 ? -6.055 -31.469 -5.332 1 87.38 108 LYS B O 1
ATOM 2639 N N . PRO B 1 109 ? -7.98 -32.438 -4.617 1 85.06 109 PRO B N 1
ATOM 2640 C CA . PRO B 1 109 ? -8.477 -32.5 -5.996 1 85.06 109 PRO B CA 1
ATOM 2641 C C . PRO B 1 109 ? -8.648 -31.125 -6.629 1 85.06 109 PRO B C 1
ATOM 2643 O O . PRO B 1 109 ? -9.25 -30.234 -6.02 1 85.06 109 PRO B O 1
ATOM 2646 N N . THR B 1 110 ? -8.008 -30.938 -7.746 1 85.88 110 THR B N 1
ATOM 2647 C CA . THR B 1 110 ? -8.102 -29.656 -8.445 1 85.88 110 THR B CA 1
ATOM 2648 C C . THR B 1 110 ? -8.039 -29.875 -9.961 1 85.88 110 THR B C 1
ATOM 2650 O O . THR B 1 110 ? -7.691 -30.953 -10.43 1 85.88 110 THR B O 1
ATOM 2653 N N . SER B 1 111 ? -8.555 -28.891 -10.695 1 90.12 111 SER B N 1
ATOM 2654 C CA . SER B 1 111 ? -8.438 -28.922 -12.148 1 90.12 111 SER B CA 1
ATOM 2655 C C . SER B 1 111 ? -6.98 -28.859 -12.586 1 90.12 111 SER B C 1
ATOM 2657 O O . SER B 1 111 ? -6.109 -28.438 -11.82 1 90.12 111 SER B O 1
ATOM 2659 N N . GLU B 1 112 ? -6.754 -29.281 -13.766 1 93.44 112 GLU B N 1
ATOM 2660 C CA . GLU B 1 112 ? -5.383 -29.312 -14.273 1 93.44 112 GLU B CA 1
ATOM 2661 C C . GLU B 1 112 ? -4.793 -27.906 -14.352 1 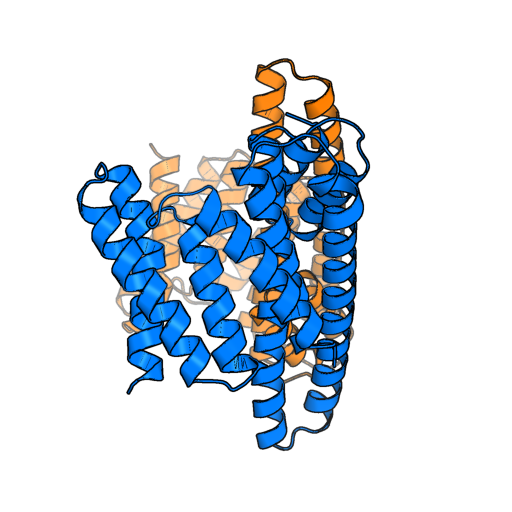93.44 112 GLU B C 1
ATOM 2663 O O . GLU B 1 112 ? -3.66 -27.688 -13.922 1 93.44 112 GLU B O 1
ATOM 2668 N N . PRO B 1 113 ? -5.531 -26.875 -14.812 1 94.31 113 PRO B N 1
ATOM 2669 C CA . PRO B 1 113 ? -4.984 -25.516 -14.805 1 94.31 113 PRO B CA 1
ATOM 2670 C C . PRO B 1 113 ? -4.637 -25.031 -13.398 1 94.31 113 PRO B C 1
ATOM 2672 O O . PRO B 1 113 ? -3.627 -24.344 -13.211 1 94.31 113 PRO B O 1
ATOM 2675 N N . SER B 1 114 ? -5.402 -25.469 -12.484 1 93.38 114 SER B N 1
ATOM 2676 C CA . SER B 1 114 ? -5.141 -25.078 -11.102 1 93.38 114 SER B CA 1
ATOM 2677 C C . SER B 1 114 ? -3.885 -25.75 -10.562 1 93.38 114 SER B C 1
ATOM 2679 O O . SER B 1 114 ? -3.08 -25.125 -9.875 1 93.38 114 SER B O 1
ATOM 2681 N N . ARG B 1 115 ? -3.785 -26.953 -10.898 1 95.44 115 ARG B N 1
ATOM 2682 C CA . ARG B 1 115 ? -2.586 -27.688 -10.5 1 95.44 115 ARG B CA 1
ATOM 2683 C C . ARG B 1 115 ? -1.332 -27.031 -11.07 1 95.44 115 ARG B C 1
ATOM 2685 O O . ARG B 1 115 ? -0.347 -26.828 -10.359 1 95.44 115 ARG B O 1
ATOM 2692 N N . ILE B 1 116 ? -1.389 -26.656 -12.289 1 97.56 116 ILE B N 1
ATOM 2693 C CA . ILE B 1 116 ? -0.261 -26.031 -12.969 1 97.56 116 ILE B CA 1
ATOM 2694 C C . ILE B 1 116 ? 0.031 -24.672 -12.336 1 97.56 116 ILE B C 1
ATOM 2696 O O . ILE B 1 116 ? 1.193 -24.281 -12.188 1 97.56 116 ILE B O 1
ATOM 2700 N N . LEU B 1 117 ? -1.028 -24.016 -11.977 1 97.12 117 LEU B N 1
ATOM 2701 C CA . LEU B 1 117 ? -0.876 -22.734 -11.305 1 97.12 117 LEU B CA 1
ATOM 2702 C C . LEU B 1 117 ? -0.076 -22.891 -10.016 1 97.12 117 LEU B C 1
ATOM 2704 O O . LEU B 1 117 ? 0.854 -22.125 -9.758 1 97.12 117 LEU B O 1
ATOM 2708 N N . PHE B 1 118 ? -0.351 -23.859 -9.25 1 97.19 118 PHE B N 1
ATOM 2709 C CA . PHE B 1 118 ? 0.333 -24.062 -7.98 1 97.19 118 PHE B CA 1
ATOM 2710 C C . PHE B 1 118 ? 1.777 -24.5 -8.211 1 97.19 118 PHE B C 1
ATOM 2712 O O . PHE B 1 118 ? 2.67 -24.109 -7.445 1 97.19 118 PHE B O 1
ATOM 2719 N N . LEU B 1 119 ? 1.977 -25.25 -9.227 1 98 119 LEU B N 1
ATOM 2720 C CA . LEU B 1 119 ? 3.342 -25.625 -9.578 1 98 119 LEU B CA 1
ATOM 2721 C C . LEU B 1 119 ? 4.16 -24.391 -9.961 1 98 119 LEU B C 1
ATOM 2723 O O . LEU B 1 119 ? 5.32 -24.266 -9.57 1 98 119 LEU B O 1
ATOM 2727 N N . LYS B 1 120 ? 3.551 -23.531 -10.734 1 98.38 120 LYS B N 1
ATOM 2728 C CA . LYS B 1 120 ? 4.215 -22.281 -11.102 1 98.38 120 LYS B CA 1
ATOM 2729 C C . LYS B 1 120 ? 4.562 -21.453 -9.867 1 98.38 120 LYS B C 1
ATOM 2731 O O . LYS B 1 120 ? 5.68 -20.938 -9.75 1 98.38 120 LYS B O 1
ATOM 2736 N N . MET B 1 121 ? 3.631 -21.359 -8.984 1 98.06 121 MET B N 1
ATOM 2737 C CA . MET B 1 121 ? 3.834 -20.578 -7.758 1 98.06 121 MET B CA 1
ATOM 2738 C C . MET B 1 121 ? 5 -21.141 -6.949 1 98.06 121 MET B C 1
ATOM 2740 O O . MET B 1 121 ? 5.832 -20.391 -6.445 1 98.06 121 MET B O 1
ATOM 2744 N N . LYS B 1 122 ? 4.996 -22.453 -6.824 1 97.62 122 LYS B N 1
ATOM 2745 C CA . LYS B 1 122 ? 6.086 -23.094 -6.098 1 97.62 122 LYS B CA 1
ATOM 2746 C C . LYS B 1 122 ? 7.438 -22.75 -6.719 1 97.62 122 LYS B C 1
ATOM 2748 O O . LYS B 1 122 ? 8.391 -22.422 -6.008 1 97.62 122 LYS B O 1
ATOM 2753 N N . ALA B 1 123 ? 7.5 -22.797 -8.031 1 98.25 123 ALA B N 1
ATOM 2754 C CA . ALA B 1 123 ? 8.734 -22.484 -8.734 1 98.25 123 ALA B CA 1
ATOM 2755 C C . ALA B 1 123 ? 9.133 -21.031 -8.516 1 98.25 123 ALA B C 1
ATOM 2757 O O . ALA B 1 123 ? 10.281 -20.734 -8.195 1 98.25 123 ALA B O 1
ATOM 2758 N N . ASP B 1 124 ? 8.18 -20.172 -8.641 1 97.88 124 ASP B N 1
ATOM 2759 C CA . ASP B 1 124 ? 8.43 -18.75 -8.461 1 97.88 124 ASP B CA 1
ATOM 2760 C C . ASP B 1 124 ? 8.93 -18.453 -7.047 1 97.88 124 ASP B C 1
ATOM 2762 O O . ASP B 1 124 ? 9.914 -17.734 -6.871 1 97.88 124 ASP B O 1
ATOM 2766 N N . TYR B 1 125 ? 8.258 -19 -6.094 1 97.31 125 TYR B N 1
ATOM 2767 C CA . TYR B 1 125 ? 8.602 -18.734 -4.703 1 97.31 125 TYR B CA 1
ATOM 2768 C C . TYR B 1 125 ? 9.945 -19.344 -4.34 1 97.31 125 TYR B C 1
ATOM 2770 O O . TYR B 1 125 ? 10.703 -18.766 -3.557 1 97.31 125 TYR B O 1
ATOM 2778 N N . SER B 1 126 ? 10.242 -20.469 -4.93 1 96.19 126 SER B N 1
ATOM 2779 C CA . SER B 1 126 ? 11.562 -21.062 -4.75 1 96.19 126 SER B CA 1
ATOM 2780 C C . SER B 1 126 ? 12.656 -20.172 -5.332 1 96.19 126 SER B C 1
ATOM 2782 O O . SER B 1 126 ? 13.734 -20.047 -4.746 1 96.19 126 SER B O 1
ATOM 2784 N N . ARG B 1 127 ? 12.359 -19.625 -6.426 1 96.56 127 ARG B N 1
ATOM 2785 C CA . ARG B 1 127 ? 13.32 -18.719 -7.039 1 96.56 127 ARG B CA 1
ATOM 2786 C C . ARG B 1 127 ? 13.57 -17.5 -6.156 1 96.56 127 ARG B C 1
ATOM 2788 O O . ARG B 1 127 ? 14.719 -17.109 -5.945 1 96.56 127 ARG B O 1
ATOM 2795 N N . TYR B 1 128 ? 12.484 -16.938 -5.621 1 96.25 128 TYR B N 1
ATOM 2796 C CA . TYR B 1 128 ? 12.633 -15.773 -4.754 1 96.25 128 TYR B CA 1
ATOM 2797 C C . TYR B 1 128 ? 13.438 -16.125 -3.506 1 96.25 128 TYR B C 1
ATOM 2799 O O . TYR B 1 128 ? 14.25 -15.32 -3.043 1 96.25 128 TYR B O 1
ATOM 2807 N N . LEU B 1 129 ? 13.18 -17.297 -3.014 1 95 129 LEU B N 1
ATOM 2808 C CA . LEU B 1 129 ? 13.922 -17.766 -1.849 1 95 129 LEU B CA 1
ATOM 2809 C C . LEU B 1 129 ? 15.406 -17.906 -2.168 1 95 129 LEU B C 1
ATOM 2811 O O . LEU B 1 129 ? 16.266 -17.531 -1.357 1 95 129 LEU B O 1
ATOM 2815 N N . ALA B 1 130 ? 15.719 -18.328 -3.338 1 93.06 130 ALA B N 1
ATOM 2816 C CA . ALA B 1 130 ? 17.109 -18.531 -3.758 1 93.06 130 ALA B CA 1
ATOM 2817 C C . ALA B 1 130 ? 17.828 -17.188 -3.893 1 93.06 130 ALA B C 1
ATOM 2819 O O . ALA B 1 130 ? 19.047 -17.125 -3.709 1 93.06 130 ALA B O 1
ATOM 2820 N N . GLU B 1 131 ? 17.125 -16.156 -4.164 1 90.75 131 GLU B N 1
ATOM 2821 C CA . GLU B 1 131 ? 17.719 -14.836 -4.316 1 90.75 131 GLU B CA 1
ATOM 2822 C C . GLU B 1 131 ? 18.203 -14.297 -2.975 1 90.75 131 GLU B C 1
ATOM 2824 O O . GLU B 1 131 ? 19.109 -13.453 -2.932 1 90.75 131 GLU B O 1
ATOM 2829 N N . ILE B 1 132 ? 17.547 -14.742 -1.931 1 91.69 132 ILE B N 1
ATOM 2830 C CA . ILE B 1 132 ? 17.891 -14.117 -0.656 1 91.69 132 ILE B CA 1
ATOM 2831 C C . ILE B 1 132 ? 18.625 -15.125 0.222 1 91.69 132 ILE B C 1
ATOM 2833 O O . ILE B 1 132 ? 19.219 -14.758 1.239 1 91.69 132 ILE B O 1
ATOM 2837 N N . SER B 1 133 ? 18.391 -16.328 -0.126 1 85.25 133 SER B N 1
ATOM 2838 C CA . SER B 1 133 ? 19.062 -17.375 0.642 1 85.25 133 SER B CA 1
ATOM 2839 C C . SER B 1 133 ? 20 -18.188 -0.237 1 85.25 133 SER B C 1
ATOM 2841 O O . SER B 1 133 ? 19.875 -18.172 -1.464 1 85.25 133 SER B O 1
ATOM 2843 N N . LYS B 1 134 ? 21.156 -18.562 0.177 1 72.56 134 LYS B N 1
ATOM 2844 C CA . LYS B 1 134 ? 22.078 -19.422 -0.563 1 72.56 134 LYS B CA 1
ATOM 2845 C C . LYS B 1 134 ? 21.484 -20.797 -0.813 1 72.56 134 LYS B C 1
ATOM 2847 O O . LYS B 1 134 ? 22.031 -21.812 -0.363 1 72.56 134 LYS B O 1
ATOM 2852 N N . MET B 1 135 ? 20.125 -20.781 -1.399 1 72.25 135 MET B N 1
ATOM 2853 C CA . MET B 1 135 ? 19.453 -22.047 -1.667 1 72.25 135 MET B CA 1
ATOM 2854 C C . MET B 1 135 ? 19.969 -22.672 -2.965 1 72.25 135 MET B C 1
ATOM 2856 O O . MET B 1 135 ? 20.578 -21.984 -3.785 1 72.25 135 MET B O 1
ATOM 2860 N N . ASN B 1 136 ? 19.578 -23.938 -3.059 1 81.5 136 ASN B N 1
ATOM 2861 C CA . ASN B 1 136 ? 20 -24.812 -4.152 1 81.5 136 ASN B CA 1
ATOM 2862 C C . ASN B 1 136 ? 19.312 -24.438 -5.461 1 81.5 136 ASN B C 1
ATOM 2864 O O . ASN B 1 136 ? 18.109 -24.672 -5.625 1 81.5 136 ASN B O 1
ATOM 2868 N N . VAL B 1 137 ? 19.906 -23.922 -6.328 1 91.62 137 VAL B N 1
ATOM 2869 C CA . VAL B 1 137 ? 19.469 -23.438 -7.641 1 91.62 137 VAL B CA 1
ATOM 2870 C C . VAL B 1 137 ? 18.906 -24.609 -8.453 1 91.62 137 VAL B C 1
ATOM 2872 O O . VAL B 1 137 ? 17.984 -24.422 -9.242 1 91.62 137 VAL B O 1
ATOM 2875 N N . GLN B 1 138 ? 19.344 -25.766 -8.156 1 94.38 138 GLN B N 1
ATOM 2876 C CA . GLN B 1 138 ? 18.875 -26.938 -8.875 1 94.38 138 GLN B CA 1
ATOM 2877 C C . GLN B 1 138 ? 17.422 -27.266 -8.523 1 94.38 138 GLN B C 1
ATOM 2879 O O . GLN B 1 138 ? 16.656 -27.703 -9.383 1 94.38 138 GLN B O 1
ATOM 2884 N N . SER B 1 139 ? 17.125 -27.109 -7.324 1 94.25 139 SER B N 1
ATOM 2885 C CA . SER B 1 139 ? 15.75 -27.375 -6.906 1 94.25 139 SER B CA 1
ATOM 2886 C C . SER B 1 139 ? 14.781 -26.406 -7.574 1 94.25 139 SER B C 1
ATOM 2888 O O . SER B 1 139 ? 13.648 -26.781 -7.906 1 94.25 139 SER B O 1
ATOM 2890 N N . VAL B 1 140 ? 15.211 -25.188 -7.77 1 96.81 140 VAL B N 1
ATOM 2891 C CA . VAL B 1 140 ? 14.398 -24.188 -8.461 1 96.81 140 VAL B CA 1
ATOM 2892 C C . VAL B 1 140 ? 14.195 -24.609 -9.914 1 96.81 140 VAL B C 1
ATOM 2894 O O . VAL B 1 140 ? 13.07 -24.578 -10.422 1 96.81 140 VAL B O 1
ATOM 2897 N N . GLU B 1 141 ? 15.266 -25.031 -10.508 1 97.44 141 GLU B N 1
ATOM 2898 C CA . GLU B 1 141 ? 15.203 -25.469 -11.898 1 97.44 141 GLU B CA 1
ATOM 2899 C C . GLU B 1 141 ? 14.227 -26.625 -12.062 1 97.44 141 GLU B C 1
ATOM 2901 O O . GLU B 1 141 ? 13.414 -26.641 -12.992 1 97.44 141 GLU B O 1
ATOM 2906 N N . ASN B 1 142 ? 14.359 -27.516 -11.141 1 97.69 142 ASN B N 1
ATOM 2907 C CA . ASN B 1 142 ? 13.477 -28.672 -11.188 1 97.69 142 ASN B CA 1
ATOM 2908 C C . ASN B 1 142 ? 12.008 -28.266 -11.039 1 97.69 142 ASN B C 1
ATOM 2910 O O . ASN B 1 142 ? 11.133 -28.812 -11.711 1 97.69 142 ASN B O 1
ATOM 2914 N N . ALA B 1 143 ? 11.773 -27.344 -10.18 1 97.62 143 ALA B N 1
ATOM 2915 C CA . ALA B 1 143 ? 10.406 -26.875 -9.961 1 97.62 143 ALA B CA 1
ATOM 2916 C C . ALA B 1 143 ? 9.836 -26.234 -11.227 1 97.62 143 ALA B C 1
ATOM 2918 O O . ALA B 1 143 ? 8.695 -26.5 -11.602 1 97.62 143 ALA B O 1
ATOM 2919 N N . TYR B 1 144 ? 10.648 -25.438 -11.875 1 98.56 144 TYR B N 1
ATOM 2920 C CA . TYR B 1 144 ? 10.203 -24.828 -13.125 1 98.56 144 TYR B CA 1
ATOM 2921 C C . TYR B 1 144 ? 10 -25.875 -14.211 1 98.56 144 TYR B C 1
ATOM 2923 O O . TYR B 1 144 ? 9.055 -25.797 -14.992 1 98.56 144 TYR B O 1
ATOM 2931 N N . GLN B 1 145 ? 10.891 -26.844 -14.25 1 98.38 145 GLN B N 1
ATOM 2932 C CA . GLN B 1 145 ? 10.797 -27.906 -15.25 1 98.38 145 GLN B CA 1
ATOM 2933 C C . GLN B 1 145 ? 9.492 -28.688 -15.102 1 98.38 145 GLN B C 1
ATOM 2935 O O . GLN B 1 145 ? 8.797 -28.938 -16.094 1 98.38 145 GLN B O 1
ATOM 2940 N N . VAL B 1 146 ? 9.18 -29.016 -13.938 1 98.44 146 VAL B N 1
ATOM 2941 C CA . VAL B 1 146 ? 7.961 -29.766 -13.648 1 98.44 146 VAL B CA 1
ATOM 2942 C C . VAL B 1 146 ? 6.742 -28.938 -14.047 1 98.44 146 VAL B C 1
ATOM 2944 O O . VAL B 1 146 ? 5.84 -29.438 -14.727 1 98.44 146 VAL B O 1
ATOM 2947 N N . ALA B 1 147 ? 6.707 -27.688 -13.68 1 98.69 147 ALA B N 1
ATOM 2948 C CA . ALA B 1 147 ? 5.59 -26.797 -14.016 1 98.69 147 ALA B CA 1
ATOM 2949 C C . ALA B 1 147 ? 5.457 -26.625 -15.523 1 98.69 147 ALA B C 1
ATOM 2951 O O . ALA B 1 147 ? 4.352 -26.703 -16.062 1 98.69 147 ALA B O 1
ATOM 2952 N N . TYR B 1 148 ? 6.57 -26.438 -16.156 1 98.62 148 TYR B N 1
ATOM 2953 C CA . TYR B 1 148 ? 6.559 -26.156 -17.594 1 98.62 148 TYR B CA 1
ATOM 2954 C C . TYR B 1 148 ? 6.137 -27.391 -18.391 1 98.62 148 TYR B C 1
ATOM 2956 O O . TYR B 1 148 ? 5.355 -27.281 -19.328 1 98.62 148 TYR B O 1
ATOM 2964 N N . GLU B 1 149 ? 6.621 -28.531 -18 1 98.44 149 GLU B N 1
ATOM 2965 C CA . GLU B 1 149 ? 6.234 -29.766 -18.672 1 98.44 149 GLU B CA 1
ATOM 2966 C C . GLU B 1 149 ? 4.742 -30.047 -18.5 1 98.44 149 GLU B C 1
ATOM 2968 O O . GLU B 1 149 ? 4.062 -30.406 -19.469 1 98.44 149 GLU B O 1
ATOM 2973 N N . ALA B 1 150 ? 4.266 -29.828 -17.344 1 98.31 150 ALA B N 1
ATOM 2974 C CA . ALA B 1 150 ? 2.834 -30 -17.094 1 98.31 150 ALA B CA 1
ATOM 2975 C C . ALA B 1 150 ? 2.016 -29.047 -17.969 1 98.31 150 ALA B C 1
ATOM 2977 O O . ALA B 1 150 ? 0.999 -29.438 -18.547 1 98.31 150 ALA B O 1
ATOM 2978 N N . ALA B 1 151 ? 2.465 -27.844 -18.078 1 98.62 151 ALA B N 1
ATOM 2979 C CA . ALA B 1 151 ? 1.763 -26.844 -18.875 1 98.62 151 ALA B CA 1
ATOM 2980 C C . ALA B 1 151 ? 1.79 -27.203 -20.344 1 98.62 151 ALA B C 1
ATOM 2982 O O . ALA B 1 151 ? 0.782 -27.078 -21.047 1 98.62 151 ALA B O 1
ATOM 2983 N N . ARG B 1 152 ? 2.891 -27.672 -20.812 1 98.25 152 ARG B N 1
ATOM 2984 C CA . ARG B 1 152 ? 3.039 -28.016 -22.234 1 98.25 152 ARG B CA 1
ATOM 2985 C C . ARG B 1 152 ? 2.156 -29.203 -22.594 1 98.25 152 ARG B C 1
ATOM 2987 O O . ARG B 1 152 ? 1.686 -29.297 -23.734 1 98.25 152 ARG B O 1
ATOM 2994 N N . GLN B 1 153 ? 1.891 -30 -21.641 1 97.94 153 GLN B N 1
ATOM 2995 C CA . GLN B 1 153 ? 1.098 -31.203 -21.891 1 97.94 153 GLN B CA 1
ATOM 2996 C C . GLN B 1 153 ? -0.395 -30.891 -21.875 1 97.94 153 GLN B C 1
ATOM 2998 O O . GLN B 1 153 ? -1.179 -31.516 -22.578 1 97.94 153 GLN B O 1
ATOM 3003 N N . SER B 1 154 ? -0.756 -29.875 -21.141 1 97.62 154 SER B N 1
ATOM 3004 C CA . SER B 1 154 ? -2.178 -29.766 -20.828 1 97.62 154 SER B CA 1
ATOM 3005 C C . SER B 1 154 ? -2.764 -28.469 -21.375 1 97.62 154 SER B C 1
ATOM 3007 O O . SER B 1 154 ? -3.984 -28.328 -21.484 1 97.62 154 SER B O 1
ATOM 3009 N N . LEU B 1 155 ? -1.958 -27.531 -21.688 1 97.69 155 LEU B N 1
ATOM 3010 C CA . LEU B 1 155 ? -2.465 -26.219 -22.078 1 97.69 155 LEU B CA 1
ATOM 3011 C C . LEU B 1 155 ? -1.997 -25.844 -23.484 1 97.69 155 LEU B C 1
ATOM 3013 O O . LEU B 1 155 ? -0.91 -26.234 -23.906 1 97.69 155 LEU B O 1
ATOM 3017 N N . GLY B 1 156 ? -2.791 -25.047 -24.156 1 97.19 156 GLY B N 1
ATOM 3018 C CA . GLY B 1 156 ? -2.402 -24.531 -25.469 1 97.19 156 GLY B CA 1
ATOM 3019 C C . GLY B 1 156 ? -1.193 -23.609 -25.406 1 97.19 156 GLY B C 1
ATOM 3020 O O . GLY B 1 156 ? -0.913 -23.016 -24.375 1 97.19 156 GLY B O 1
ATOM 3021 N N . PRO B 1 157 ? -0.537 -23.484 -26.516 1 97.94 157 PRO B N 1
ATOM 3022 C CA . PRO B 1 157 ? 0.72 -22.734 -26.547 1 97.94 157 PRO B CA 1
ATOM 3023 C C . PRO B 1 157 ? 0.53 -21.266 -26.219 1 97.94 157 PRO B C 1
ATOM 3025 O O . PRO B 1 157 ? 1.463 -20.609 -25.75 1 97.94 157 PRO B O 1
ATOM 3028 N N . ALA B 1 158 ? -0.642 -20.75 -26.406 1 98.12 158 ALA B N 1
ATOM 3029 C CA . ALA B 1 158 ? -0.866 -19.328 -26.172 1 98.12 158 ALA B CA 1
ATOM 3030 C C . ALA B 1 158 ? -1.469 -19.094 -24.797 1 98.12 158 ALA B C 1
ATOM 3032 O O . ALA B 1 158 ? -1.66 -17.953 -24.375 1 98.12 158 ALA B O 1
ATOM 3033 N N . HIS B 1 159 ? -1.787 -20.125 -24.141 1 97.31 159 HIS B N 1
ATOM 3034 C CA . HIS B 1 159 ? -2.406 -19.953 -22.828 1 97.31 159 HIS B CA 1
ATOM 3035 C C . HIS B 1 159 ? -1.509 -19.156 -21.891 1 97.31 159 HIS B C 1
ATOM 3037 O O . HIS B 1 159 ? -0.336 -19.484 -21.719 1 97.31 159 HIS B O 1
ATOM 3043 N N . PRO B 1 160 ? -2.045 -18.203 -21.25 1 96.88 160 PRO B N 1
ATOM 3044 C CA . PRO B 1 160 ? -1.208 -17.297 -20.469 1 96.88 160 PRO B CA 1
ATOM 3045 C C . PRO B 1 160 ? -0.455 -18 -19.344 1 96.88 160 PRO B C 1
ATOM 3047 O O . PRO B 1 160 ? 0.667 -17.609 -19.016 1 96.88 160 PRO B O 1
ATOM 3050 N N . LEU B 1 161 ? -0.962 -18.984 -18.781 1 97.38 161 LEU B N 1
ATOM 3051 C CA . LEU B 1 161 ? -0.288 -19.734 -17.719 1 97.38 161 LEU B CA 1
ATOM 3052 C C . LEU B 1 161 ? 0.948 -20.438 -18.266 1 97.38 161 LEU B C 1
ATOM 3054 O O . LEU B 1 161 ? 1.997 -20.453 -17.625 1 97.38 161 LEU B O 1
ATOM 3058 N N . ARG B 1 162 ? 0.824 -21.047 -19.422 1 98.5 162 ARG B N 1
ATOM 3059 C CA . ARG B 1 162 ? 1.943 -21.734 -20.047 1 98.5 162 ARG B CA 1
ATOM 3060 C C . ARG B 1 162 ? 3.039 -20.75 -20.438 1 98.5 162 ARG B C 1
ATOM 3062 O O . ARG B 1 162 ? 4.211 -20.953 -20.125 1 98.5 162 ARG B O 1
ATOM 3069 N N . THR B 1 163 ? 2.58 -19.656 -21.094 1 98.62 163 THR B N 1
ATOM 3070 C CA . THR B 1 163 ? 3.566 -18.656 -21.516 1 98.62 163 THR B CA 1
ATOM 3071 C C . THR B 1 163 ? 4.176 -17.969 -20.312 1 98.62 163 THR B C 1
ATOM 3073 O O . THR B 1 163 ? 5.348 -17.578 -20.328 1 98.62 163 THR B O 1
ATOM 3076 N N . GLY B 1 164 ? 3.377 -17.828 -19.281 1 98.44 164 GLY B N 1
ATOM 3077 C CA . GLY B 1 164 ? 3.879 -17.219 -18.062 1 98.44 164 GLY B CA 1
ATOM 3078 C C . GLY B 1 164 ? 4.957 -18.031 -17.391 1 98.44 164 GLY B C 1
ATOM 3079 O O . GLY B 1 164 ? 5.93 -17.484 -16.875 1 98.44 164 GLY B O 1
ATOM 3080 N N . ILE B 1 165 ? 4.809 -19.297 -17.344 1 98.75 165 ILE B N 1
ATOM 3081 C CA . ILE B 1 165 ? 5.82 -20.188 -16.781 1 98.75 165 ILE B CA 1
ATOM 3082 C C . ILE B 1 165 ? 7.105 -20.094 -17.609 1 98.75 165 ILE B C 1
ATOM 3084 O O . ILE B 1 165 ? 8.203 -19.984 -17.047 1 98.75 165 ILE B O 1
ATOM 3088 N N . ALA B 1 166 ? 6.934 -20.094 -18.906 1 98.75 166 ALA B N 1
ATOM 3089 C CA . ALA B 1 166 ? 8.094 -19.984 -19.797 1 98.75 166 ALA B CA 1
ATOM 3090 C C . ALA B 1 166 ? 8.844 -18.688 -19.562 1 98.75 166 ALA B C 1
ATOM 3092 O O . ALA B 1 166 ? 10.078 -18.656 -19.531 1 98.75 166 ALA B O 1
ATOM 3093 N N . LEU B 1 167 ? 8.07 -17.672 -19.406 1 98.69 167 LEU B N 1
ATOM 3094 C CA . LEU B 1 167 ? 8.656 -16.359 -19.141 1 98.69 167 LEU B CA 1
ATOM 3095 C C . LEU B 1 167 ? 9.523 -16.391 -17.891 1 98.69 167 LEU B C 1
ATOM 3097 O O . LEU B 1 167 ? 10.711 -16.047 -17.953 1 98.69 167 LEU B O 1
ATOM 3101 N N . ASN B 1 168 ? 8.984 -16.844 -16.828 1 98.44 168 ASN B N 1
ATOM 3102 C CA . ASN B 1 168 ? 9.695 -16.859 -15.555 1 98.44 168 ASN B CA 1
ATOM 3103 C C . ASN B 1 168 ? 10.852 -17.844 -15.57 1 98.44 168 ASN B C 1
ATOM 3105 O O . ASN B 1 168 ? 11.906 -17.594 -14.984 1 98.44 168 ASN B O 1
ATOM 3109 N N . PHE B 1 169 ? 10.656 -18.938 -16.203 1 98.69 169 PHE B N 1
ATOM 3110 C CA . PHE B 1 169 ? 11.703 -19.938 -16.344 1 98.69 169 PHE B CA 1
ATOM 3111 C C . PHE B 1 169 ? 12.898 -19.391 -17.109 1 98.69 169 PHE B C 1
ATOM 3113 O O . PHE B 1 169 ? 14.047 -19.578 -16.703 1 98.69 169 PHE B O 1
ATOM 3120 N N . SER B 1 170 ? 12.586 -18.656 -18.156 1 98.62 170 SER B N 1
ATOM 3121 C CA . SER B 1 170 ? 13.648 -18.031 -18.938 1 98.62 170 SER B CA 1
ATOM 3122 C C . SER B 1 170 ? 14.398 -16.984 -18.109 1 98.62 170 SER B C 1
ATOM 3124 O O . SER B 1 170 ? 15.617 -16.859 -18.203 1 98.62 170 SER B O 1
ATOM 3126 N N . VAL B 1 171 ? 13.688 -16.281 -17.328 1 97.62 171 VAL B N 1
ATOM 3127 C CA . VAL B 1 171 ? 14.32 -15.289 -16.453 1 97.62 171 VAL B CA 1
ATOM 3128 C C . VAL B 1 171 ? 15.219 -15.984 -15.445 1 97.62 171 VAL B C 1
ATOM 3130 O O . VAL B 1 171 ? 16.312 -15.508 -15.148 1 97.62 171 VAL B O 1
ATOM 3133 N N . PHE B 1 172 ? 14.797 -17.078 -14.883 1 97.56 172 PHE B N 1
ATOM 3134 C CA . PHE B 1 172 ? 15.617 -17.875 -13.977 1 97.56 172 PHE B CA 1
ATOM 3135 C C . PHE B 1 172 ? 16.938 -18.234 -14.633 1 97.56 172 PHE B C 1
ATOM 3137 O O . PHE B 1 172 ? 18 -18.047 -14.039 1 97.56 172 PHE B O 1
ATOM 3144 N N . TYR B 1 173 ? 16.875 -18.734 -15.859 1 97.5 173 TYR B N 1
ATOM 3145 C CA . TYR B 1 173 ? 18.094 -19.125 -16.562 1 97.5 173 TYR B CA 1
ATOM 3146 C C . TYR B 1 173 ? 18.984 -17.922 -16.812 1 97.5 173 TYR B C 1
ATOM 3148 O O . TYR B 1 173 ? 20.219 -18.031 -16.672 1 97.5 173 TYR B O 1
ATOM 3156 N N . TYR B 1 174 ? 18.406 -16.844 -17.078 1 96.38 174 TYR B N 1
ATOM 3157 C CA . TYR B 1 174 ? 19.188 -15.664 -17.406 1 96.38 174 TYR B CA 1
ATOM 3158 C C . TYR B 1 174 ? 19.828 -15.062 -16.156 1 96.38 174 TYR B C 1
ATOM 3160 O O . TYR B 1 174 ? 21.031 -14.812 -16.125 1 96.38 174 TYR B O 1
ATOM 3168 N N . GLU B 1 175 ? 19.031 -14.906 -15.133 1 92.75 175 GLU B N 1
ATOM 3169 C CA . GLU B 1 175 ? 19.453 -14.094 -13.992 1 92.75 175 GLU B CA 1
ATOM 3170 C C . GLU B 1 175 ? 20.109 -14.938 -12.914 1 92.75 175 GLU B C 1
ATOM 3172 O O . GLU B 1 175 ? 21 -14.461 -12.203 1 92.75 175 GLU B O 1
ATOM 3177 N N . ILE B 1 176 ? 19.703 -16.125 -12.805 1 92.25 176 ILE B N 1
ATOM 3178 C CA . ILE B 1 176 ? 20.141 -16.906 -11.648 1 92.25 176 ILE B CA 1
ATOM 3179 C C . ILE B 1 176 ? 21.172 -17.938 -12.094 1 92.25 176 ILE B C 1
ATOM 3181 O O . ILE B 1 176 ? 22.25 -18.031 -11.516 1 92.25 176 ILE B O 1
ATOM 3185 N N . ARG B 1 177 ? 20.828 -18.703 -13.141 1 92.38 177 ARG B N 1
ATOM 3186 C CA . ARG B 1 177 ? 21.719 -19.734 -13.633 1 92.38 177 ARG B CA 1
ATOM 3187 C C . ARG B 1 177 ? 22.812 -19.141 -14.516 1 92.38 177 ARG B C 1
ATOM 3189 O O . ARG B 1 177 ? 23.797 -19.812 -14.836 1 92.38 177 ARG B O 1
ATOM 3196 N N . ALA B 1 178 ? 22.656 -17.906 -14.969 1 92.75 178 ALA B N 1
ATOM 3197 C CA . ALA B 1 178 ? 23.578 -17.219 -15.859 1 92.75 178 ALA B CA 1
ATOM 3198 C C . ALA B 1 178 ? 23.781 -18 -17.156 1 92.75 178 ALA B C 1
ATOM 3200 O O . ALA B 1 178 ? 24.906 -18.141 -17.625 1 92.75 178 ALA B O 1
ATOM 3201 N N . ASN B 1 179 ? 22.812 -18.625 -17.609 1 96.19 179 ASN B N 1
ATOM 3202 C CA . ASN B 1 179 ? 22.797 -19.359 -18.875 1 96.19 179 ASN B CA 1
ATOM 3203 C C . ASN B 1 179 ? 21.938 -18.641 -19.906 1 96.19 179 ASN B C 1
ATOM 3205 O O . ASN B 1 179 ? 20.766 -18.984 -20.109 1 96.19 179 ASN B O 1
ATOM 3209 N N . ARG B 1 180 ? 22.531 -17.734 -20.547 1 96.88 180 ARG B N 1
ATOM 3210 C CA . ARG B 1 180 ? 21.859 -16.875 -21.5 1 96.88 180 ARG B CA 1
ATOM 3211 C C . ARG B 1 180 ? 21.266 -17.688 -22.656 1 96.88 180 ARG B C 1
ATOM 3213 O O . ARG B 1 180 ? 20.156 -17.438 -23.109 1 96.88 180 ARG B O 1
ATOM 3220 N N . GLU B 1 181 ? 21.984 -18.656 -23.094 1 97.62 181 GLU B N 1
ATOM 3221 C CA . GLU B 1 181 ? 21.562 -19.469 -24.234 1 97.62 181 GLU B CA 1
ATOM 3222 C C . GLU B 1 181 ? 20.281 -20.234 -23.906 1 97.62 181 GLU B C 1
ATOM 3224 O O . GLU B 1 181 ? 19.328 -20.25 -24.703 1 97.62 181 GLU B O 1
ATOM 3229 N N . ALA B 1 182 ? 20.281 -20.844 -22.797 1 97.69 182 ALA B N 1
ATOM 3230 C CA . ALA B 1 182 ? 19.094 -21.562 -22.375 1 97.69 182 ALA B CA 1
ATOM 3231 C C . ALA B 1 182 ? 17.906 -20.625 -22.188 1 97.69 182 ALA B C 1
ATOM 3233 O O . ALA B 1 182 ? 16.766 -20.969 -22.531 1 97.69 182 ALA B O 1
ATOM 3234 N N . ALA B 1 183 ? 18.125 -19.438 -21.625 1 98.38 183 ALA B N 1
ATOM 3235 C CA . ALA B 1 183 ? 17.078 -18.422 -21.438 1 98.38 183 ALA B CA 1
ATOM 3236 C C . ALA B 1 183 ? 16.453 -18.031 -22.766 1 98.38 183 ALA B C 1
ATOM 3238 O O . ALA B 1 183 ? 15.227 -18.047 -22.906 1 98.38 183 ALA B O 1
ATOM 3239 N N . ILE B 1 184 ? 17.344 -17.781 -23.672 1 98.31 184 ILE B N 1
ATOM 3240 C CA . ILE B 1 184 ? 16.875 -17.328 -24.984 1 98.31 184 ILE B CA 1
ATOM 3241 C C . ILE B 1 184 ? 16.125 -18.453 -25.672 1 98.31 184 ILE B C 1
ATOM 3243 O O . ILE B 1 184 ? 15.086 -18.219 -26.312 1 98.31 184 ILE B O 1
ATOM 3247 N N . ALA B 1 185 ? 16.594 -19.688 -25.578 1 98.44 185 ALA B N 1
ATOM 3248 C CA . ALA B 1 185 ? 15.945 -20.828 -26.219 1 98.44 185 ALA B CA 1
ATOM 3249 C C . ALA B 1 185 ? 14.523 -21.016 -25.719 1 98.44 185 ALA B C 1
ATOM 3251 O O . ALA B 1 185 ? 13.586 -21.172 -26.5 1 98.44 185 ALA B O 1
ATOM 3252 N N . ILE B 1 186 ? 14.328 -20.953 -24.422 1 98.31 186 ILE B N 1
ATOM 3253 C CA . ILE B 1 186 ? 13.008 -21.141 -23.828 1 98.31 186 ILE B CA 1
ATOM 3254 C C . ILE B 1 186 ? 12.094 -19.969 -24.203 1 98.31 186 ILE B C 1
ATOM 3256 O O . ILE B 1 186 ? 10.953 -20.188 -24.609 1 98.31 186 ILE B O 1
ATOM 3260 N N . ALA B 1 187 ? 12.586 -18.797 -24.078 1 98.62 187 ALA B N 1
ATOM 3261 C CA . ALA B 1 187 ? 11.805 -17.594 -24.375 1 98.62 187 ALA B CA 1
ATOM 3262 C C . ALA B 1 187 ? 11.383 -17.578 -25.844 1 98.62 187 ALA B C 1
ATOM 3264 O O . ALA B 1 187 ? 10.227 -17.281 -26.156 1 98.62 187 ALA B O 1
ATOM 3265 N N . LYS B 1 188 ? 12.32 -17.906 -26.703 1 98.5 188 LYS B N 1
ATOM 3266 C CA . LYS B 1 188 ? 12.039 -17.875 -28.141 1 98.5 188 LYS B CA 1
ATOM 3267 C C . LYS B 1 188 ? 10.984 -18.906 -28.516 1 98.5 188 LYS B C 1
ATOM 3269 O O . LYS B 1 188 ? 10.055 -18.609 -29.266 1 98.5 188 LYS B O 1
ATOM 3274 N N . SER B 1 189 ? 11.164 -20.078 -28.047 1 98.38 189 SER B N 1
ATOM 3275 C CA . SER B 1 189 ? 10.188 -21.141 -28.328 1 98.38 189 SER B CA 1
ATOM 3276 C C . SER B 1 189 ? 8.797 -20.75 -27.844 1 98.38 189 SER B C 1
ATOM 3278 O O . SER B 1 189 ? 7.816 -20.891 -28.562 1 98.38 189 SER B O 1
ATOM 3280 N N . ALA B 1 190 ? 8.719 -20.281 -26.609 1 98.5 190 ALA B N 1
ATOM 3281 C CA . ALA B 1 190 ? 7.441 -19.859 -26.031 1 98.5 190 ALA B CA 1
ATOM 3282 C C . ALA B 1 190 ? 6.828 -18.719 -26.828 1 98.5 190 ALA B C 1
ATOM 3284 O O . ALA B 1 190 ? 5.621 -18.703 -27.078 1 98.5 190 ALA B O 1
ATOM 3285 N N . HIS B 1 191 ? 7.652 -17.75 -27.188 1 98.62 191 HIS B N 1
ATOM 3286 C CA . HIS B 1 191 ? 7.184 -16.609 -27.969 1 98.62 191 HIS B CA 1
ATOM 3287 C C . HIS B 1 191 ? 6.617 -17.062 -29.312 1 98.62 191 HIS B C 1
ATOM 3289 O O . HIS B 1 191 ? 5.484 -16.703 -29.656 1 98.62 191 HIS B O 1
ATOM 3295 N N . ASP B 1 192 ? 7.418 -17.844 -30.031 1 98.38 192 ASP B N 1
ATOM 3296 C CA . ASP B 1 192 ? 7.039 -18.234 -31.391 1 98.38 192 ASP B CA 1
ATOM 3297 C C . ASP B 1 192 ? 5.781 -19.094 -31.391 1 98.38 192 ASP B C 1
ATOM 3299 O O . ASP B 1 192 ? 4.844 -18.844 -32.156 1 98.38 192 ASP B O 1
ATOM 3303 N N . GLU B 1 193 ? 5.75 -20.062 -30.531 1 98.31 193 GLU B N 1
ATOM 3304 C CA . GLU B 1 193 ? 4.586 -20.938 -30.438 1 98.31 193 GLU B CA 1
ATOM 3305 C C . GLU B 1 193 ? 3.361 -20.172 -29.938 1 98.31 193 GLU B C 1
ATOM 3307 O O . GLU B 1 193 ? 2.258 -20.344 -30.453 1 98.31 193 GLU B O 1
ATOM 3312 N N . GLY B 1 194 ? 3.574 -19.375 -28.938 1 98.31 194 GLY B N 1
ATOM 3313 C CA . GLY B 1 194 ? 2.479 -18.609 -28.375 1 98.31 194 GLY B CA 1
ATOM 3314 C C . GLY B 1 194 ? 1.882 -17.609 -29.344 1 98.31 194 GLY B C 1
ATOM 3315 O O . GLY B 1 194 ? 0.66 -17.531 -29.484 1 98.31 194 GLY B O 1
ATOM 3316 N N . ALA B 1 195 ? 2.789 -16.922 -30.016 1 97.81 195 ALA B N 1
ATOM 3317 C CA . ALA B 1 195 ? 2.336 -15.914 -30.984 1 97.81 195 ALA B CA 1
ATOM 3318 C C . ALA B 1 195 ? 1.565 -16.562 -32.125 1 97.81 195 ALA B C 1
ATOM 3320 O O . ALA B 1 195 ? 0.539 -16.047 -32.562 1 97.81 195 ALA B O 1
ATOM 3321 N N . SER B 1 196 ? 2.111 -17.625 -32.594 1 97.69 196 SER B N 1
ATOM 3322 C CA . SER B 1 196 ? 1.456 -18.344 -33.688 1 97.69 196 SER B CA 1
ATOM 3323 C C . SER B 1 196 ? 0.073 -18.828 -33.281 1 97.69 196 SER B C 1
ATOM 3325 O O . SER B 1 196 ? -0.894 -18.688 -34.031 1 97.69 196 SER B O 1
ATOM 3327 N N . ALA B 1 197 ? -0.047 -19.312 -32.094 1 97.81 197 ALA B N 1
ATOM 3328 C CA . ALA B 1 197 ? -1.309 -19.859 -31.578 1 97.81 197 ALA B CA 1
ATOM 3329 C C . ALA B 1 197 ? -2.297 -18.75 -31.25 1 97.81 197 ALA B C 1
ATOM 3331 O O . ALA B 1 197 ? -3.512 -18.938 -31.375 1 97.81 197 ALA B O 1
ATOM 3332 N N . ALA B 1 198 ? -1.821 -17.625 -30.875 1 96.94 198 ALA B N 1
ATOM 3333 C CA . ALA B 1 198 ? -2.664 -16.516 -30.453 1 96.94 198 ALA B CA 1
ATOM 3334 C C . ALA B 1 198 ? -3.428 -15.93 -31.641 1 96.94 198 ALA B C 1
ATOM 3336 O O . ALA B 1 198 ? -4.477 -15.305 -31.469 1 96.94 198 ALA B O 1
ATOM 3337 N N . LYS B 1 199 ? -2.984 -16.203 -32.812 1 95 199 LYS B N 1
ATOM 3338 C CA . LYS B 1 199 ? -3.553 -15.617 -34.031 1 95 199 LYS B CA 1
ATOM 3339 C C . LYS B 1 199 ? -4.988 -16.078 -34.25 1 95 199 LYS B C 1
ATOM 3341 O O . LYS B 1 199 ? -5.801 -15.367 -34.812 1 95 199 LYS B O 1
ATOM 3346 N N . VAL B 1 200 ? -5.336 -17.203 -33.719 1 94.44 200 VAL B N 1
ATOM 3347 C CA . VAL B 1 200 ? -6.641 -17.781 -34.062 1 94.44 200 VAL B CA 1
ATOM 3348 C C . VAL B 1 200 ? -7.574 -17.625 -32.844 1 94.44 200 VAL B C 1
ATOM 3350 O O . VAL B 1 200 ? -8.695 -18.141 -32.844 1 94.44 200 VAL B O 1
ATOM 3353 N N . LEU B 1 201 ? -7.109 -16.984 -31.812 1 94.94 201 LEU B N 1
ATOM 3354 C CA . LEU B 1 201 ? -7.934 -16.797 -30.625 1 94.94 201 LEU B CA 1
ATOM 3355 C C . LEU B 1 201 ? -8.906 -15.641 -30.828 1 94.94 201 LEU B C 1
ATOM 3357 O O . LEU B 1 201 ? -8.672 -14.758 -31.656 1 94.94 201 LEU B O 1
ATOM 3361 N N . GLN B 1 202 ? -10.008 -15.742 -30.047 1 93.62 202 GLN B N 1
ATOM 3362 C CA . GLN B 1 202 ? -10.922 -14.602 -30 1 93.62 202 GLN B CA 1
ATOM 3363 C C . GLN B 1 202 ? -10.25 -13.391 -29.359 1 93.62 202 GLN B C 1
ATOM 3365 O O . GLN B 1 202 ? -9.289 -13.523 -28.594 1 93.62 202 GLN B O 1
ATOM 3370 N N . GLN B 1 203 ? -10.797 -12.25 -29.594 1 92.69 203 GLN B N 1
ATOM 3371 C CA . GLN B 1 203 ? -10.125 -11 -29.281 1 92.69 203 GLN B CA 1
ATOM 3372 C C . GLN B 1 203 ? -9.789 -10.914 -27.797 1 92.69 203 GLN B C 1
ATOM 3374 O O . GLN B 1 203 ? -8.656 -10.602 -27.422 1 92.69 203 GLN B O 1
ATOM 3379 N N . GLU B 1 204 ? -10.719 -11.227 -26.906 1 90.31 204 GLU B N 1
ATOM 3380 C CA . GLU B 1 204 ? -10.469 -11.125 -25.469 1 90.31 204 GLU B CA 1
ATOM 3381 C C . GLU B 1 204 ? -9.359 -12.078 -25.031 1 90.31 204 GLU B C 1
ATOM 3383 O O . GLU B 1 204 ? -8.453 -11.688 -24.297 1 90.31 204 GLU B O 1
ATOM 3388 N N . ASP B 1 205 ? -9.414 -13.32 -25.516 1 91.88 205 ASP B N 1
ATOM 3389 C CA . ASP B 1 205 ? -8.398 -14.32 -25.188 1 91.88 205 ASP B CA 1
ATOM 3390 C C . ASP B 1 205 ? -7.059 -13.953 -25.828 1 91.88 205 ASP B C 1
ATOM 3392 O O . ASP B 1 205 ? -6.004 -14.188 -25.234 1 91.88 205 ASP B O 1
ATOM 3396 N N . LYS B 1 206 ? -7.184 -13.359 -26.938 1 95.44 206 LYS B N 1
ATOM 3397 C CA . LYS B 1 206 ? -5.973 -12.945 -27.641 1 95.44 206 LYS B CA 1
ATOM 3398 C C . LYS B 1 206 ? -5.238 -11.852 -26.891 1 95.44 206 LYS B C 1
ATOM 3400 O O . LYS B 1 206 ? -4.008 -11.867 -26.781 1 95.44 206 LYS B O 1
ATOM 3405 N N . ASP B 1 207 ? -5.934 -10.922 -26.375 1 94.5 207 ASP B N 1
ATOM 3406 C CA . ASP B 1 207 ? -5.332 -9.828 -25.609 1 94.5 207 ASP B CA 1
ATOM 3407 C C . ASP B 1 207 ? -4.602 -10.359 -24.375 1 94.5 207 ASP B C 1
ATOM 3409 O O . ASP B 1 207 ? -3.471 -9.953 -24.094 1 94.5 207 ASP B O 1
ATOM 3413 N N . ASP B 1 208 ? -5.199 -11.219 -23.719 1 93.5 208 ASP B N 1
ATOM 3414 C CA . ASP B 1 208 ? -4.598 -11.82 -22.531 1 93.5 208 ASP B CA 1
ATOM 3415 C C . ASP B 1 208 ? -3.322 -12.578 -22.891 1 93.5 208 ASP B C 1
ATOM 3417 O O . ASP B 1 208 ? -2.303 -12.445 -22.203 1 93.5 208 ASP B O 1
ATOM 3421 N N . ALA B 1 209 ? -3.422 -13.336 -23.938 1 95.62 209 ALA B N 1
ATOM 3422 C CA . ALA B 1 209 ? -2.277 -14.117 -24.406 1 95.62 209 ALA B CA 1
ATOM 3423 C C . ALA B 1 209 ? -1.12 -13.211 -24.812 1 95.62 209 ALA B C 1
ATOM 3425 O O . ALA B 1 209 ? 0.023 -13.43 -24.406 1 95.62 209 ALA B O 1
ATOM 3426 N N . MET B 1 210 ? -1.475 -12.164 -25.469 1 97.12 210 MET B N 1
ATOM 3427 C CA . MET B 1 210 ? -0.44 -11.312 -26.062 1 97.12 210 MET B CA 1
ATOM 3428 C C . MET B 1 210 ? 0.26 -10.492 -24.984 1 97.12 210 MET B C 1
ATOM 3430 O O . MET B 1 210 ? 1.42 -10.109 -25.141 1 97.12 210 MET B O 1
ATOM 3434 N N . GLU B 1 211 ? -0.381 -10.219 -23.922 1 97.19 211 GLU B N 1
ATOM 3435 C CA . GLU B 1 211 ? 0.255 -9.484 -22.828 1 97.19 211 GLU B CA 1
ATOM 3436 C C . GLU B 1 211 ? 1.515 -10.195 -22.344 1 97.19 211 GLU B C 1
ATOM 3438 O O . GLU B 1 211 ? 2.58 -9.586 -22.234 1 97.19 211 GLU B O 1
ATOM 3443 N N . VAL B 1 212 ? 1.457 -11.469 -22.109 1 97.62 212 VAL B N 1
ATOM 3444 C CA . VAL B 1 212 ? 2.586 -12.242 -21.609 1 97.62 212 VAL B CA 1
ATOM 3445 C C . VAL B 1 212 ? 3.615 -12.438 -22.719 1 97.62 212 VAL B C 1
ATOM 3447 O O . VAL B 1 212 ? 4.82 -12.312 -22.484 1 97.62 212 VAL B O 1
ATOM 3450 N N . ILE B 1 213 ? 3.094 -12.695 -23.875 1 98.25 213 ILE B N 1
ATOM 3451 C CA . ILE B 1 213 ? 3.957 -12.938 -25.031 1 98.25 213 ILE B CA 1
ATOM 3452 C C . ILE B 1 213 ? 4.797 -11.695 -25.312 1 98.25 213 ILE B C 1
ATOM 3454 O O . ILE B 1 213 ? 5.98 -11.797 -25.641 1 98.25 213 ILE B O 1
ATOM 3458 N N . ASN B 1 214 ? 4.188 -10.57 -25.156 1 98.38 214 ASN B N 1
ATOM 3459 C CA . ASN B 1 214 ? 4.91 -9.32 -25.375 1 98.38 214 ASN B CA 1
ATOM 3460 C C . ASN B 1 214 ? 6 -9.117 -24.328 1 98.38 214 ASN B C 1
ATOM 3462 O O . ASN B 1 214 ? 7.051 -8.547 -24.625 1 98.38 214 ASN B O 1
ATOM 3466 N N . LEU B 1 215 ? 5.727 -9.562 -23.188 1 98.12 215 LEU B N 1
ATOM 3467 C CA . LEU B 1 215 ? 6.758 -9.5 -22.156 1 98.12 215 LEU B CA 1
ATOM 3468 C C . LEU B 1 215 ? 7.945 -10.383 -22.516 1 98.12 215 LEU B C 1
ATOM 3470 O O . LEU B 1 215 ? 9.102 -10 -22.312 1 98.12 215 LEU B O 1
ATOM 3474 N N . ILE B 1 216 ? 7.66 -11.516 -23.016 1 98.44 216 ILE B N 1
ATOM 3475 C CA . ILE B 1 216 ? 8.719 -12.414 -23.469 1 98.44 216 ILE B CA 1
ATOM 3476 C C . ILE B 1 216 ? 9.523 -11.75 -24.578 1 98.44 216 ILE B C 1
ATOM 3478 O O . ILE B 1 216 ? 10.758 -11.773 -24.562 1 98.44 216 ILE B O 1
ATOM 3482 N N . ALA B 1 217 ? 8.781 -11.148 -25.469 1 98.25 217 ALA B N 1
ATOM 3483 C CA . ALA B 1 217 ? 9.422 -10.453 -26.594 1 98.25 217 ALA B CA 1
ATOM 3484 C C . ALA B 1 217 ? 10.352 -9.352 -26.094 1 98.25 217 ALA B C 1
ATOM 3486 O O . ALA B 1 217 ? 11.453 -9.172 -26.625 1 98.25 217 ALA B O 1
ATOM 3487 N N . GLN B 1 218 ? 9.938 -8.68 -25.156 1 98.19 218 GLN B N 1
ATOM 3488 C CA . GLN B 1 218 ? 10.75 -7.605 -24.594 1 98.19 218 GLN B CA 1
ATOM 3489 C C . GLN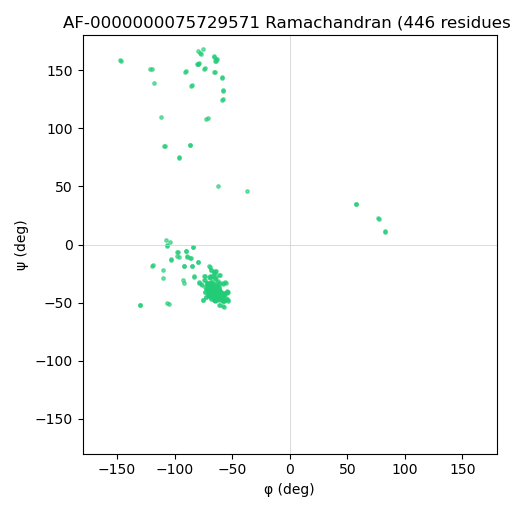 B 1 218 ? 12.039 -8.148 -23.984 1 98.19 218 GLN B C 1
ATOM 3491 O O . GLN B 1 218 ? 13.109 -7.574 -24.188 1 98.19 218 GLN B O 1
ATOM 3496 N N . ASN B 1 219 ? 11.914 -9.234 -23.25 1 97.81 219 ASN B N 1
ATOM 3497 C CA . ASN B 1 219 ? 13.109 -9.844 -22.688 1 97.81 219 ASN B CA 1
ATOM 3498 C C . ASN B 1 219 ? 14.07 -10.305 -23.781 1 97.81 219 ASN B C 1
ATOM 3500 O O . ASN B 1 219 ? 15.281 -10.102 -23.672 1 97.81 219 ASN B O 1
ATOM 3504 N N . LEU B 1 220 ? 13.5 -10.883 -24.781 1 97.81 220 LEU B N 1
ATOM 3505 C CA . LEU B 1 220 ? 14.312 -11.375 -25.891 1 97.81 220 LEU B CA 1
ATOM 3506 C C . LEU B 1 220 ? 15.078 -10.227 -26.547 1 97.81 220 LEU B C 1
ATOM 3508 O O . LEU B 1 220 ? 16.266 -10.367 -26.859 1 97.81 220 LEU B O 1
ATOM 3512 N N . LYS B 1 221 ? 14.414 -9.156 -26.688 1 97.44 221 LYS B N 1
ATOM 3513 C CA . LYS B 1 221 ? 15.062 -7.984 -27.266 1 97.44 221 LYS B CA 1
ATOM 3514 C C . LYS B 1 221 ? 16.203 -7.5 -26.391 1 97.44 221 LYS B C 1
ATOM 3516 O O . LYS B 1 221 ? 17.297 -7.195 -26.891 1 97.44 221 LYS B O 1
ATOM 3521 N N . SER B 1 222 ? 15.953 -7.562 -25.141 1 96.62 222 SER B N 1
ATOM 3522 C CA . SER B 1 222 ? 16.953 -7.09 -24.188 1 96.62 222 SER B CA 1
ATOM 3523 C C . SER B 1 222 ? 18.141 -8.047 -24.109 1 96.62 222 SER B C 1
ATOM 3525 O O . SER B 1 222 ? 19.281 -7.625 -23.891 1 96.62 222 SER B O 1
ATOM 3527 N N . TRP B 1 223 ? 17.922 -9.359 -24.234 1 96.81 223 TRP B N 1
ATOM 3528 C CA . TRP B 1 223 ? 18.953 -10.367 -24.016 1 96.81 223 TRP B CA 1
ATOM 3529 C C . TRP B 1 223 ? 19.781 -10.578 -25.281 1 96.81 223 TRP B C 1
ATOM 3531 O O . TRP B 1 223 ? 20.859 -11.18 -25.219 1 96.81 223 TRP B O 1
ATOM 3541 N N . THR B 1 224 ? 19.203 -10.141 -26.312 1 92.75 224 THR B N 1
ATOM 3542 C CA . THR B 1 224 ? 19.906 -10.375 -27.578 1 92.75 224 THR B CA 1
ATOM 3543 C C . THR B 1 224 ? 20.516 -9.078 -28.109 1 92.75 224 THR B C 1
ATOM 3545 O O . THR B 1 224 ? 21.156 -9.062 -29.156 1 92.75 224 THR B O 1
ATOM 3548 N N . ALA B 1 225 ? 20.359 -7.953 -27.469 1 76.5 225 ALA B N 1
ATOM 3549 C CA . ALA B 1 225 ? 21 -6.691 -27.828 1 76.5 225 ALA B CA 1
ATOM 3550 C C . ALA B 1 225 ? 22.469 -6.68 -27.406 1 76.5 225 ALA B C 1
ATOM 3552 O O . ALA B 1 225 ? 22.859 -7.395 -26.469 1 76.5 225 ALA B O 1
#

pLDDT: mean 95.32, std 4.13, range [72.25, 98.75]

Sequence (450 aa):
MNKHSFLARVYHTAGLTTKAADEVSKLALLRDALTPEDEATVSVVTKARIDQLRKARRIIQVVEEREENKGKVNRVISLRDFKNKIEDELATLLNQFITAIDNAFLTKPTSEPSRILFLKMKADYSRYLAEISKMNVQSVENAYQVAYEAARQSLGPAHPLRTGIALNFSVFYYEIRANREAAIAIAKSAHDEGASAAKVLQQEDKDDAMEVINLIAQNLKSWTAMNKHSFLARVYHTAGLTTKAADEVSKLALLRDALTPEDEATVSVVTKARIDQLRKARRIIQVVEEREENKGKVNRVISLRDFKNKIEDELATLLNQFITAIDNAFLTKPTSEPSRILFLKMKADYSRYLAEISKMNVQSVENAYQVAYEAARQSLGPAHPLRTGIALNFSVFYYEIRANREAAIAIAKSAHDEGASAAKVLQQEDKDDAMEVINLIAQNLKSWTA

Foldseek 3Di:
DDPLLVVLVVCVVVVNLVSSLVSLLVVLVDQDADDPSNLVSNLVSLCVNLVVLVVVLVVLVVVLVVCVVVVVVVSNVVSVVVSVVSLVVNLVSLVSLLCSLVPGNCVHDDDLLSNLVSLLSNLVSVLVNVVSPVDDLVVSLVSLVVSQVSCVVPHALLQLSNLVSLQVSLVSCVPPVVNLPVSLVSLVVSLVRNVVVLVPDDPVSSVSSVVSSVVSVVVNVVSVD/DDPLLVVLVVCVVVVNLVSSLVSLLVVLVDQDADDPSNLVSNLVSLCVNLVVLVVVLVVLVVVLVVCVVVVVVVSNVVSVVVSVVSLVVNLVSLVSLLCSLVPGNCVHDDDLLSNLVSLLSNLVSVLVNVVSDVDDLVVSLVSLVVSQVSCVVPHALLQLSNLVSLQVNLVSCVPPVVNLPVSLVSLVVSLVRNVVVLVPDDPVSSVSSVVSSVVSVVVNVVSVD

Nearest PDB structures (foldseek):
  2c1n-assembly2_B  TM=9.174E-01  e=9.049E-14  Homo sapiens
  4ihl-assembly1_B  TM=8.976E-01  e=1.887E-13  Homo sapiens
  5hf3-assembly1_A-2  TM=8.988E-01  e=1.424E-12  Homo sapiens
  7nmw-assembly1_A  TM=9.044E-01  e=2.709E-12  Homo sapiens
  7nnd-assembly1_A-2  TM=8.916E-01  e=2.588E-12  Homo sapiens

InterPro domains:
  IPR000308 14-3-3 protein [PIRSF000868] (7-224)
  IPR000308 14-3-3 protein [PR00305] (33-62)
  IPR000308 14-3-3 protein [PR00305] (82-106)
  IPR000308 14-3-3 protein [PR00305] (143-169)
  IPR000308 14-3-3 protein [PR00305] (170-196)
  IPR000308 14-3-3 protein [PR00305] (197-225)
  IPR000308 14-3-3 protein [PTHR18860] (12-225)
  IPR023410 14-3-3 domain [PF00244] (7-224)
  IPR023410 14-3-3 domain [SM00101] (1-225)
  IPR036815 14-3-3 domain superfamily [G3DSA:1.20.190.20] (1-225)
  IPR036815 14-3-3 domain superfamily [SSF48445] (4-224)

Secondary structure (DSSP, 8-state):
--HHHHHHHHHHHTT-HHHHHHHHHHHHT--SPPPHHHHHHHHHHHHHHHHHHHHHHHHHHHHHHHHHHTT-HHHHHHHHHHHHHHHHHHHHHHHHHHHHIIIIITTS---HHHHHHHHHHHHHHHHHHHHHS---HHHHHHHHHHHHHHHHHHS-TT-HHHHHHHHHHHHIIIIIS--HHHHHHHHHHHHHHHHHHHTTS-HHHHHHHHHHHHHHHHHHHHHH-/--HHHHHHHHHHHTT-HHHHHHHHHHHHT--SPPPHHHHHHHHHHHHHHHHHHHHHHHHHHHHHHHHHHTT-HHHHHHHHHHHHHHHHHHHHHHHHHHHHIIIIITTS---HHHHHHHHHHHHHHHHHHHHHS---HHHHHHHHHHHHHHHHHHS-TT-HHHHHHHHHHHHIIIIIS--HHHHHHHHHHHHHHHHHHHTTS-HHHHHHHHHHHHHHHHHHHHHH-